Protein AF-0000000065997973 (afdb_homodimer)

Radius of gyration: 25.59 Å; Cα contacts (8 Å, |Δi|>4): 1464; chains: 2; bounding box: 55×73×60 Å

Organism: Alcanivorax borkumensis (strain ATCC 700651 / DSM 11573 / NCIMB 13689 / SK2) (NCBI:txid393595)

InterPro domains:
  IPR001236 Lactate/malate dehydrogenase, N-terminal [PF00056] (7-152)
  IPR001252 Malate dehydrogenase, active site [PS00068] (157-169)
  IPR001557 L-lactate/malate dehydrogenase [PIRSF000102] (4-319)
  IPR010945 Malate dehydrogenase, type 2 [MF_01517] (3-327)
  IPR010945 Malate dehydrogenase, type 2 [PTHR23382] (6-322)
  IPR010945 Malate dehydrogenase, type 2 [TIGR01759] (5-323)
  IPR015955 Lactate dehydrogenase/glycoside hydrolase, family 4, C-terminal [G3DSA:3.90.110.10] (157-327)
  IPR015955 Lactate dehydrogenase/glycoside hydrolase, family 4, C-terminal [SSF56327] (158-327)
  IPR022383 Lactate/malate dehydrogenase, C-terminal [PF02866] (158-323)
  IPR036291 NAD(P)-binding domain superfamily [SSF51735] (5-157)

Foldseek 3Di:
DDADDAAEEFEEPCLDLLNLLFVLCVLQQLQAHNRHAYAYQYEYAPVCQVSNVVSVVVSVVVVRPRYPYYDYDNDLLRRAAQHQEYEYADADDQDPPRDPLNRLVRLLVVLLVNLQSNLVGYDLNHAYEYLYPQFQLSQLSSLLSNVSHDQQRTWYFPLLLQVLLLCVLCVVQVHHSVQKFAWFWKFGLALLIFTDQQCIGGNRHRSCVVDDPCCRPPPSSNCSRCVQVVCCVVVVDGPSNSSSVSVSVVSNCLQPWDDPPGWGWIQGADPCAPNQDGSGRIIATWTHDNNGIDGDHDDDDDPVNVVSNVVNSVVSVVSCVSCVVSRD/DQADDAAEEFEEPCLDLLNLLFVLCVLQQLQAHNRHAYAYQYEYAPVCQVSNVVSVVVSVVVVRPRYPYYDYDNDLLRRAAQHQEYEYADADDQDPPDDPLNRLVRLLVVLLVNLQSNLVGYDLNHAYEYEYPQFQLSQLSSLLSNVSHDLQRTWYFPLLLQVLLLCVLCVVQVHDSVQKFAWFWKFGLALLIFTDQQCIGGNRHRSCVVDDPCCRPPPSSNCSRCVQVVCCVVVVDGPSNSSSVSVSVVSNCLQPWDDPPGWGWIQGADPCAPNQDGSGRIIATWTHDNNGIDGDHDDDDDPVNVVSNVVNSVVSVVSCVSCVVSGD

pLDDT: mean 97.22, std 4.7, range [45.28, 99.0]

Sequence (656 aa):
MFMKAPVRVAVTGAAGQISYSLLFRIASGDMLGKDQPVILQLLEITPALEALNGVIMELEDCAFPLVAGITGTDDANVAFKDADYALLVGARPRGPGMERKDLLEANAAIFSAQGKAINDNASKGIKVLVVGNPANTNALIAQRNAPDIDPRQFTAMTRLDHNRAMAQLANKLGKTVNDVKKMLIWGNHSSTQYPDLHHCEVDGKVAIDQVEQDWYENDYIPTVQQRGAAIIKARGASSAASAANAAVDHMRSWALGTDEGDWVSMGIYSDGSYGIQEGLIYSFPCTCKNGDWTIVQGLEVNDFSRGKMQATEQELAEERDAVSHLLPMFMKAPVRVAVTGAAGQISYSLLFRIASGDMLGKDQPVILQLLEITPALEALNGVIMELEDCAFPLVAGITGTDDANVAFKDADYALLVGARPRGPGMERKDLLEANAAIFSAQGKAINDNASKGIKVLVVGNPANTNALIAQRNAPDIDPRQFTAMTRLDHNRAMAQLANKLGKTVNDVKKMLIWGNHSSTQYPDLHHCEVDGKVAIDQVEQDWYENDYIPTVQQRGAAIIKARGASSAASAANAAVDHMRSWALGTDEGDWVSMGIYSDGSYGIQEGLIYSFPCTCKNGDWTIVQGLEVNDFSRGKMQATEQELAEERDAVSHLLP

Solvent-accessible surface area (backbone atoms only — not comparable to full-atom values): 32252 Å² total; per-residue (Å²): 127,87,65,48,76,65,43,31,38,20,31,30,33,40,60,38,65,36,32,62,48,27,53,61,40,48,42,66,14,72,28,78,34,84,53,45,23,31,28,41,20,28,24,33,57,71,93,43,43,52,32,30,49,20,52,49,51,32,54,44,28,44,44,46,78,32,52,77,43,77,45,79,42,64,46,59,53,67,25,23,49,55,14,42,31,34,41,39,45,51,52,66,73,86,51,91,90,58,50,70,68,56,49,53,52,56,37,43,56,54,26,32,52,47,14,37,24,36,45,74,32,27,38,71,80,27,42,33,38,19,59,19,62,60,14,30,59,40,23,42,42,17,38,57,37,12,79,80,33,61,59,85,31,33,24,16,59,31,28,40,54,36,25,30,43,41,30,55,52,17,57,75,70,75,54,49,48,79,41,50,41,37,53,32,29,37,27,38,68,49,76,50,34,37,72,46,40,79,72,9,23,46,77,86,35,56,36,52,81,73,51,53,68,64,49,47,66,71,42,50,43,52,47,51,43,44,40,60,59,53,29,24,70,35,45,72,43,72,62,28,56,25,46,22,45,22,53,34,51,49,50,22,26,36,59,72,24,47,59,86,97,40,42,41,30,40,16,28,59,31,83,34,67,98,74,38,64,62,66,41,39,34,20,35,43,25,38,24,50,92,56,36,75,43,75,68,75,87,74,86,75,54,72,68,55,46,52,45,46,47,53,14,45,49,52,52,51,52,53,46,58,75,44,45,89,75,51,122,128,87,64,50,76,65,43,30,37,19,31,31,33,40,60,37,66,36,33,61,48,27,53,61,40,48,41,66,14,72,29,77,34,86,53,45,24,31,28,40,20,28,24,31,57,72,92,44,44,52,32,31,50,20,51,50,51,33,54,44,28,45,43,45,77,32,52,77,44,76,44,79,41,64,45,58,54,68,26,22,50,56,14,43,31,34,40,38,45,50,51,67,74,87,51,92,90,59,48,69,68,56,50,52,53,57,38,44,56,56,26,32,52,47,13,37,24,37,46,74,31,27,38,73,79,26,44,34,39,19,59,20,63,60,15,30,59,41,24,42,40,17,38,57,37,11,80,80,33,62,60,85,31,34,24,14,59,33,28,42,55,38,24,30,43,41,30,54,51,17,57,75,68,75,54,48,49,78,41,50,41,35,52,32,30,36,26,38,68,49,77,51,34,35,70,46,41,79,73,10,23,45,76,87,36,55,35,51,81,74,51,55,67,63,47,46,65,71,42,50,42,51,46,50,43,44,40,60,59,54,29,27,70,35,45,72,43,72,62,26,56,24,46,21,44,21,52,34,50,51,51,21,26,36,59,73,25,44,60,87,96,39,41,41,29,42,16,28,59,30,85,35,66,97,74,39,63,63,66,42,38,34,21,36,42,25,37,25,50,92,55,38,76,43,74,67,74,88,72,87,74,53,70,70,57,46,53,45,46,48,55,14,46,50,52,52,52,52,54,48,58,74,44,45,90,75,53,120

Secondary structure (DSSP, 8-state):
--PPPPEEEEEESTTSHHHHHHHHHHHTTTTT-TT--EEEEEE--GGGHHHHHHHHHHHHHTT-TTEEEEEEES-HHHHHTT-SEEEE---PPPPTT--HHHHHHHHHHHHHHHHHHHHHHS-TT-EEEE-SSSHHHHHHHHHHT-TTS-GGGEEE--HHHHHHHHHHHHHHTT--GGGEES-EEEB-SSTT-EEE-SS-EETTEEGGGGS-HHHIIIIIHHHHHTHHHHHHHHHSS--HHHHHHHHHHHHHHHHH-PPTT--EEEEEE--SGGGPPTT-EEEEEEEEETTEEEE-------HHHHHHHHHHHHHHHHHHHHTGGG--/--PPPPEEEEEESTTSHHHHHHHHHHHTTTTT-TT--EEEEEE--GGGHHHHHHHHHHHHHTT-TTEEEEEEES-HHHHHTT-SEEEE---PPPPTT--HHHHHHHHHHHHHHHHHHHHHHS-TT-EEEE-SSSHHHHHHHHHHT-TTS-GGGEEE--HHHHHHHHHHHHHHTT--GGGEES-EEEB-SSTT-EEE-SS-EETTEEGGGGS-HHHIIIIIHHHHHTHHHHHHHHHSS--HHHHHHHHHHHHHHHHH-PPTT--EEEEEE--SGGGPPTT-EEEEEEEEETTEEEE-------HHHHHHHHHHHHHHHHHHHHTGGG--

Structure (mmCIF, N/CA/C/O backbone):
data_AF-0000000065997973-model_v1
#
loop_
_entity.id
_entity.type
_entity.pdbx_description
1 polymer 'Malate dehydrogenase'
#
loop_
_atom_site.group_PDB
_atom_site.id
_atom_site.type_symbol
_atom_site.label_atom_id
_atom_site.label_alt_id
_atom_site.label_comp_id
_atom_site.label_asym_id
_atom_site.label_entity_id
_atom_site.label_seq_id
_atom_site.pdbx_PDB_ins_code
_atom_site.Cartn_x
_atom_site.Cartn_y
_atom_site.Cartn_z
_atom_site.occupancy
_atom_site.B_iso_or_equiv
_atom_site.auth_seq_id
_atom_site.auth_comp_id
_atom_site.auth_asym_id
_atom_site.auth_atom_id
_atom_site.pdbx_PDB_model_num
ATOM 1 N N . MET A 1 1 ? 12.266 -2.662 21.391 1 45.28 1 MET A N 1
ATOM 2 C CA . MET A 1 1 ? 12.398 -3.975 20.766 1 45.28 1 MET A CA 1
ATOM 3 C C . MET A 1 1 ? 13.57 -3.996 19.781 1 45.28 1 MET A C 1
ATOM 5 O O . MET A 1 1 ? 13.711 -3.088 18.969 1 45.28 1 MET A O 1
ATOM 9 N N . PHE A 1 2 ? 14.531 -4.758 20.047 1 55.25 2 PHE A N 1
ATOM 10 C CA . PHE A 1 2 ? 15.773 -4.762 19.281 1 55.25 2 PHE A CA 1
ATOM 11 C C . PHE A 1 2 ? 15.492 -5.051 17.812 1 55.25 2 PHE A C 1
ATOM 13 O O . PHE A 1 2 ? 14.805 -6.012 17.469 1 55.25 2 PHE A O 1
ATOM 20 N N . MET A 1 3 ? 15.523 -4.016 16.953 1 76.62 3 MET A N 1
ATOM 21 C CA . MET A 1 3 ? 15.375 -4.195 15.508 1 76.62 3 MET A CA 1
ATOM 22 C C . MET A 1 3 ? 16.469 -5.098 14.953 1 76.62 3 MET A C 1
ATOM 24 O O . MET A 1 3 ? 17.625 -4.996 15.359 1 76.62 3 MET A O 1
ATOM 28 N N . LYS A 1 4 ? 16.047 -6.184 14.258 1 93.19 4 LYS A N 1
ATOM 29 C CA . LYS A 1 4 ? 16.922 -7.074 13.508 1 93.19 4 LYS A CA 1
ATOM 30 C C . LYS A 1 4 ? 17.859 -6.281 12.602 1 93.19 4 LYS A C 1
ATOM 32 O O . LYS A 1 4 ? 17.672 -5.078 12.406 1 93.19 4 LYS A O 1
ATOM 37 N N . ALA A 1 5 ? 19 -6.902 12.273 1 97.44 5 ALA A N 1
ATOM 38 C CA . ALA A 1 5 ? 19.828 -6.293 11.242 1 97.44 5 ALA A CA 1
ATOM 39 C C . ALA A 1 5 ? 19.047 -6.102 9.953 1 97.44 5 ALA A C 1
ATOM 41 O O . ALA A 1 5 ? 18.234 -6.949 9.578 1 97.44 5 ALA A O 1
ATOM 42 N N . PRO A 1 6 ? 19.266 -5.027 9.344 1 98.25 6 PRO A N 1
ATOM 43 C CA . PRO A 1 6 ? 18.547 -4.812 8.078 1 98.25 6 PRO A CA 1
ATOM 44 C C . PRO A 1 6 ? 18.859 -5.875 7.031 1 98.25 6 PRO A C 1
ATOM 46 O O . PRO A 1 6 ? 20 -6.344 6.953 1 98.25 6 PRO A O 1
ATOM 49 N N . VAL A 1 7 ? 17.906 -6.289 6.297 1 98.81 7 VAL A N 1
ATOM 50 C CA . VAL A 1 7 ? 18.094 -7.133 5.121 1 98.81 7 VAL A CA 1
ATOM 51 C C . VAL A 1 7 ? 17.938 -6.297 3.854 1 98.81 7 VAL A C 1
ATOM 53 O O . VAL A 1 7 ? 17.266 -5.262 3.865 1 98.81 7 VAL A O 1
ATOM 56 N N . ARG A 1 8 ? 18.594 -6.699 2.797 1 98.94 8 ARG A N 1
ATOM 57 C CA . ARG A 1 8 ? 18.562 -5.977 1.529 1 98.94 8 ARG A CA 1
ATOM 58 C C . ARG A 1 8 ? 17.531 -6.566 0.585 1 98.94 8 ARG A C 1
ATOM 60 O O . ARG A 1 8 ? 17.516 -7.777 0.35 1 98.94 8 ARG A O 1
ATOM 67 N N . VAL A 1 9 ? 16.641 -5.746 0.079 1 99 9 VAL A N 1
ATOM 68 C CA . VAL A 1 9 ? 15.562 -6.133 -0.823 1 99 9 VAL A CA 1
ATOM 69 C C . VAL A 1 9 ? 15.711 -5.402 -2.154 1 99 9 VAL A C 1
ATOM 71 O O . VAL A 1 9 ? 15.562 -4.18 -2.217 1 99 9 VAL A O 1
ATOM 74 N N . ALA A 1 10 ? 15.992 -6.129 -3.191 1 99 10 ALA A N 1
ATOM 75 C CA . ALA A 1 10 ? 16.062 -5.57 -4.539 1 99 10 ALA A CA 1
ATOM 76 C C . ALA A 1 10 ? 14.711 -5.652 -5.242 1 99 10 ALA A C 1
ATOM 78 O O . ALA A 1 10 ? 14.023 -6.672 -5.156 1 99 10 ALA A O 1
ATOM 79 N N . VAL A 1 11 ? 14.289 -4.582 -5.891 1 99 11 VAL A N 1
ATOM 80 C CA . VAL A 1 11 ? 13.062 -4.562 -6.684 1 99 11 VAL A CA 1
ATOM 81 C C . VAL A 1 11 ? 13.352 -3.982 -8.062 1 99 11 VAL A C 1
ATOM 83 O O . VAL A 1 11 ? 13.898 -2.883 -8.18 1 99 11 VAL A O 1
ATOM 86 N N . THR A 1 12 ? 13.047 -4.707 -9.117 1 98.94 12 THR A N 1
ATOM 87 C CA . THR A 1 12 ? 13.227 -4.219 -10.484 1 98.94 12 THR A CA 1
ATOM 88 C C . THR A 1 12 ? 11.93 -3.615 -11.016 1 98.94 12 THR A C 1
ATOM 90 O O . THR A 1 12 ? 10.844 -3.949 -10.539 1 98.94 12 THR A O 1
ATOM 93 N N . GLY A 1 13 ? 12.109 -2.754 -12.094 1 98.69 13 GLY A N 1
ATOM 94 C CA . GLY A 1 13 ? 10.922 -2.018 -12.492 1 98.69 13 GLY A CA 1
ATOM 95 C C . GLY A 1 13 ? 10.32 -1.189 -11.375 1 98.69 13 GLY A C 1
ATOM 96 O O . GLY A 1 13 ? 9.102 -1.162 -11.203 1 98.69 13 GLY A O 1
ATOM 97 N N . ALA A 1 14 ? 11.164 -0.54 -10.617 1 98.75 14 ALA A N 1
ATOM 98 C CA . ALA A 1 14 ? 10.805 -0.008 -9.305 1 98.75 14 ALA A CA 1
ATOM 99 C C . ALA A 1 14 ? 9.922 1.231 -9.438 1 98.75 14 ALA A C 1
ATOM 101 O O . ALA A 1 14 ? 9.266 1.638 -8.477 1 98.75 14 ALA A O 1
ATOM 102 N N . ALA A 1 15 ? 9.883 1.853 -10.57 1 98.31 15 ALA A N 1
ATOM 103 C CA . ALA A 1 15 ? 9.039 3.029 -10.773 1 98.31 15 ALA A CA 1
ATOM 104 C C . ALA A 1 15 ? 7.688 2.643 -11.359 1 98.31 15 ALA A C 1
ATOM 106 O O . ALA A 1 15 ? 6.801 3.49 -11.5 1 98.31 15 ALA A O 1
ATOM 107 N N . GLY A 1 16 ? 7.512 1.343 -11.727 1 97.5 16 GLY A N 1
ATOM 108 C CA . GLY A 1 16 ? 6.273 0.893 -12.344 1 97.5 16 GLY A CA 1
ATOM 109 C C . GLY A 1 16 ? 5.113 0.816 -11.375 1 97.5 16 GLY A C 1
ATOM 110 O O . GLY A 1 16 ? 5.301 0.963 -10.164 1 97.5 16 GLY A O 1
ATOM 111 N N . 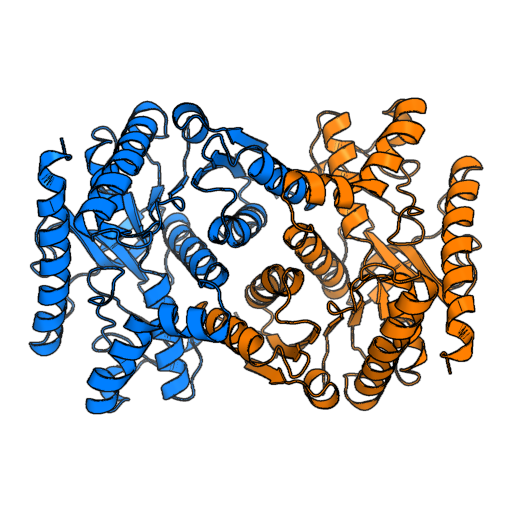GLN A 1 17 ? 3.982 0.5 -11.875 1 96.94 17 GLN A N 1
ATOM 112 C CA . GLN A 1 17 ? 2.744 0.578 -11.102 1 96.94 17 GLN A CA 1
ATOM 113 C C . GLN A 1 17 ? 2.686 -0.519 -10.047 1 96.94 17 GLN A C 1
ATOM 115 O O . GLN A 1 17 ? 2.225 -0.285 -8.93 1 96.94 17 GLN A O 1
ATOM 120 N N . ILE A 1 18 ? 3.068 -1.736 -10.367 1 98.5 18 ILE A N 1
ATOM 121 C CA . ILE A 1 18 ? 3.062 -2.793 -9.367 1 98.5 18 ILE A CA 1
ATOM 122 C C . ILE A 1 18 ? 4 -2.422 -8.219 1 98.5 18 ILE A C 1
ATOM 124 O O . ILE A 1 18 ? 3.637 -2.539 -7.047 1 98.5 18 ILE A O 1
ATOM 128 N N . SER A 1 19 ? 5.195 -1.94 -8.586 1 98.75 19 SER A N 1
ATOM 129 C CA . SER A 1 19 ? 6.176 -1.574 -7.57 1 98.75 19 SER A CA 1
ATOM 130 C C . SER A 1 19 ? 5.688 -0.403 -6.727 1 98.75 19 SER A C 1
ATOM 132 O O . SER A 1 19 ? 5.98 -0.326 -5.531 1 98.75 19 SER A O 1
ATOM 134 N N . TYR A 1 20 ? 4.949 0.498 -7.344 1 98.44 20 TYR A N 1
ATOM 135 C CA . TYR A 1 20 ? 4.391 1.633 -6.621 1 98.44 20 TYR A CA 1
ATOM 136 C C . TYR A 1 20 ? 3.398 1.168 -5.559 1 98.44 20 TYR A C 1
ATOM 138 O O . TYR A 1 20 ? 3.229 1.825 -4.527 1 98.44 20 TYR A O 1
ATOM 146 N N . SER A 1 21 ? 2.746 0.045 -5.766 1 98.44 21 SER A N 1
ATOM 147 C CA . SER A 1 21 ? 1.853 -0.546 -4.773 1 98.44 21 SER A CA 1
ATOM 148 C C . SER A 1 21 ? 2.611 -1.467 -3.824 1 98.44 21 SER A C 1
ATOM 150 O O . SER A 1 21 ? 2.127 -1.783 -2.736 1 98.44 21 SER A O 1
ATOM 152 N N . LEU A 1 22 ? 3.781 -1.855 -4.172 1 98.88 22 LEU A N 1
ATOM 153 C CA . LEU A 1 22 ? 4.539 -2.896 -3.488 1 98.88 22 LEU A CA 1
ATOM 154 C C . LEU A 1 22 ? 5.527 -2.289 -2.5 1 98.88 22 LEU A C 1
ATOM 156 O O . LEU A 1 22 ? 5.609 -2.721 -1.348 1 98.88 22 LEU A O 1
ATOM 160 N N . LEU A 1 23 ? 6.277 -1.282 -2.91 1 98.94 23 LEU A N 1
ATOM 161 C CA . LEU A 1 23 ? 7.434 -0.774 -2.18 1 98.94 23 LEU A CA 1
ATOM 162 C C . LEU A 1 23 ? 7.023 -0.257 -0.805 1 98.94 23 LEU A C 1
ATOM 164 O O . LEU A 1 23 ? 7.715 -0.496 0.186 1 98.94 23 LEU A O 1
ATOM 168 N N . PHE A 1 24 ? 5.922 0.388 -0.725 1 98.81 24 PHE A N 1
ATOM 169 C CA . PHE A 1 24 ? 5.48 0.999 0.524 1 98.81 24 PHE A CA 1
ATOM 170 C C . PHE A 1 24 ? 4.984 -0.061 1.5 1 98.81 24 PHE A C 1
ATOM 172 O O . PHE A 1 24 ? 5.109 0.101 2.717 1 98.81 24 PHE A O 1
ATOM 179 N N . ARG A 1 25 ? 4.461 -1.185 0.953 1 98.69 25 ARG A N 1
ATOM 180 C CA . ARG A 1 25 ? 4.078 -2.324 1.78 1 98.69 25 ARG A CA 1
ATOM 181 C C . ARG A 1 25 ? 5.309 -3.031 2.34 1 98.69 25 ARG A C 1
ATOM 183 O O . ARG A 1 25 ? 5.305 -3.477 3.49 1 98.69 25 ARG A O 1
ATOM 190 N N . ILE A 1 26 ? 6.363 -3.123 1.492 1 98.88 26 ILE A N 1
ATOM 191 C CA . ILE A 1 26 ? 7.617 -3.689 1.968 1 98.88 26 ILE A CA 1
ATOM 192 C C . ILE A 1 26 ? 8.195 -2.807 3.072 1 98.88 26 ILE A C 1
ATOM 194 O O . ILE A 1 26 ? 8.547 -3.297 4.148 1 98.88 26 ILE A O 1
ATOM 198 N N . ALA A 1 27 ? 8.227 -1.522 2.85 1 98.75 27 ALA A N 1
ATOM 199 C CA . ALA A 1 27 ? 8.828 -0.546 3.756 1 98.75 27 ALA A CA 1
ATOM 200 C C . ALA A 1 27 ? 8.078 -0.5 5.086 1 98.75 27 ALA A C 1
ATOM 202 O O . ALA A 1 27 ? 8.672 -0.233 6.133 1 98.75 27 ALA A O 1
ATOM 203 N N . SER A 1 28 ? 6.777 -0.765 5.047 1 98.12 28 SER A N 1
ATOM 204 C CA . SER A 1 28 ? 5.953 -0.686 6.25 1 98.12 28 SER A CA 1
ATOM 205 C C . SER A 1 28 ? 6.043 -1.97 7.066 1 98.12 28 SER A C 1
ATOM 207 O O . SER A 1 28 ? 5.488 -2.053 8.164 1 98.12 28 SER A O 1
ATOM 209 N N . GLY A 1 29 ? 6.699 -3.062 6.508 1 98 29 GLY A N 1
ATOM 210 C CA . GLY A 1 29 ? 6.898 -4.305 7.234 1 98 29 GLY A CA 1
ATOM 211 C C . GLY A 1 29 ? 5.863 -5.363 6.902 1 98 29 GLY A C 1
ATOM 212 O O . GLY A 1 29 ? 5.824 -6.422 7.531 1 98 29 GLY A O 1
ATOM 213 N N . ASP A 1 30 ? 5.004 -5.082 5.945 1 97.69 30 ASP A N 1
ATOM 214 C CA . ASP A 1 30 ? 3.951 -6.027 5.59 1 97.69 30 ASP A CA 1
ATOM 215 C C . ASP A 1 30 ? 4.539 -7.34 5.07 1 97.69 30 ASP A C 1
ATOM 217 O O . ASP A 1 30 ? 3.959 -8.406 5.27 1 97.69 30 ASP A O 1
ATOM 221 N N . MET A 1 31 ? 5.668 -7.293 4.438 1 98.56 31 MET A N 1
ATOM 222 C CA . MET A 1 31 ? 6.234 -8.445 3.748 1 98.56 31 MET A CA 1
ATOM 223 C C . MET A 1 31 ? 7.055 -9.305 4.703 1 98.56 31 MET A C 1
ATOM 225 O O . MET A 1 31 ? 6.879 -10.523 4.758 1 98.56 31 MET A O 1
ATOM 229 N N . LEU A 1 32 ? 7.926 -8.648 5.574 1 98.62 32 LEU A N 1
ATOM 230 C CA . LEU A 1 32 ? 8.906 -9.422 6.328 1 98.62 32 LEU A CA 1
ATOM 231 C C . LEU A 1 32 ? 8.672 -9.281 7.828 1 98.62 32 LEU A C 1
ATOM 233 O O . LEU A 1 32 ? 9.422 -9.844 8.633 1 98.62 32 LEU A O 1
ATOM 237 N N . GLY A 1 33 ? 7.625 -8.523 8.188 1 96.75 33 GLY A N 1
ATOM 238 C CA . GLY A 1 33 ? 7.32 -8.336 9.602 1 96.75 33 GLY A CA 1
ATOM 239 C C . GLY A 1 33 ? 7.656 -6.941 10.102 1 96.75 33 GLY A C 1
ATOM 240 O O . GLY A 1 33 ? 8.469 -6.242 9.5 1 96.75 33 GLY A O 1
ATOM 241 N N . LYS A 1 34 ? 7.141 -6.527 11.227 1 95.31 34 LYS A N 1
ATOM 242 C CA . LYS A 1 34 ? 7.23 -5.176 11.766 1 95.31 34 LYS A CA 1
ATOM 243 C C . LYS A 1 34 ? 8.531 -4.98 12.547 1 95.31 34 LYS A C 1
ATOM 245 O O . LYS A 1 34 ? 8.836 -3.869 12.992 1 95.31 34 LYS A O 1
ATOM 250 N N . ASP A 1 35 ? 9.305 -5.957 12.617 1 96.94 35 ASP A N 1
ATOM 251 C CA . ASP A 1 35 ? 10.562 -5.855 13.352 1 96.94 35 ASP A CA 1
ATOM 252 C C . ASP A 1 35 ? 11.758 -6.055 12.422 1 96.94 35 ASP A C 1
ATOM 254 O O . ASP A 1 35 ? 12.891 -6.199 12.883 1 96.94 35 ASP A O 1
ATOM 258 N N . GLN A 1 36 ? 11.555 -6.141 11.117 1 98.44 36 GLN A N 1
ATOM 259 C CA . GLN A 1 36 ? 12.633 -6.387 10.172 1 98.44 36 GLN A CA 1
ATOM 260 C C . GLN A 1 36 ? 12.953 -5.129 9.367 1 98.44 36 GLN A C 1
ATOM 262 O O . GLN A 1 36 ? 12.242 -4.797 8.414 1 98.44 36 GLN A O 1
ATOM 267 N N . PRO A 1 37 ? 14.055 -4.43 9.695 1 98.56 37 PRO A N 1
ATOM 268 C CA . PRO A 1 37 ? 14.469 -3.307 8.852 1 98.56 37 PRO A CA 1
ATOM 269 C C . PRO A 1 37 ? 14.914 -3.746 7.461 1 98.56 37 PRO A C 1
ATOM 271 O O . PRO A 1 37 ? 15.438 -4.852 7.297 1 98.56 37 PRO A O 1
ATOM 274 N N . VAL A 1 38 ? 14.734 -2.898 6.5 1 98.81 38 VAL A N 1
ATOM 275 C CA . VAL A 1 38 ? 15.078 -3.238 5.125 1 98.81 38 VAL A CA 1
ATOM 276 C C . VAL A 1 38 ? 15.93 -2.125 4.512 1 98.81 38 VAL A C 1
ATOM 278 O O . VAL A 1 38 ? 15.812 -0.961 4.902 1 98.81 38 VAL A O 1
ATOM 281 N N . ILE A 1 39 ? 16.828 -2.465 3.68 1 98.88 39 ILE A N 1
ATOM 282 C CA . ILE A 1 39 ? 17.5 -1.595 2.715 1 98.88 39 ILE A CA 1
ATOM 283 C C . ILE A 1 39 ? 16.953 -1.865 1.314 1 98.88 39 ILE A C 1
ATOM 285 O O . ILE A 1 39 ? 17.062 -2.98 0.802 1 98.88 39 ILE A O 1
ATOM 289 N N . LEU A 1 40 ? 16.312 -0.875 0.728 1 98.94 40 LEU A N 1
ATOM 290 C CA . LEU A 1 40 ? 15.695 -1.021 -0.584 1 98.94 40 LEU A CA 1
ATOM 291 C C . LEU A 1 40 ? 16.688 -0.7 -1.694 1 98.94 40 LEU A C 1
ATOM 293 O O . LEU A 1 40 ? 17.328 0.36 -1.683 1 98.94 40 LEU A O 1
ATOM 297 N N . GLN A 1 41 ? 16.875 -1.607 -2.57 1 98.94 41 GLN A N 1
ATOM 298 C CA . GLN A 1 41 ? 17.734 -1.455 -3.74 1 98.94 41 GLN A CA 1
ATOM 299 C C . GLN A 1 41 ? 16.922 -1.532 -5.031 1 98.94 41 GLN A C 1
ATOM 301 O O . GLN A 1 41 ? 16.578 -2.623 -5.492 1 98.94 41 GLN A O 1
ATOM 306 N N . LEU A 1 42 ? 16.75 -0.376 -5.645 1 98.94 42 LEU A N 1
ATOM 307 C CA . LEU A 1 42 ? 15.711 -0.214 -6.66 1 98.94 42 LEU A CA 1
ATOM 308 C C . LEU A 1 42 ? 16.328 -0.059 -8.047 1 98.94 42 LEU A C 1
ATOM 310 O O . LEU A 1 42 ? 17.141 0.838 -8.273 1 98.94 42 LEU A O 1
ATOM 314 N N . LEU A 1 43 ? 15.914 -0.937 -8.938 1 98.94 43 LEU A N 1
ATOM 315 C CA . LEU A 1 43 ? 16.469 -0.974 -10.289 1 98.94 43 LEU A CA 1
ATOM 316 C C . LEU A 1 43 ? 15.461 -0.439 -11.305 1 98.94 43 LEU A C 1
ATOM 318 O O . LEU A 1 43 ? 14.281 -0.796 -11.266 1 98.94 43 LEU A O 1
ATOM 322 N N . GLU A 1 44 ? 15.914 0.448 -12.133 1 98.5 44 GLU A N 1
ATOM 323 C CA . GLU A 1 44 ? 15.125 0.937 -13.266 1 98.5 44 GLU A CA 1
ATOM 324 C C . GLU A 1 44 ? 16 1.121 -14.5 1 98.5 44 GLU A C 1
ATOM 326 O O . GLU A 1 44 ? 17.234 1.123 -14.406 1 98.5 44 GLU A O 1
ATOM 331 N N . ILE A 1 45 ? 15.328 1.176 -15.641 1 97.88 45 ILE A N 1
ATOM 332 C CA . ILE A 1 45 ? 16.031 1.561 -16.859 1 97.88 45 ILE A CA 1
ATOM 333 C C . ILE A 1 45 ? 16.359 3.051 -16.812 1 97.88 45 ILE A C 1
ATOM 335 O O . ILE A 1 45 ? 15.688 3.822 -16.125 1 97.88 45 ILE A O 1
ATOM 339 N N . THR A 1 46 ? 17.312 3.457 -17.562 1 98.25 46 THR A N 1
ATOM 340 C CA . THR A 1 46 ? 17.859 4.809 -17.516 1 98.25 46 THR A CA 1
ATOM 341 C C . THR A 1 46 ? 16.766 5.844 -17.75 1 98.25 46 THR A C 1
ATOM 343 O O . THR A 1 46 ? 16.656 6.824 -17.016 1 98.25 46 THR A O 1
ATOM 346 N N . PRO A 1 47 ? 15.867 5.648 -18.734 1 97.44 47 PRO A N 1
ATOM 347 C CA . PRO A 1 47 ? 14.867 6.676 -19.031 1 97.44 47 PRO A CA 1
ATOM 348 C C . PRO A 1 47 ? 13.875 6.867 -17.875 1 97.44 47 PRO A C 1
ATOM 350 O O . PRO A 1 47 ? 13.172 7.883 -17.828 1 97.44 47 PRO A O 1
ATOM 353 N N . ALA A 1 48 ? 13.82 5.914 -16.953 1 97.81 48 ALA A N 1
ATOM 354 C CA . ALA A 1 48 ? 12.812 5.965 -15.898 1 97.81 48 ALA A CA 1
ATOM 355 C C . ALA A 1 48 ? 13.43 6.363 -14.562 1 97.81 48 ALA A C 1
ATOM 357 O O . ALA A 1 48 ? 12.766 6.301 -13.523 1 97.81 48 ALA A O 1
ATOM 358 N N . LEU A 1 49 ? 14.703 6.781 -14.57 1 98.56 49 LEU A N 1
ATOM 359 C CA . LEU A 1 49 ? 15.406 7.086 -13.336 1 98.56 49 LEU A CA 1
ATOM 360 C C . LEU A 1 49 ? 14.789 8.297 -12.641 1 98.56 49 LEU A C 1
ATOM 362 O O . LEU A 1 49 ? 14.742 8.352 -11.406 1 98.56 49 LEU A O 1
ATOM 366 N N . GLU A 1 50 ? 14.375 9.266 -13.406 1 98.31 50 GLU A N 1
ATOM 367 C CA . GLU A 1 50 ? 13.766 10.438 -12.781 1 98.31 50 GLU A CA 1
ATOM 368 C C . GLU A 1 50 ? 12.461 10.07 -12.078 1 98.31 50 GLU A C 1
ATOM 370 O O . GLU A 1 50 ? 12.211 10.516 -10.961 1 98.31 50 GLU A O 1
ATOM 375 N N . ALA A 1 51 ? 11.633 9.289 -12.758 1 98.38 51 ALA A N 1
ATOM 376 C CA . ALA A 1 51 ? 10.406 8.805 -12.125 1 98.38 51 ALA A CA 1
ATOM 377 C C . ALA A 1 51 ? 10.719 7.992 -10.875 1 98.38 51 ALA A C 1
ATOM 379 O O . ALA A 1 51 ? 10.016 8.102 -9.867 1 98.38 51 ALA A O 1
ATOM 380 N N . LEU A 1 52 ? 11.766 7.148 -10.93 1 98.75 52 LEU A N 1
ATOM 381 C CA . LEU A 1 52 ? 12.188 6.383 -9.766 1 98.75 52 LEU A CA 1
ATOM 382 C C . LEU A 1 52 ? 12.57 7.309 -8.609 1 98.75 52 LEU A C 1
ATOM 384 O O . LEU A 1 52 ? 12.258 7.027 -7.453 1 98.75 52 LEU A O 1
ATOM 388 N N . ASN A 1 53 ? 13.25 8.359 -8.938 1 98.69 53 ASN A N 1
ATOM 389 C CA . ASN A 1 53 ? 13.594 9.336 -7.902 1 98.69 53 ASN A CA 1
ATOM 390 C C . ASN A 1 53 ? 12.352 9.883 -7.211 1 98.69 53 ASN A C 1
ATOM 392 O O . ASN A 1 53 ? 12.352 10.109 -6 1 98.69 53 ASN A O 1
ATOM 396 N N . GLY A 1 54 ? 11.297 10.164 -7.984 1 98.69 54 GLY A N 1
ATOM 397 C CA . GLY A 1 54 ? 10.031 10.578 -7.395 1 98.69 54 GLY A CA 1
ATOM 398 C C . GLY A 1 54 ? 9.477 9.562 -6.422 1 98.69 54 GLY A C 1
ATOM 399 O O . GLY A 1 54 ? 8.984 9.922 -5.348 1 98.69 54 GLY A O 1
ATOM 400 N N . VAL A 1 55 ? 9.539 8.289 -6.809 1 98.88 55 VAL A N 1
ATOM 401 C CA . VAL A 1 55 ? 9.078 7.219 -5.93 1 98.88 55 VAL A CA 1
ATOM 402 C C . VAL A 1 55 ? 9.914 7.199 -4.656 1 98.88 55 VAL A C 1
ATOM 404 O O . VAL A 1 55 ? 9.375 7.047 -3.555 1 98.88 55 VAL A O 1
ATOM 407 N N . ILE A 1 56 ? 11.219 7.375 -4.773 1 98.88 56 ILE A N 1
ATOM 408 C CA . ILE A 1 56 ? 12.133 7.387 -3.637 1 98.88 56 ILE A CA 1
ATOM 409 C C . ILE A 1 56 ? 11.805 8.555 -2.717 1 98.88 56 ILE A C 1
ATOM 411 O O . ILE A 1 56 ? 11.797 8.414 -1.492 1 98.88 56 ILE A O 1
ATOM 415 N N . MET A 1 57 ? 11.516 9.727 -3.314 1 98.75 57 MET A N 1
ATOM 416 C CA . MET A 1 57 ? 11.086 10.867 -2.516 1 98.75 57 MET A CA 1
ATOM 417 C C . MET A 1 57 ? 9.875 10.508 -1.662 1 98.75 57 MET A 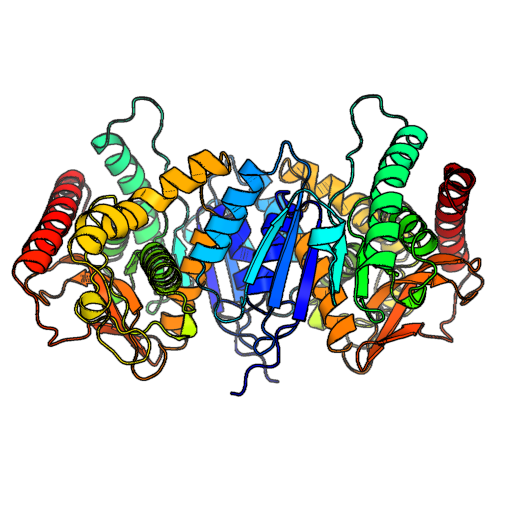C 1
ATOM 419 O O . MET A 1 57 ? 9.828 10.844 -0.477 1 98.75 57 MET A O 1
ATOM 423 N N . GLU A 1 58 ? 8.953 9.82 -2.244 1 98.88 58 GLU A N 1
ATOM 424 C CA . GLU A 1 58 ? 7.754 9.445 -1.491 1 98.88 58 GLU A CA 1
ATOM 425 C C . GLU A 1 58 ? 8.086 8.43 -0.4 1 98.88 58 GLU A C 1
ATOM 427 O O . GLU A 1 58 ? 7.516 8.484 0.693 1 98.88 58 GLU A O 1
ATOM 432 N N . LEU A 1 59 ? 8.938 7.5 -0.731 1 98.88 59 LEU A N 1
ATOM 433 C CA . LEU A 1 59 ? 9.359 6.559 0.299 1 98.88 59 LEU A CA 1
ATOM 434 C C . LEU A 1 59 ? 9.961 7.289 1.491 1 98.88 59 LEU A C 1
ATOM 436 O O . LEU A 1 59 ? 9.664 6.969 2.643 1 98.88 59 LEU A O 1
ATOM 440 N N . GLU A 1 60 ? 10.797 8.234 1.2 1 98.44 60 GLU A N 1
ATOM 441 C CA . GLU A 1 60 ? 11.375 9.055 2.26 1 98.44 60 GLU A CA 1
ATOM 442 C C . GLU A 1 60 ? 10.297 9.805 3.031 1 98.44 60 GLU A C 1
ATOM 444 O O . GLU A 1 60 ? 10.32 9.844 4.262 1 98.44 60 GLU A O 1
ATOM 449 N N . ASP A 1 61 ? 9.352 10.328 2.293 1 98.62 61 ASP A N 1
ATOM 450 C CA . ASP A 1 61 ? 8.305 11.164 2.861 1 98.62 61 ASP A CA 1
ATOM 451 C C . ASP A 1 61 ? 7.355 10.352 3.736 1 98.62 61 ASP A C 1
ATOM 453 O O . ASP A 1 61 ? 6.555 10.914 4.488 1 98.62 61 ASP A O 1
ATOM 457 N N . CYS A 1 62 ? 7.418 9.062 3.646 1 98.75 62 CYS A N 1
ATOM 458 C CA . CYS A 1 62 ? 6.582 8.211 4.48 1 98.75 62 CYS A CA 1
ATOM 459 C C . CYS A 1 62 ? 7.199 8.023 5.863 1 98.75 62 CYS A C 1
ATOM 461 O O . CYS A 1 62 ? 6.527 7.574 6.793 1 98.75 62 CYS A O 1
ATOM 463 N N . ALA A 1 63 ? 8.523 8.344 6.016 1 98.38 63 ALA A N 1
ATOM 464 C CA . ALA A 1 63 ? 9.227 8.258 7.293 1 98.38 63 ALA A CA 1
ATOM 465 C C . ALA A 1 63 ? 9.008 6.895 7.949 1 98.38 63 ALA A C 1
ATOM 467 O O . ALA A 1 63 ? 8.688 6.812 9.133 1 98.38 63 ALA A O 1
ATOM 468 N N . PHE A 1 64 ? 9.109 5.84 7.184 1 98.38 64 PHE A N 1
ATOM 469 C CA . PHE A 1 64 ? 8.977 4.492 7.73 1 98.38 64 PHE A CA 1
ATOM 470 C C . PHE A 1 64 ? 10.117 4.188 8.695 1 98.38 64 PHE A C 1
ATOM 472 O O . PHE A 1 64 ? 11.289 4.301 8.336 1 98.38 64 PHE A O 1
ATOM 479 N N . PRO A 1 65 ? 9.859 3.705 9.867 1 97.5 65 PRO A N 1
ATOM 480 C CA . PRO A 1 65 ? 10.922 3.391 10.828 1 97.5 65 PRO A CA 1
ATOM 481 C C . PRO A 1 65 ? 11.797 2.225 10.383 1 97.5 65 PRO A C 1
ATOM 483 O O . PRO A 1 65 ? 12.953 2.123 10.789 1 97.5 65 PRO A O 1
ATOM 486 N N . LEU A 1 66 ? 11.312 1.395 9.484 1 98.19 66 LEU A N 1
ATOM 487 C CA . LEU A 1 66 ? 12 0.155 9.148 1 98.19 66 LEU A CA 1
ATOM 488 C C . LEU A 1 66 ? 12.938 0.36 7.957 1 98.19 66 LEU A C 1
ATOM 490 O O . LEU A 1 66 ? 13.719 -0.531 7.613 1 98.19 66 LEU A O 1
ATOM 494 N N . VAL A 1 67 ? 12.867 1.507 7.309 1 98.56 67 VAL A N 1
ATOM 495 C CA . VAL A 1 67 ? 13.711 1.731 6.137 1 98.56 67 VAL A CA 1
ATOM 496 C C . VAL A 1 67 ? 15.086 2.227 6.578 1 98.56 67 VAL A C 1
ATOM 498 O O . VAL A 1 67 ? 15.219 3.348 7.074 1 98.56 67 VAL A O 1
ATOM 501 N N . ALA A 1 68 ? 16.062 1.413 6.348 1 97.88 68 ALA A N 1
ATOM 502 C CA . ALA A 1 68 ? 17.422 1.71 6.793 1 97.88 68 ALA A CA 1
ATOM 503 C C . ALA A 1 68 ? 18.234 2.334 5.668 1 97.88 68 ALA A C 1
ATOM 505 O O . ALA A 1 68 ? 19.312 2.898 5.91 1 97.88 68 ALA A O 1
ATOM 506 N N . GLY A 1 69 ? 17.703 2.236 4.434 1 98 69 GLY A N 1
ATOM 507 C CA . GLY A 1 69 ? 18.375 2.805 3.277 1 98 69 GLY A CA 1
ATOM 508 C C . GLY A 1 69 ? 17.625 2.572 1.979 1 98 69 GLY A C 1
ATOM 509 O O . GLY A 1 69 ? 16.844 1.628 1.869 1 98 69 GLY A O 1
ATOM 510 N N . ILE A 1 70 ? 17.844 3.439 1.014 1 98.69 70 ILE A N 1
ATOM 511 C CA . ILE A 1 70 ? 17.266 3.328 -0.321 1 98.69 70 ILE A CA 1
ATOM 512 C C . ILE A 1 70 ? 18.312 3.699 -1.369 1 98.69 70 ILE A C 1
ATOM 514 O O . ILE A 1 70 ? 18.984 4.734 -1.255 1 98.69 70 ILE A O 1
ATOM 518 N N . THR A 1 71 ? 18.453 2.855 -2.311 1 98.56 71 THR A N 1
ATOM 519 C CA . THR A 1 71 ? 19.297 3.15 -3.459 1 98.56 71 THR A CA 1
ATOM 520 C C . THR A 1 71 ? 18.531 2.951 -4.766 1 98.56 71 THR A C 1
ATOM 522 O O . THR A 1 71 ? 17.875 1.92 -4.957 1 98.56 71 THR A O 1
ATOM 525 N N . GLY A 1 72 ? 18.547 3.969 -5.609 1 98.81 72 GLY A N 1
ATOM 526 C CA . GLY A 1 72 ? 18.062 3.857 -6.973 1 98.81 72 GLY A CA 1
ATOM 527 C C . GLY A 1 72 ? 19.172 3.805 -8.008 1 98.81 72 GLY A C 1
ATOM 528 O O . GLY A 1 72 ? 20.156 4.52 -7.895 1 98.81 72 GLY A O 1
ATOM 529 N N . THR A 1 73 ? 19.031 2.949 -8.969 1 98.88 73 THR A N 1
ATOM 530 C CA . THR A 1 73 ? 20.109 2.789 -9.945 1 98.88 73 THR A CA 1
ATOM 531 C C . THR A 1 73 ? 19.578 2.15 -11.227 1 98.88 73 THR A C 1
ATOM 533 O O . THR A 1 73 ? 18.5 1.557 -11.234 1 98.88 73 THR A O 1
ATOM 536 N N . ASP A 1 74 ? 20.266 2.373 -12.336 1 98.81 74 ASP A N 1
ATOM 537 C CA . ASP A 1 74 ? 20 1.643 -13.57 1 98.81 74 ASP A CA 1
ATOM 538 C C . ASP A 1 74 ? 21.031 0.543 -13.797 1 98.81 74 ASP A C 1
ATOM 540 O O . ASP A 1 74 ? 21.062 -0.079 -14.859 1 98.81 74 ASP A O 1
ATOM 544 N N . ASP A 1 75 ? 21.875 0.25 -12.805 1 98.81 75 ASP A N 1
ATOM 545 C CA . ASP A 1 75 ? 22.906 -0.791 -12.852 1 98.81 75 ASP A CA 1
ATOM 546 C C . ASP A 1 75 ? 22.5 -2.002 -12.016 1 98.81 75 ASP A C 1
ATOM 548 O O . ASP A 1 75 ? 22.516 -1.946 -10.781 1 98.81 75 ASP A O 1
ATOM 552 N N . ALA A 1 76 ? 22.266 -3.115 -12.672 1 98.81 76 ALA A N 1
ATOM 553 C CA . ALA A 1 76 ? 21.797 -4.332 -12.008 1 98.81 76 ALA A CA 1
ATOM 554 C C . ALA A 1 76 ? 22.828 -4.816 -10.984 1 98.81 76 ALA A C 1
ATOM 556 O O . ALA A 1 76 ? 22.453 -5.363 -9.945 1 98.81 76 ALA A O 1
ATOM 557 N N . ASN A 1 77 ? 24.094 -4.652 -11.258 1 98.88 77 ASN A N 1
ATOM 558 C CA . ASN A 1 77 ? 25.109 -5.094 -10.312 1 98.88 77 ASN A CA 1
ATOM 559 C C . ASN A 1 77 ? 25.016 -4.336 -8.992 1 98.88 77 ASN A C 1
ATOM 561 O O . ASN A 1 77 ? 25.25 -4.91 -7.922 1 98.88 77 ASN A O 1
ATOM 565 N N . VAL A 1 78 ? 24.688 -3.094 -9.07 1 98.88 78 VAL A N 1
ATOM 566 C CA . VAL A 1 78 ? 24.5 -2.27 -7.883 1 98.88 78 VAL A CA 1
ATOM 567 C C . VAL A 1 78 ? 23.219 -2.672 -7.168 1 98.88 78 VAL A C 1
ATOM 569 O O . VAL A 1 78 ? 23.203 -2.846 -5.949 1 98.88 78 VAL A O 1
ATOM 572 N N . ALA A 1 79 ? 22.156 -2.875 -7.891 1 98.94 79 ALA A N 1
ATOM 573 C CA . ALA A 1 79 ? 20.844 -3.168 -7.324 1 98.94 79 ALA A CA 1
ATOM 574 C C . ALA A 1 79 ? 20.859 -4.512 -6.602 1 98.94 79 ALA A C 1
ATOM 576 O O . ALA A 1 79 ? 20.156 -4.688 -5.598 1 98.94 79 ALA A O 1
ATOM 577 N N . PHE A 1 80 ? 21.641 -5.484 -7.07 1 98.94 80 PHE A N 1
ATOM 578 C CA . PHE A 1 80 ? 21.562 -6.836 -6.523 1 98.94 80 PHE A CA 1
ATOM 579 C C . PHE A 1 80 ? 22.688 -7.098 -5.547 1 98.94 80 PHE A C 1
ATOM 581 O O . PHE A 1 80 ? 22.75 -8.164 -4.93 1 98.94 80 PHE A O 1
ATOM 588 N N . LYS A 1 81 ? 23.609 -6.125 -5.367 1 98.94 81 LYS A N 1
ATOM 589 C CA . LYS A 1 81 ? 24.734 -6.324 -4.469 1 98.94 81 LYS A CA 1
ATOM 590 C C . LYS A 1 81 ? 24.266 -6.699 -3.066 1 98.94 81 LYS A C 1
ATOM 592 O O . LYS A 1 81 ? 23.547 -5.934 -2.422 1 98.94 81 LYS A O 1
ATOM 597 N N . ASP A 1 82 ? 24.609 -7.926 -2.633 1 98.88 82 ASP A N 1
ATOM 598 C CA . ASP A 1 82 ? 24.375 -8.461 -1.295 1 98.88 82 ASP A CA 1
ATOM 599 C C . ASP A 1 82 ? 22.891 -8.594 -1.007 1 98.88 82 ASP A C 1
ATOM 601 O O . ASP A 1 82 ? 22.469 -8.625 0.154 1 98.88 82 ASP A O 1
ATOM 605 N N . ALA A 1 83 ? 22.078 -8.625 -2.043 1 98.94 83 ALA A N 1
ATOM 606 C CA . ALA A 1 83 ? 20.625 -8.727 -1.861 1 98.94 83 ALA A CA 1
ATOM 607 C C . ALA A 1 83 ? 20.25 -10.055 -1.227 1 98.94 83 ALA A C 1
ATOM 609 O O . ALA A 1 83 ? 20.766 -11.109 -1.621 1 98.94 83 ALA A O 1
ATOM 610 N N . ASP A 1 84 ? 19.375 -9.969 -0.234 1 98.94 84 ASP A N 1
ATOM 611 C CA . ASP A 1 84 ? 18.828 -11.148 0.427 1 98.94 84 ASP A CA 1
ATOM 612 C C . ASP A 1 84 ? 17.5 -11.562 -0.203 1 98.94 84 ASP A C 1
ATOM 614 O O . ASP A 1 84 ? 17.125 -12.734 -0.171 1 98.94 84 ASP A O 1
ATOM 618 N N . TYR A 1 85 ? 16.75 -10.656 -0.654 1 98.94 85 TYR A N 1
ATOM 619 C CA . TYR A 1 85 ? 15.492 -10.828 -1.368 1 98.94 85 TYR A CA 1
ATOM 620 C C . TYR A 1 85 ? 15.5 -10.055 -2.684 1 98.94 85 TYR A C 1
ATOM 622 O O . TYR A 1 85 ? 16.094 -8.984 -2.775 1 98.94 85 TYR A O 1
ATOM 630 N N . ALA A 1 86 ? 14.875 -10.578 -3.664 1 98.94 86 ALA A N 1
ATOM 631 C CA . ALA A 1 86 ? 14.719 -9.883 -4.938 1 98.94 86 ALA A CA 1
ATOM 632 C C . ALA A 1 86 ? 13.328 -10.117 -5.523 1 98.94 86 ALA A C 1
ATOM 634 O O . ALA A 1 86 ? 12.875 -11.258 -5.629 1 98.94 86 ALA A O 1
ATOM 635 N N . LEU A 1 87 ? 12.656 -9.094 -5.777 1 99 87 LEU A N 1
ATOM 636 C CA . LEU A 1 87 ? 11.398 -9.141 -6.516 1 99 87 LEU A CA 1
ATOM 637 C C . LEU A 1 87 ? 11.578 -8.57 -7.922 1 99 87 LEU A C 1
ATOM 639 O O . LEU A 1 87 ? 11.773 -7.363 -8.086 1 99 87 LEU A O 1
ATOM 643 N N . LEU A 1 88 ? 11.578 -9.414 -8.906 1 98.94 88 LEU A N 1
ATOM 644 C CA . LEU A 1 88 ? 11.773 -9.031 -10.297 1 98.94 88 LEU A CA 1
ATOM 645 C C . LEU A 1 88 ? 10.438 -8.727 -10.961 1 98.94 88 LEU A C 1
ATOM 647 O O . LEU A 1 88 ? 9.836 -9.602 -11.586 1 98.94 88 LEU A O 1
ATOM 651 N N . VAL A 1 89 ? 10.062 -7.461 -10.836 1 98.75 89 VAL A N 1
ATOM 652 C CA . VAL A 1 89 ? 8.742 -7.012 -11.258 1 98.75 89 VAL A CA 1
ATOM 653 C C . VAL A 1 89 ? 8.805 -6.512 -12.703 1 98.75 89 VAL A C 1
ATOM 655 O O . VAL A 1 89 ? 7.867 -6.723 -13.477 1 98.75 89 VAL A O 1
ATOM 658 N N . GLY A 1 90 ? 9.906 -5.883 -13.07 1 96.75 90 GLY A N 1
ATOM 659 C CA . GLY A 1 90 ? 10.031 -5.254 -14.383 1 96.75 90 GLY A CA 1
ATOM 660 C C . GLY A 1 90 ? 10.188 -6.254 -15.508 1 96.75 90 GLY A C 1
ATOM 661 O O . GLY A 1 90 ? 11.109 -7.066 -15.5 1 96.75 90 GLY A O 1
ATOM 662 N N . ALA A 1 91 ? 9.289 -6.207 -16.438 1 96.5 91 ALA A N 1
ATOM 663 C CA . ALA A 1 91 ? 9.352 -6.969 -17.672 1 96.5 91 ALA A CA 1
ATOM 664 C C . ALA A 1 91 ? 8.852 -6.137 -18.859 1 96.5 91 ALA A C 1
ATOM 666 O O . ALA A 1 91 ? 8.203 -5.102 -18.656 1 96.5 91 ALA A O 1
ATOM 667 N N . ARG A 1 92 ? 9.227 -6.531 -20 1 93.31 92 ARG A N 1
ATOM 668 C CA . ARG A 1 92 ? 8.711 -5.871 -21.188 1 93.31 92 ARG A CA 1
ATOM 669 C C . ARG A 1 92 ? 7.258 -6.258 -21.438 1 93.31 92 ARG A C 1
ATOM 671 O O . ARG A 1 92 ? 6.934 -7.445 -21.547 1 93.31 92 ARG A O 1
ATOM 678 N N . PRO A 1 93 ? 6.453 -5.23 -21.516 1 88.56 93 PRO A N 1
ATOM 679 C CA . PRO A 1 93 ? 5.07 -5.559 -21.875 1 88.56 93 PRO A CA 1
ATOM 680 C C . PRO A 1 93 ? 4.91 -5.914 -23.344 1 88.56 93 PRO A C 1
ATOM 682 O O . PRO A 1 93 ? 5.777 -5.59 -24.156 1 88.56 93 PRO A O 1
ATOM 685 N N . ARG A 1 94 ? 3.807 -6.676 -23.562 1 83.25 94 ARG A N 1
ATOM 686 C CA . ARG A 1 94 ? 3.527 -6.98 -24.969 1 83.25 94 ARG A CA 1
ATOM 687 C C . ARG A 1 94 ? 3.117 -5.723 -25.734 1 83.25 94 ARG A C 1
ATOM 689 O O . ARG A 1 94 ? 2.154 -5.051 -25.359 1 83.25 94 ARG A O 1
ATOM 696 N N . GLY A 1 95 ? 3.82 -5.34 -26.719 1 82.56 95 GLY A N 1
ATOM 697 C CA . GLY A 1 95 ? 3.506 -4.176 -27.531 1 82.56 95 GLY A CA 1
ATOM 698 C C . GLY A 1 95 ? 2.627 -4.504 -28.734 1 82.56 95 GLY A C 1
ATOM 699 O O . GLY A 1 95 ? 2.4 -5.676 -29.031 1 82.56 95 GLY A O 1
ATOM 700 N N . PRO A 1 96 ? 2.053 -3.432 -29.312 1 86.44 96 PRO A N 1
ATOM 701 C CA . PRO A 1 96 ? 1.256 -3.65 -30.531 1 86.44 96 PRO A CA 1
ATOM 702 C C . PRO A 1 96 ? 2.01 -4.438 -31.594 1 86.44 96 PRO A C 1
ATOM 704 O O . PRO A 1 96 ? 3.16 -4.113 -31.906 1 86.44 96 PRO A O 1
ATOM 707 N N . GLY A 1 97 ? 1.387 -5.492 -32.125 1 87.25 97 GLY A N 1
ATOM 708 C CA . GLY A 1 97 ? 1.956 -6.25 -33.25 1 87.25 97 GLY A CA 1
ATOM 709 C C . GLY A 1 97 ? 3.035 -7.223 -32.812 1 87.25 97 GLY A C 1
ATOM 710 O O . GLY A 1 97 ? 3.578 -7.965 -33.625 1 87.25 97 GLY A O 1
ATOM 711 N N . MET A 1 98 ? 3.357 -7.219 -31.531 1 87.62 98 MET A N 1
ATOM 712 C CA . MET A 1 98 ? 4.441 -8.062 -31.047 1 87.62 98 MET A CA 1
ATOM 713 C C . MET A 1 98 ? 4.004 -9.523 -30.969 1 87.62 98 MET A C 1
ATOM 715 O O . MET A 1 98 ? 3.004 -9.844 -30.328 1 87.62 98 MET A O 1
ATOM 719 N N . GLU A 1 99 ? 4.758 -10.375 -31.688 1 89.06 99 GLU A N 1
ATOM 720 C CA . GLU A 1 99 ? 4.504 -11.812 -31.609 1 89.06 99 GLU A CA 1
ATOM 721 C C . GLU A 1 99 ? 4.98 -12.375 -30.266 1 89.06 99 GLU A C 1
ATOM 723 O O . GLU A 1 99 ? 5.855 -11.797 -29.625 1 89.06 99 GLU A O 1
ATOM 728 N N . ARG A 1 100 ? 4.371 -13.438 -29.859 1 85.5 100 ARG A N 1
ATOM 729 C CA . ARG A 1 100 ? 4.711 -14.062 -28.594 1 85.5 100 ARG A CA 1
ATOM 730 C C . ARG A 1 100 ? 6.203 -14.383 -28.516 1 85.5 100 ARG A C 1
ATOM 732 O O . ARG A 1 100 ? 6.844 -14.156 -27.5 1 85.5 100 ARG A O 1
ATOM 739 N N . LYS A 1 101 ? 6.645 -14.898 -29.562 1 87.62 101 LYS A N 1
ATOM 740 C CA . LYS A 1 101 ? 8.055 -15.273 -29.609 1 87.62 101 LYS A CA 1
ATOM 741 C C . LYS A 1 101 ? 8.953 -14.062 -29.406 1 87.62 101 LYS A C 1
ATOM 743 O O . LYS A 1 101 ? 9.992 -14.156 -28.734 1 87.62 101 LYS A O 1
ATOM 748 N N . ASP A 1 102 ? 8.648 -12.938 -29.953 1 90.81 102 ASP A N 1
ATOM 749 C CA . ASP A 1 102 ? 9.422 -11.711 -29.781 1 90.81 102 ASP A CA 1
ATOM 750 C C . ASP A 1 102 ? 9.406 -11.25 -28.328 1 90.81 102 ASP A C 1
ATOM 752 O O . ASP A 1 102 ? 10.438 -10.812 -27.797 1 90.81 102 ASP A O 1
ATOM 756 N N . LEU A 1 103 ? 8.297 -11.359 -27.734 1 92.81 103 LEU A N 1
ATOM 757 C CA . LEU A 1 103 ? 8.164 -11.008 -26.328 1 92.81 103 LEU A CA 1
ATOM 758 C C . LEU A 1 103 ? 9.055 -11.883 -25.453 1 92.81 103 LEU A C 1
ATOM 760 O O . LEU A 1 103 ? 9.758 -11.383 -24.578 1 92.81 103 LEU A O 1
ATOM 764 N N . LEU A 1 104 ? 9.031 -13.141 -25.766 1 93.75 104 LEU A N 1
ATOM 765 C CA . LEU A 1 104 ? 9.844 -14.086 -25 1 93.75 104 LEU A CA 1
ATOM 766 C C . LEU A 1 104 ? 11.328 -13.781 -25.141 1 93.75 104 LEU A C 1
ATOM 768 O O . LEU A 1 104 ? 12.07 -13.812 -24.172 1 93.75 104 LEU A O 1
ATOM 772 N N . GLU A 1 105 ? 11.727 -13.422 -26.312 1 91.69 105 GLU A N 1
ATOM 773 C CA . GLU A 1 105 ? 13.125 -13.109 -26.578 1 91.69 105 GLU A CA 1
ATOM 774 C C . GLU A 1 105 ? 13.547 -11.82 -25.859 1 91.69 105 GLU A C 1
ATOM 776 O O . GLU A 1 105 ? 14.641 -11.75 -25.312 1 91.69 105 GLU A O 1
ATOM 781 N N . ALA A 1 106 ? 12.734 -10.867 -25.969 1 92.69 106 ALA A N 1
ATOM 782 C CA . ALA A 1 106 ? 13.031 -9.594 -25.328 1 92.69 106 ALA A CA 1
ATOM 783 C C . ALA A 1 106 ? 13.18 -9.766 -23.812 1 92.69 106 ALA A C 1
ATOM 785 O O . ALA A 1 106 ? 14.102 -9.219 -23.203 1 92.69 106 ALA A O 1
ATOM 786 N N . ASN A 1 107 ? 12.305 -10.516 -23.234 1 95.69 107 ASN A N 1
ATOM 787 C CA . ASN A 1 107 ? 12.367 -10.727 -21.781 1 95.69 107 ASN A CA 1
ATOM 788 C C . ASN A 1 107 ? 13.508 -11.664 -21.406 1 95.69 107 ASN A C 1
ATOM 790 O O . ASN A 1 107 ? 14.094 -11.531 -20.328 1 95.69 107 ASN A O 1
ATOM 794 N N . ALA A 1 108 ? 13.82 -12.547 -22.328 1 95.5 108 ALA A N 1
ATOM 795 C CA . ALA A 1 108 ? 14.961 -13.422 -22.078 1 95.5 108 ALA A CA 1
ATOM 796 C C . ALA A 1 108 ? 16.234 -12.617 -21.859 1 95.5 108 ALA A C 1
ATOM 798 O O . ALA A 1 108 ? 17.047 -12.945 -20.984 1 95.5 108 ALA A O 1
ATOM 799 N N . ALA A 1 109 ? 16.422 -11.57 -22.625 1 94.88 109 ALA A N 1
ATOM 800 C CA . ALA A 1 109 ? 17.609 -10.719 -22.469 1 94.88 109 ALA A CA 1
ATOM 801 C C . ALA A 1 109 ? 17.609 -10.031 -21.109 1 94.88 109 ALA A C 1
ATOM 803 O O . ALA A 1 109 ? 18.641 -9.977 -20.438 1 94.88 109 ALA A O 1
ATOM 804 N N . ILE A 1 110 ? 16.5 -9.539 -20.719 1 97.12 110 ILE A N 1
ATOM 805 C CA . ILE A 1 110 ? 16.375 -8.82 -19.453 1 97.12 110 ILE A CA 1
ATOM 806 C C . ILE A 1 110 ? 16.672 -9.758 -18.281 1 97.12 110 ILE A C 1
ATOM 808 O O . ILE A 1 110 ? 17.5 -9.453 -17.438 1 97.12 110 ILE A O 1
ATOM 812 N N . PHE A 1 111 ? 16.094 -10.898 -18.266 1 98.44 111 PHE A N 1
ATOM 813 C CA . PHE A 1 111 ? 16.172 -11.789 -17.109 1 98.44 111 PHE A CA 1
ATOM 814 C C . PHE A 1 111 ? 17.469 -12.586 -17.125 1 98.44 111 PHE A C 1
ATOM 816 O O . PHE A 1 111 ? 17.922 -13.055 -16.078 1 98.44 111 PHE A O 1
ATOM 823 N N . SER A 1 112 ? 18.062 -12.773 -18.312 1 97.81 112 SER A N 1
ATOM 824 C CA . SER A 1 112 ? 19.422 -13.312 -18.359 1 97.81 112 SER A CA 1
ATOM 825 C C . SER A 1 112 ? 20.406 -12.383 -17.656 1 97.81 112 SER A C 1
ATOM 827 O O . SER A 1 112 ? 21.219 -12.82 -16.844 1 97.81 112 SER A O 1
ATOM 829 N N . ALA A 1 113 ? 20.312 -11.109 -18.016 1 97.69 113 ALA A N 1
ATOM 830 C CA . ALA A 1 113 ? 21.203 -10.117 -17.422 1 97.69 113 ALA A CA 1
ATOM 831 C C . ALA A 1 113 ? 20.984 -10.023 -15.914 1 97.69 113 ALA A C 1
ATOM 833 O O . ALA A 1 113 ? 21.938 -9.898 -15.148 1 97.69 113 ALA A O 1
ATOM 834 N N . GLN A 1 114 ? 19.781 -10.062 -15.484 1 98.69 114 GLN A N 1
ATOM 835 C CA . GLN A 1 114 ? 19.469 -9.992 -14.062 1 98.69 114 GLN A CA 1
ATOM 836 C C . GLN A 1 114 ? 19.953 -11.25 -13.336 1 98.69 114 GLN A C 1
ATOM 838 O O . GLN A 1 114 ? 20.484 -11.172 -12.234 1 98.69 114 GLN A O 1
ATOM 843 N N . GLY A 1 115 ? 19.703 -12.43 -13.938 1 98.69 115 GLY A N 1
ATOM 844 C CA . GLY A 1 115 ? 20.234 -13.656 -13.375 1 98.69 115 GLY A CA 1
ATOM 845 C C . GLY A 1 115 ? 21.734 -13.609 -13.156 1 98.69 115 GLY A C 1
ATOM 846 O O . GLY A 1 115 ? 22.234 -13.961 -12.078 1 98.69 115 GLY A O 1
ATOM 847 N N . LYS A 1 116 ? 22.453 -13.125 -14.164 1 98.62 116 LYS A N 1
ATOM 848 C CA . LYS A 1 116 ? 23.906 -13.016 -14.062 1 98.62 116 LYS A CA 1
ATOM 849 C C . LYS A 1 116 ? 24.312 -12.047 -12.953 1 98.62 116 LYS A C 1
ATOM 851 O O . LYS A 1 116 ? 25.25 -12.328 -12.195 1 98.62 116 LYS A O 1
ATOM 856 N N . ALA A 1 117 ? 23.656 -10.914 -12.914 1 98.88 117 ALA A N 1
ATOM 857 C CA . ALA A 1 117 ? 23.953 -9.938 -11.867 1 98.88 117 ALA A CA 1
ATOM 858 C C . ALA A 1 117 ? 23.703 -10.516 -10.484 1 98.88 117 ALA A C 1
ATOM 860 O O . ALA A 1 117 ? 24.469 -10.273 -9.547 1 98.88 117 ALA A O 1
ATOM 861 N N . ILE A 1 118 ? 22.609 -11.25 -10.32 1 98.94 118 ILE A N 1
ATOM 862 C CA . ILE A 1 118 ? 22.297 -11.922 -9.062 1 98.94 118 ILE A CA 1
ATOM 863 C C . ILE A 1 118 ? 23.406 -12.922 -8.727 1 98.94 118 ILE A C 1
ATOM 865 O O . ILE A 1 118 ? 23.922 -12.945 -7.609 1 98.94 118 ILE A O 1
ATOM 869 N N . ASN A 1 119 ? 23.734 -13.688 -9.703 1 98.81 119 ASN A N 1
ATOM 870 C CA . ASN A 1 119 ? 24.781 -14.688 -9.523 1 98.81 119 ASN A CA 1
ATOM 871 C C . ASN A 1 119 ? 26.062 -14.062 -8.992 1 98.81 119 ASN A C 1
ATOM 873 O O . ASN A 1 119 ? 26.688 -14.594 -8.078 1 98.81 119 ASN A O 1
ATOM 877 N N . ASP A 1 120 ? 26.391 -12.922 -9.539 1 98.75 120 ASP A N 1
ATOM 878 C CA . ASP A 1 120 ? 27.703 -12.312 -9.312 1 98.75 120 ASP A CA 1
ATOM 879 C C . ASP A 1 120 ? 27.719 -11.508 -8.023 1 98.75 120 ASP A C 1
ATOM 881 O O . ASP A 1 120 ? 28.766 -11.305 -7.418 1 98.75 120 ASP A O 1
ATOM 885 N N . ASN A 1 121 ? 26.516 -11.07 -7.562 1 98.88 121 ASN A N 1
ATOM 886 C CA . ASN A 1 121 ? 26.594 -10.008 -6.566 1 98.88 121 ASN A CA 1
ATOM 887 C C . ASN A 1 121 ? 25.734 -10.32 -5.344 1 98.88 121 ASN A C 1
ATOM 889 O O . ASN A 1 121 ? 25.984 -9.781 -4.258 1 98.88 121 ASN A O 1
ATOM 893 N N . ALA A 1 122 ? 24.703 -11.141 -5.465 1 98.88 122 ALA A N 1
ATOM 894 C CA . ALA A 1 122 ? 23.719 -11.289 -4.406 1 98.88 122 ALA A CA 1
ATOM 895 C C . ALA A 1 122 ? 24.203 -12.266 -3.336 1 98.88 122 ALA A C 1
ATOM 897 O O . ALA A 1 122 ? 25.203 -12.961 -3.523 1 98.88 122 ALA A O 1
ATOM 898 N N . SER A 1 123 ? 23.531 -12.242 -2.18 1 98.5 123 SER A N 1
ATOM 899 C CA . SER A 1 123 ? 23.719 -13.297 -1.187 1 98.5 123 SER A CA 1
ATOM 900 C C . SER A 1 123 ? 23.438 -14.672 -1.78 1 98.5 123 SER A C 1
ATOM 902 O O . SER A 1 123 ? 22.531 -14.828 -2.598 1 98.5 123 SER A O 1
ATOM 904 N N . LYS A 1 124 ? 24.125 -15.641 -1.325 1 97.69 124 LYS A N 1
ATOM 905 C CA . LYS A 1 124 ? 23.938 -16.984 -1.856 1 97.69 124 LYS A CA 1
ATOM 906 C C . LYS A 1 124 ? 22.594 -17.562 -1.449 1 97.69 124 LYS A C 1
ATOM 908 O O . LYS A 1 124 ? 22.047 -18.438 -2.129 1 97.69 124 LYS A O 1
ATOM 913 N N . GLY A 1 125 ? 22.031 -17.094 -0.32 1 98.12 125 GLY A N 1
ATOM 914 C CA . GLY A 1 125 ? 20.734 -17.531 0.149 1 98.12 125 GLY A CA 1
ATOM 915 C C . GLY A 1 125 ? 19.594 -16.641 -0.321 1 98.12 125 GLY A C 1
ATOM 916 O O . GLY A 1 125 ? 18.516 -16.656 0.254 1 98.12 125 GLY A O 1
ATOM 917 N N . ILE A 1 126 ? 19.844 -15.883 -1.384 1 98.88 126 ILE A N 1
ATOM 918 C CA . ILE A 1 126 ? 18.859 -14.93 -1.864 1 98.88 126 ILE A CA 1
ATOM 919 C C . ILE A 1 126 ? 17.547 -15.656 -2.17 1 98.88 126 ILE A C 1
ATOM 921 O O . ILE A 1 126 ? 17.562 -16.797 -2.646 1 98.88 126 ILE A O 1
ATOM 925 N N . LYS A 1 127 ? 16.406 -15.039 -1.909 1 98.94 127 LYS A N 1
ATOM 926 C CA . LYS A 1 127 ? 15.078 -15.492 -2.332 1 98.94 127 LYS A CA 1
ATOM 927 C C . LYS A 1 127 ? 14.539 -14.625 -3.467 1 98.94 127 LYS A C 1
ATOM 929 O O . LYS A 1 127 ? 14.281 -13.438 -3.277 1 98.94 127 LYS A O 1
ATOM 934 N N . VAL A 1 128 ? 14.336 -15.227 -4.598 1 99 128 VAL A N 1
ATOM 935 C CA . 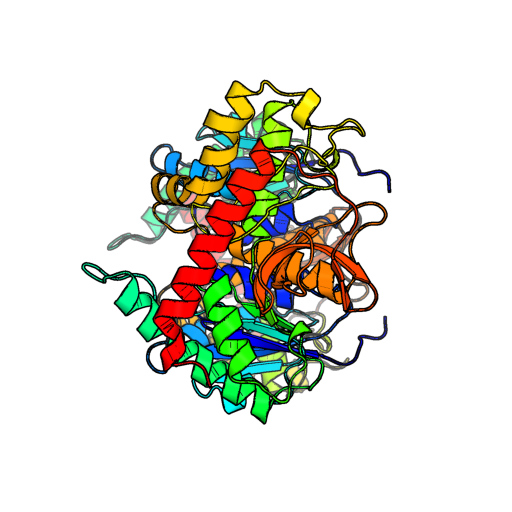VAL A 1 128 ? 13.977 -14.469 -5.789 1 99 128 VAL A CA 1
ATOM 936 C C . VAL A 1 128 ? 12.539 -14.789 -6.195 1 99 128 VAL A C 1
ATOM 938 O O . VAL A 1 128 ? 12.18 -15.961 -6.367 1 99 128 VAL A O 1
ATOM 941 N N . LEU A 1 129 ? 11.734 -13.781 -6.324 1 99 129 LEU A N 1
ATOM 942 C CA . LEU A 1 129 ? 10.398 -13.898 -6.883 1 99 129 LEU A CA 1
ATOM 943 C C . LEU A 1 129 ? 10.289 -13.133 -8.195 1 99 129 LEU A C 1
ATOM 945 O O . LEU A 1 129 ? 10.508 -11.914 -8.234 1 99 129 LEU A O 1
ATOM 949 N N . VAL A 1 130 ? 9.984 -13.836 -9.234 1 98.94 130 VAL A N 1
ATOM 950 C CA . VAL A 1 130 ? 9.734 -13.203 -10.523 1 98.94 130 VAL A CA 1
ATOM 951 C C . VAL A 1 130 ? 8.242 -12.914 -10.68 1 98.94 130 VAL A C 1
ATOM 953 O O . VAL A 1 130 ? 7.41 -13.812 -10.562 1 98.94 130 VAL A O 1
ATOM 956 N N . VAL A 1 131 ? 7.902 -11.664 -10.93 1 98.75 131 VAL A N 1
ATOM 957 C CA . VAL A 1 131 ? 6.531 -11.18 -11.078 1 98.75 131 VAL A CA 1
ATOM 958 C C . VAL A 1 131 ? 6.266 -10.836 -12.539 1 98.75 131 VAL A C 1
ATOM 960 O O . VAL A 1 131 ? 5.16 -11.055 -13.047 1 98.75 131 VAL A O 1
ATOM 963 N N . GLY A 1 132 ? 7.258 -10.352 -13.25 1 97.69 132 GLY A N 1
ATOM 964 C CA . GLY A 1 132 ? 7.109 -9.898 -14.625 1 97.69 132 GLY A CA 1
ATOM 965 C C . GLY A 1 132 ? 6.727 -11.008 -15.578 1 97.69 132 GLY A C 1
ATOM 966 O O . GLY A 1 132 ? 7.348 -12.07 -15.594 1 97.69 132 GLY A O 1
ATOM 967 N N . ASN A 1 133 ? 5.805 -10.828 -16.438 1 94.81 133 ASN A N 1
ATOM 968 C CA . ASN A 1 133 ? 5.324 -11.828 -17.375 1 94.81 133 ASN A CA 1
ATOM 969 C C . ASN A 1 133 ? 6.258 -11.961 -18.578 1 94.81 133 ASN A C 1
ATOM 971 O O . ASN A 1 133 ? 6.852 -10.977 -19.016 1 94.81 133 ASN A O 1
ATOM 975 N N . PRO A 1 134 ? 6.277 -13.203 -19.094 1 96.75 134 PRO A N 1
ATOM 976 C CA . PRO A 1 134 ? 5.742 -14.461 -18.578 1 96.75 134 PRO A CA 1
ATOM 977 C C . PRO A 1 134 ? 6.527 -14.992 -17.391 1 96.75 134 PRO A C 1
ATOM 979 O O . PRO A 1 134 ? 7.656 -15.453 -17.547 1 96.75 134 PRO A O 1
ATOM 982 N N . ALA A 1 135 ? 5.969 -14.984 -16.219 1 98.19 135 ALA A N 1
ATOM 983 C CA . ALA A 1 135 ? 6.652 -15.086 -14.938 1 98.19 135 ALA A CA 1
ATOM 984 C C . ALA A 1 135 ? 7.426 -16.406 -14.828 1 98.19 135 ALA A C 1
ATOM 986 O O . ALA A 1 135 ? 8.609 -16.406 -14.484 1 98.19 135 ALA A O 1
ATOM 987 N N . ASN A 1 136 ? 6.777 -17.547 -15.156 1 98.38 136 ASN A N 1
ATOM 988 C CA . ASN A 1 136 ? 7.418 -18.844 -15.016 1 98.38 136 ASN A CA 1
ATOM 989 C C . ASN A 1 136 ? 8.648 -18.969 -15.906 1 98.38 136 ASN A C 1
ATOM 991 O O . ASN A 1 136 ? 9.719 -19.375 -15.445 1 98.38 136 ASN A O 1
ATOM 995 N N . THR A 1 137 ? 8.492 -18.578 -17.125 1 97.5 137 THR A N 1
ATOM 996 C CA . THR A 1 137 ? 9.594 -18.688 -18.078 1 97.5 137 THR A CA 1
ATOM 997 C C . THR A 1 137 ? 10.711 -17.703 -17.734 1 97.5 137 THR A C 1
ATOM 999 O O . THR A 1 137 ? 11.891 -18.031 -17.812 1 97.5 137 THR A O 1
ATOM 1002 N N . ASN A 1 138 ? 10.352 -16.484 -17.359 1 98.38 138 ASN A N 1
ATOM 1003 C CA . ASN A 1 138 ? 11.352 -15.508 -16.922 1 98.38 138 ASN A CA 1
ATOM 1004 C C . ASN A 1 138 ? 12.141 -16.016 -15.719 1 98.38 138 ASN A C 1
ATOM 1006 O O . ASN A 1 138 ? 13.344 -15.773 -15.617 1 98.38 138 ASN A O 1
ATOM 1010 N N . ALA A 1 139 ? 11.438 -16.656 -14.805 1 98.75 139 ALA A N 1
ATOM 1011 C CA . ALA A 1 139 ? 12.117 -17.219 -13.641 1 98.75 139 ALA A CA 1
ATOM 1012 C C . ALA A 1 139 ? 13.117 -18.297 -14.055 1 98.75 139 ALA A C 1
ATOM 1014 O O . ALA A 1 139 ? 14.219 -18.359 -13.516 1 98.75 139 ALA A O 1
ATOM 1015 N N . LEU A 1 140 ? 12.703 -19.125 -14.969 1 98.19 140 LEU A N 1
ATOM 1016 C CA . LEU A 1 140 ? 13.594 -20.156 -15.484 1 98.19 140 LEU A CA 1
ATOM 1017 C C . LEU A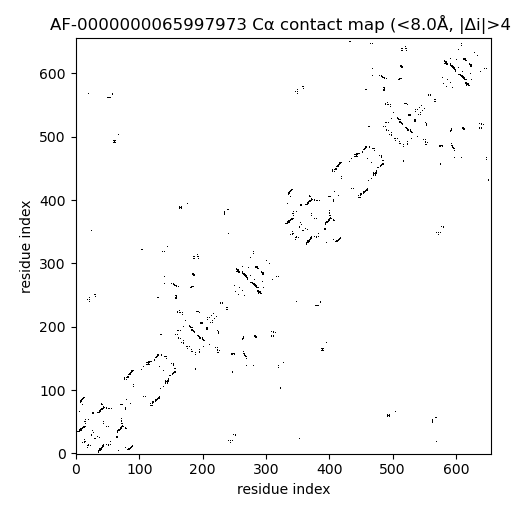 1 140 ? 14.844 -19.547 -16.094 1 98.19 140 LEU A C 1
ATOM 1019 O O . LEU A 1 140 ? 15.961 -20 -15.844 1 98.19 140 LEU A O 1
ATOM 1023 N N . ILE A 1 141 ? 14.656 -18.516 -16.906 1 98.06 141 ILE A N 1
ATOM 1024 C CA . ILE A 1 141 ? 15.766 -17.844 -17.578 1 98.06 141 ILE A CA 1
ATOM 1025 C C . ILE A 1 141 ? 16.719 -17.266 -16.547 1 98.06 141 ILE A C 1
ATOM 1027 O O . ILE A 1 141 ? 17.938 -17.469 -16.625 1 98.06 141 ILE A O 1
ATOM 1031 N N . ALA A 1 142 ? 16.188 -16.531 -15.562 1 98.69 142 ALA A N 1
ATOM 1032 C CA . ALA A 1 142 ? 17.016 -15.953 -14.508 1 98.69 142 ALA A CA 1
ATOM 1033 C C . ALA A 1 142 ? 17.781 -17.047 -13.75 1 98.69 142 ALA A C 1
ATOM 1035 O O . ALA A 1 142 ? 18.984 -16.922 -13.508 1 98.69 142 ALA A O 1
ATOM 1036 N N . GLN A 1 143 ? 17.078 -18.094 -13.367 1 98.5 143 GLN A N 1
ATOM 1037 C CA . GLN A 1 143 ? 17.641 -19.219 -12.625 1 98.5 143 GLN A CA 1
ATOM 1038 C C . GLN A 1 143 ? 18.828 -19.844 -13.383 1 98.5 143 GLN A C 1
ATOM 1040 O O . GLN A 1 143 ? 19.891 -20.062 -12.797 1 98.5 143 GLN A O 1
ATOM 1045 N N . ARG A 1 144 ? 18.656 -20.062 -14.648 1 97.75 144 ARG A N 1
ATOM 1046 C CA . ARG A 1 144 ? 19.656 -20.734 -15.461 1 97.75 144 ARG A CA 1
ATOM 1047 C C . ARG A 1 144 ? 20.875 -19.828 -15.688 1 97.75 144 ARG A C 1
ATOM 1049 O O . ARG A 1 144 ? 21.953 -20.312 -16.031 1 97.75 144 ARG A O 1
ATOM 1056 N N . ASN A 1 145 ? 20.719 -18.578 -15.516 1 98.06 145 ASN A N 1
ATOM 1057 C CA . ASN A 1 145 ? 21.828 -17.625 -15.68 1 98.06 145 ASN A CA 1
ATOM 1058 C C . ASN A 1 145 ? 22.469 -17.281 -14.344 1 98.06 145 ASN A C 1
ATOM 1060 O O . ASN A 1 145 ? 23.297 -16.375 -14.266 1 98.06 145 ASN A O 1
ATOM 1064 N N . ALA A 1 146 ? 22.094 -17.938 -13.312 1 98.31 146 ALA A N 1
ATOM 1065 C CA . ALA A 1 146 ? 22.688 -17.812 -11.992 1 98.31 146 ALA A CA 1
ATOM 1066 C C . ALA A 1 146 ? 23.156 -19.172 -11.469 1 98.31 146 ALA A C 1
ATOM 1068 O O . ALA A 1 146 ? 22.688 -19.641 -10.438 1 98.31 146 ALA A O 1
ATOM 1069 N N . PRO A 1 147 ? 24.125 -19.766 -12.109 1 97.69 147 PRO A N 1
ATOM 1070 C CA . PRO A 1 147 ? 24.5 -21.156 -11.812 1 97.69 147 PRO A CA 1
ATOM 1071 C C . PRO A 1 147 ? 25.094 -21.312 -10.414 1 97.69 147 PRO A C 1
ATOM 1073 O O . PRO A 1 147 ? 25.156 -22.438 -9.898 1 97.69 147 PRO A O 1
ATOM 1076 N N . ASP A 1 148 ? 25.547 -20.25 -9.758 1 98.25 148 ASP A N 1
ATOM 1077 C CA . ASP A 1 148 ? 26.172 -20.359 -8.445 1 98.25 148 ASP A CA 1
ATOM 1078 C C . ASP A 1 148 ? 25.141 -20.219 -7.332 1 98.25 148 ASP A C 1
ATOM 1080 O O . ASP A 1 148 ? 25.484 -20.297 -6.148 1 98.25 148 ASP A O 1
ATOM 1084 N N . ILE A 1 149 ? 23.938 -19.984 -7.691 1 98.56 149 ILE A N 1
ATOM 1085 C CA . ILE A 1 149 ? 22.828 -19.891 -6.734 1 98.56 149 ILE A CA 1
ATOM 1086 C C . ILE A 1 149 ? 21.969 -21.141 -6.805 1 98.56 149 ILE A C 1
ATOM 1088 O O . ILE A 1 149 ? 21.656 -21.625 -7.895 1 98.56 149 ILE A O 1
ATOM 1092 N N . ASP A 1 150 ? 21.641 -21.688 -5.625 1 98.31 150 ASP A N 1
ATOM 1093 C CA . ASP A 1 150 ? 20.734 -22.828 -5.586 1 98.31 150 ASP A CA 1
ATOM 1094 C C . ASP A 1 150 ? 19.484 -22.562 -6.418 1 98.31 150 ASP A C 1
ATOM 1096 O O . ASP A 1 150 ? 18.812 -21.547 -6.234 1 98.31 150 ASP A O 1
ATOM 1100 N N . PRO A 1 151 ? 19.188 -23.422 -7.391 1 97.5 151 PRO A N 1
ATOM 1101 C CA . PRO A 1 151 ? 18 -23.203 -8.234 1 97.5 151 PRO A CA 1
ATOM 1102 C C . PRO A 1 151 ? 16.719 -23.062 -7.426 1 97.5 151 PRO A C 1
ATOM 1104 O O . PRO A 1 151 ? 15.758 -22.438 -7.887 1 97.5 151 PRO A O 1
ATOM 1107 N N . ARG A 1 152 ? 16.672 -23.562 -6.188 1 97.75 152 ARG A N 1
ATOM 1108 C CA . ARG A 1 152 ? 15.5 -23.484 -5.324 1 97.75 152 ARG A CA 1
ATOM 1109 C C . ARG A 1 152 ? 15.203 -22.047 -4.93 1 97.75 152 ARG A C 1
ATOM 1111 O O . ARG A 1 152 ? 14.109 -21.734 -4.465 1 97.75 152 ARG A O 1
ATOM 1118 N N . GLN A 1 153 ? 16.172 -21.172 -5.191 1 98.75 153 GLN A N 1
ATOM 1119 C CA . GLN A 1 153 ? 16.047 -19.797 -4.727 1 98.75 153 GLN A CA 1
ATOM 1120 C C . GLN A 1 153 ? 15.281 -18.938 -5.73 1 98.75 153 GLN A C 1
ATOM 1122 O O . GLN A 1 153 ? 14.992 -17.781 -5.469 1 98.75 153 GLN A O 1
ATOM 1127 N N . PHE A 1 154 ? 14.906 -19.516 -6.891 1 98.88 154 PHE A N 1
ATOM 1128 C CA . PHE A 1 154 ? 14.164 -18.781 -7.91 1 98.88 154 PHE A CA 1
ATOM 1129 C C . PHE A 1 154 ? 12.727 -19.281 -7.996 1 98.88 154 PHE A C 1
ATOM 1131 O O . PHE A 1 154 ? 12.484 -20.469 -8.195 1 98.88 154 PHE A O 1
ATOM 1138 N N . THR A 1 155 ? 11.781 -18.359 -7.844 1 98.94 155 THR A N 1
ATOM 1139 C CA . THR A 1 155 ? 10.359 -18.688 -7.895 1 98.94 155 THR A CA 1
ATOM 1140 C C . THR A 1 155 ? 9.609 -17.734 -8.805 1 98.94 155 THR A C 1
ATOM 1142 O O . THR A 1 155 ? 10.102 -16.641 -9.109 1 98.94 155 THR A O 1
ATOM 1145 N N . ALA A 1 156 ? 8.484 -18.172 -9.305 1 98.94 156 ALA A N 1
ATOM 1146 C CA . ALA A 1 156 ? 7.559 -17.344 -10.078 1 98.94 156 ALA A CA 1
ATOM 1147 C C . ALA A 1 156 ? 6.238 -17.156 -9.336 1 98.94 156 ALA A C 1
ATOM 1149 O O . ALA A 1 156 ? 5.812 -18.031 -8.578 1 98.94 156 ALA A O 1
ATOM 1150 N N . MET A 1 157 ? 5.574 -16.094 -9.609 1 98.81 157 MET A N 1
ATOM 1151 C CA . MET A 1 157 ? 4.398 -15.742 -8.812 1 98.81 157 MET A CA 1
ATOM 1152 C C . MET A 1 157 ? 3.143 -16.375 -9.391 1 98.81 157 MET A C 1
ATOM 1154 O O . MET A 1 157 ? 2.705 -16.016 -10.484 1 98.81 157 MET A O 1
ATOM 1158 N N . THR A 1 158 ? 2.559 -17.234 -8.695 1 98.88 158 THR A N 1
ATOM 1159 C CA . THR A 1 158 ? 1.225 -17.75 -8.977 1 98.88 158 THR A CA 1
ATOM 1160 C C . THR A 1 158 ? 0.279 -17.484 -7.809 1 98.88 158 THR A C 1
ATOM 1162 O O . THR A 1 158 ? -0.885 -17.891 -7.84 1 98.88 158 THR A O 1
ATOM 1165 N N . ARG A 1 159 ? 0.799 -16.797 -6.793 1 98.88 159 ARG A N 1
ATOM 1166 C CA . ARG A 1 159 ? 0.027 -16.453 -5.605 1 98.88 159 ARG A CA 1
ATOM 1167 C C . ARG A 1 159 ? -1.144 -15.539 -5.961 1 98.88 159 ARG A C 1
ATOM 1169 O O . ARG A 1 159 ? -2.189 -15.586 -5.309 1 98.88 159 ARG A O 1
ATOM 1176 N N . LEU A 1 160 ? -1.012 -14.688 -7.012 1 98.81 160 LEU A N 1
ATOM 1177 C CA . LEU A 1 160 ? -2.119 -13.852 -7.461 1 98.81 160 LEU A CA 1
ATOM 1178 C C . LEU A 1 160 ? -3.318 -14.711 -7.863 1 98.81 160 LEU A C 1
ATOM 1180 O O . LEU A 1 160 ? -4.445 -14.438 -7.438 1 98.81 160 LEU A O 1
ATOM 1184 N N . ASP A 1 161 ? -3.092 -15.742 -8.625 1 98.88 161 ASP A N 1
ATOM 1185 C CA . ASP A 1 161 ? -4.137 -16.672 -9.031 1 98.88 161 ASP A CA 1
ATOM 1186 C C . ASP A 1 161 ? -4.715 -17.406 -7.824 1 98.88 161 ASP A C 1
ATOM 1188 O O . ASP A 1 161 ? -5.926 -17.641 -7.75 1 98.88 161 ASP A O 1
ATOM 1192 N N . HIS A 1 162 ? -3.787 -17.797 -6.957 1 98.88 162 HIS A N 1
ATOM 1193 C CA . HIS A 1 162 ? -4.168 -18.453 -5.711 1 98.88 162 HIS A CA 1
ATOM 1194 C C . HIS A 1 162 ? -5.164 -17.609 -4.926 1 98.88 162 HIS A C 1
ATOM 1196 O O . HIS A 1 162 ? -6.215 -18.109 -4.512 1 98.88 162 HIS A O 1
ATOM 1202 N N . ASN A 1 163 ? -4.859 -16.328 -4.727 1 98.88 163 ASN A N 1
ATOM 1203 C CA . ASN A 1 163 ? -5.727 -15.422 -3.984 1 98.88 163 ASN A CA 1
ATOM 1204 C C . ASN A 1 163 ? -7.047 -15.188 -4.715 1 98.88 163 ASN A C 1
ATOM 1206 O O . ASN A 1 163 ? -8.109 -15.188 -4.094 1 98.88 163 ASN A O 1
ATOM 1210 N N . ARG A 1 164 ? -6.984 -14.984 -6.039 1 98.88 164 ARG A N 1
ATOM 1211 C CA . ARG A 1 164 ? -8.188 -14.844 -6.852 1 98.88 164 ARG A CA 1
ATOM 1212 C C . ARG A 1 164 ? -9.102 -16.047 -6.688 1 98.88 164 ARG A C 1
ATOM 1214 O O . ARG A 1 164 ? -10.32 -15.898 -6.531 1 98.88 164 ARG A O 1
ATOM 1221 N N . ALA A 1 165 ? -8.508 -17.234 -6.738 1 98.94 165 ALA A N 1
ATOM 1222 C CA . ALA A 1 165 ? -9.258 -18.484 -6.629 1 98.94 165 ALA A CA 1
ATOM 1223 C C . ALA A 1 165 ? -9.953 -18.578 -5.277 1 98.94 165 ALA A C 1
ATOM 1225 O O . ALA A 1 165 ? -11.133 -18.969 -5.207 1 98.94 165 ALA A O 1
ATOM 1226 N N . MET A 1 166 ? -9.25 -18.25 -4.238 1 98.81 166 MET A N 1
ATOM 1227 C CA . MET A 1 166 ? -9.836 -18.266 -2.902 1 98.81 166 MET A CA 1
ATOM 1228 C C . MET A 1 166 ? -11.055 -17.359 -2.828 1 98.81 166 MET A C 1
ATOM 1230 O O . MET A 1 166 ? -12.102 -17.75 -2.322 1 98.81 166 MET A O 1
ATOM 1234 N N . ALA A 1 167 ? -10.883 -16.188 -3.328 1 98.5 167 ALA A N 1
ATOM 1235 C CA . ALA A 1 167 ? -11.945 -15.188 -3.244 1 98.5 167 ALA A CA 1
ATOM 1236 C C . ALA A 1 167 ? -13.18 -15.633 -4.023 1 98.5 167 ALA A C 1
ATOM 1238 O O . ALA A 1 167 ? -14.305 -15.539 -3.529 1 98.5 167 ALA A O 1
ATOM 1239 N N . GLN A 1 168 ? -13.008 -16.094 -5.266 1 98.62 168 GLN A N 1
ATOM 1240 C CA . GLN A 1 168 ? -14.117 -16.531 -6.105 1 98.62 168 GLN A CA 1
ATOM 1241 C C . GLN A 1 168 ? -14.883 -17.672 -5.449 1 98.62 168 GLN A C 1
ATOM 1243 O O . GLN A 1 168 ? -16.109 -17.688 -5.48 1 98.62 168 GLN A O 1
ATOM 1248 N N . LEU A 1 169 ? -14.117 -18.625 -4.879 1 98.88 169 LEU A N 1
ATOM 1249 C CA . LEU A 1 169 ? -14.742 -19.766 -4.227 1 98.88 169 LEU A CA 1
ATOM 1250 C C . LEU A 1 169 ? -15.531 -19.328 -2.996 1 98.88 169 LEU A C 1
ATOM 1252 O O . LEU A 1 169 ? -16.672 -19.75 -2.805 1 98.88 169 LEU A O 1
ATOM 1256 N N . ALA A 1 170 ? -14.922 -18.5 -2.131 1 98.5 170 ALA A N 1
ATOM 1257 C CA . ALA A 1 170 ? -15.594 -18 -0.934 1 98.5 170 ALA A CA 1
ATOM 1258 C C . ALA A 1 170 ? -16.891 -17.297 -1.293 1 98.5 170 ALA A C 1
ATOM 1260 O O . ALA A 1 170 ? -17.938 -17.547 -0.679 1 98.5 170 ALA A O 1
ATOM 1261 N N . ASN A 1 171 ? -16.844 -16.453 -2.309 1 97.81 171 ASN A N 1
ATOM 1262 C CA . ASN A 1 171 ? -18.031 -15.734 -2.752 1 97.81 171 ASN A CA 1
ATOM 1263 C C . ASN A 1 171 ? -19.141 -16.688 -3.217 1 97.81 171 ASN A C 1
ATOM 1265 O O . ASN A 1 171 ? -20.297 -16.516 -2.865 1 97.81 171 ASN A O 1
ATOM 1269 N N . LYS A 1 172 ? -18.797 -17.688 -4.031 1 98.5 172 LYS A N 1
ATOM 1270 C CA . LYS A 1 172 ? -19.75 -18.656 -4.559 1 98.5 172 LYS A CA 1
ATOM 1271 C C . LYS A 1 172 ? -20.5 -19.375 -3.432 1 98.5 172 LYS A C 1
ATOM 1273 O O . LYS A 1 172 ? -21.688 -19.641 -3.551 1 98.5 172 LYS A O 1
ATOM 1278 N N . LEU A 1 173 ? -19.812 -19.594 -2.352 1 98.5 173 LEU A N 1
ATOM 1279 C CA . LEU A 1 173 ? -20.359 -20.422 -1.285 1 98.5 173 LEU A CA 1
ATOM 1280 C C . LEU A 1 173 ? -20.922 -19.547 -0.159 1 98.5 173 LEU A C 1
ATOM 1282 O O . LEU A 1 173 ? -21.344 -20.062 0.877 1 98.5 173 LEU A O 1
ATOM 1286 N N . GLY A 1 174 ? -20.906 -18.203 -0.297 1 97.31 174 GLY A N 1
ATOM 1287 C CA . GLY A 1 174 ? -21.375 -17.312 0.739 1 97.31 174 GLY A CA 1
ATOM 1288 C C . GLY A 1 174 ? -20.547 -17.359 2.008 1 97.31 174 GLY A C 1
ATOM 1289 O O . GLY A 1 174 ? -21.094 -17.281 3.113 1 97.31 174 GLY A O 1
ATOM 1290 N N . LYS A 1 175 ? -19.266 -17.672 1.895 1 97.38 175 LYS A N 1
ATOM 1291 C CA . LYS A 1 175 ? -18.281 -17.75 2.982 1 97.38 175 LYS A CA 1
ATOM 1292 C C . LYS A 1 175 ? -17.234 -16.641 2.865 1 97.38 175 LYS A C 1
ATOM 1294 O O . LYS A 1 175 ? -17.406 -15.703 2.088 1 97.38 175 LYS A O 1
ATOM 1299 N N . THR A 1 176 ? -16.266 -16.641 3.732 1 96.44 176 THR A N 1
ATOM 1300 C CA . THR A 1 176 ? -15.148 -15.711 3.654 1 96.44 176 THR A CA 1
ATOM 1301 C C . THR A 1 176 ? -13.859 -16.453 3.293 1 96.44 176 THR A C 1
ATOM 1303 O O . THR A 1 176 ? -13.812 -17.688 3.334 1 96.44 176 THR A O 1
ATOM 1306 N N . VAL A 1 177 ? -12.844 -15.75 2.932 1 97.88 177 VAL A N 1
ATOM 1307 C CA . VAL A 1 177 ? -11.57 -16.344 2.549 1 97.88 177 VAL A CA 1
ATOM 1308 C C . VAL A 1 177 ? -10.969 -17.094 3.74 1 97.88 177 VAL A C 1
ATOM 1310 O O . VAL A 1 177 ? -10.172 -18.016 3.566 1 97.88 177 VAL A O 1
ATOM 1313 N N . ASN A 1 178 ? -11.367 -16.734 4.977 1 96.81 178 ASN A N 1
ATOM 1314 C CA . ASN A 1 178 ? -10.867 -17.375 6.184 1 96.81 178 ASN A CA 1
ATOM 1315 C C . ASN A 1 178 ? -11.359 -18.812 6.293 1 96.81 178 ASN A C 1
ATOM 1317 O O . ASN A 1 178 ? -10.797 -19.609 7.047 1 96.81 178 ASN A O 1
ATOM 1321 N N . ASP A 1 179 ? -12.391 -19.109 5.566 1 97.81 179 ASP A N 1
ATOM 1322 C CA . ASP A 1 179 ? -12.977 -20.453 5.59 1 97.81 179 ASP A CA 1
ATOM 1323 C C . ASP A 1 179 ? -12.312 -21.359 4.547 1 97.81 179 ASP A C 1
ATOM 1325 O O . ASP A 1 179 ? -12.547 -22.562 4.527 1 97.81 179 ASP A O 1
ATOM 1329 N N . VAL A 1 180 ? -11.484 -20.797 3.66 1 98.56 180 VAL A N 1
ATOM 1330 C CA . VAL A 1 180 ? -10.883 -21.531 2.547 1 98.56 180 VAL A CA 1
ATOM 1331 C C . VAL A 1 180 ? -9.469 -21.969 2.918 1 98.56 180 VAL A C 1
ATOM 1333 O O . VAL A 1 180 ? -8.648 -21.141 3.33 1 98.56 180 VAL A O 1
ATOM 1336 N N . LYS A 1 181 ? -9.156 -23.203 2.814 1 98.5 181 LYS A N 1
ATOM 1337 C CA . LYS A 1 181 ? -7.828 -23.766 3.045 1 98.5 181 LYS A CA 1
ATOM 1338 C C . LYS A 1 181 ? -7.402 -24.656 1.889 1 98.5 181 LYS A C 1
ATOM 1340 O O . LYS A 1 181 ? -8.25 -25.156 1.144 1 98.5 181 LYS A O 1
ATOM 1345 N N . LYS A 1 182 ? -6.086 -24.781 1.728 1 98.75 182 LYS A N 1
ATOM 1346 C CA . LYS A 1 182 ? -5.484 -25.75 0.807 1 98.75 182 LYS A CA 1
ATOM 1347 C C . LYS A 1 182 ? -5.871 -25.438 -0.637 1 98.75 182 LYS A C 1
ATOM 1349 O O . LYS A 1 182 ? -6.207 -26.344 -1.402 1 98.75 182 LYS A O 1
ATOM 1354 N N . MET A 1 183 ? -5.957 -24.141 -0.935 1 98.88 183 MET A N 1
ATOM 1355 C CA . MET A 1 183 ? -6.113 -23.719 -2.326 1 98.88 183 MET A CA 1
ATOM 1356 C C . MET A 1 183 ? -4.871 -24.062 -3.139 1 98.88 183 MET A C 1
ATOM 1358 O O . MET A 1 183 ? -3.748 -23.969 -2.639 1 98.88 183 MET A O 1
ATOM 1362 N N . LEU A 1 184 ? -5.117 -24.438 -4.438 1 98.38 184 LEU A N 1
ATOM 1363 C CA . LEU A 1 184 ? -3.992 -24.906 -5.242 1 98.38 184 LEU A CA 1
ATOM 1364 C C . LEU A 1 184 ? -4.125 -24.438 -6.688 1 98.38 184 LEU A C 1
ATOM 1366 O O . LEU A 1 184 ? -5.164 -24.656 -7.32 1 98.38 184 LEU A O 1
ATOM 1370 N N . ILE A 1 185 ? -3.135 -23.797 -7.121 1 98.94 185 ILE A N 1
ATOM 1371 C CA . ILE A 1 185 ? -2.971 -23.5 -8.539 1 98.94 185 ILE A CA 1
ATOM 1372 C C . ILE A 1 185 ? -1.863 -24.359 -9.133 1 98.94 185 ILE A C 1
ATOM 1374 O O . ILE A 1 185 ? -0.719 -24.328 -8.672 1 98.94 185 ILE A O 1
ATOM 1378 N N . TRP A 1 186 ? -2.135 -25.156 -10.133 1 98.88 186 TRP A N 1
ATOM 1379 C CA . TRP A 1 186 ? -1.119 -25.922 -10.859 1 98.88 186 TRP A CA 1
ATOM 1380 C C . TRP A 1 186 ? -0.638 -25.141 -12.086 1 98.88 186 TRP A C 1
ATOM 1382 O O . TRP A 1 186 ? -1.439 -24.531 -12.789 1 98.88 186 TRP A O 1
ATOM 1392 N N . GLY A 1 187 ? 0.628 -25.172 -12.336 1 98.62 187 GLY A N 1
ATOM 1393 C CA . GLY A 1 187 ? 1.133 -24.875 -13.672 1 98.62 187 GLY A CA 1
ATOM 1394 C C . GLY A 1 187 ? 1.623 -23.453 -13.828 1 98.62 187 GLY A C 1
ATOM 1395 O O . GLY A 1 187 ? 2.418 -22.969 -13.023 1 98.62 187 GLY A O 1
ATOM 1396 N N . ASN A 1 188 ? 1.209 -22.797 -14.867 1 98.06 188 ASN A N 1
ATOM 1397 C CA . ASN A 1 188 ? 1.721 -21.516 -15.359 1 98.06 188 ASN A CA 1
ATOM 1398 C C . ASN A 1 188 ? 0.884 -20.344 -14.852 1 98.06 188 ASN A C 1
ATOM 1400 O O . ASN A 1 188 ? -0.313 -20.5 -14.602 1 98.06 188 ASN A O 1
ATOM 1404 N N . HIS A 1 189 ? 1.515 -19.188 -14.562 1 97.94 189 HIS A N 1
ATOM 1405 C CA . HIS A 1 189 ? 0.754 -17.953 -14.5 1 97.94 189 HIS A CA 1
ATOM 1406 C C . HIS A 1 189 ? 0.366 -17.469 -15.891 1 97.94 189 HIS A C 1
ATOM 1408 O O . HIS A 1 189 ? 1.013 -16.578 -16.453 1 97.94 189 HIS A O 1
ATOM 1414 N N . SER A 1 190 ? -0.63 -17.953 -16.453 1 95.69 190 SER A N 1
ATOM 1415 C CA . SER A 1 190 ? -1.155 -17.688 -17.797 1 95.69 190 SER A CA 1
ATOM 1416 C C . SER A 1 190 ? -2.613 -18.125 -17.906 1 95.69 190 SER A C 1
ATOM 1418 O O . SER A 1 190 ? -3.277 -18.375 -16.906 1 95.69 190 SER A O 1
ATOM 1420 N N . SER A 1 191 ? -3.096 -18.172 -19.094 1 94.31 191 SER A N 1
ATOM 1421 C CA . SER A 1 191 ? -4.48 -18.578 -19.328 1 94.31 191 SER A CA 1
ATOM 1422 C C . SER A 1 191 ? -4.652 -20.078 -19.172 1 94.31 191 SER A C 1
ATOM 1424 O O . SER A 1 191 ? -5.777 -20.578 -19.094 1 94.31 191 SER A O 1
ATOM 1426 N N . THR A 1 192 ? -3.541 -20.828 -18.984 1 97.12 192 THR A N 1
ATOM 1427 C CA . THR A 1 192 ? -3.666 -22.281 -18.859 1 97.12 192 THR A CA 1
ATOM 1428 C C . THR A 1 192 ? -3.578 -22.688 -17.391 1 97.12 192 THR A C 1
ATOM 1430 O O . THR A 1 192 ? -3.643 -23.891 -17.062 1 97.12 192 THR A O 1
ATOM 1433 N N . GLN A 1 193 ? -3.35 -21.672 -16.484 1 98.38 193 GLN A N 1
ATOM 1434 C CA . GLN A 1 193 ? -3.291 -22 -15.07 1 98.38 193 GLN A CA 1
ATOM 1435 C C . GLN A 1 193 ? -4.496 -22.828 -14.648 1 98.38 193 GLN A C 1
ATOM 1437 O O . GLN A 1 193 ? -5.574 -22.719 -15.234 1 98.38 193 GLN A O 1
ATOM 1442 N N . TYR A 1 194 ? -4.309 -23.688 -13.609 1 98.81 194 TYR A N 1
ATOM 1443 C CA . TYR A 1 194 ? -5.383 -24.594 -13.227 1 98.81 194 TYR A CA 1
ATOM 1444 C C . TYR A 1 194 ? -5.68 -24.484 -11.734 1 98.81 194 TYR A C 1
ATOM 1446 O O . TYR A 1 194 ? -4.973 -25.062 -10.906 1 98.81 194 TYR A O 1
ATOM 1454 N N . PRO A 1 195 ? -6.723 -23.672 -11.305 1 98.88 195 PRO A N 1
ATOM 1455 C CA . PRO A 1 195 ? -7.203 -23.703 -9.922 1 98.88 195 PRO A CA 1
ATOM 1456 C C . PRO A 1 195 ? -7.941 -25 -9.586 1 98.88 195 PRO A C 1
ATOM 1458 O O . PRO A 1 195 ? -9.047 -25.234 -10.086 1 98.88 195 PRO A O 1
ATOM 1461 N N . ASP A 1 196 ? -7.367 -25.812 -8.789 1 98.88 196 ASP A N 1
ATOM 1462 C CA . ASP A 1 196 ? -7.855 -27.156 -8.477 1 98.88 196 ASP A CA 1
ATOM 1463 C C . ASP A 1 196 ? -8.586 -27.172 -7.137 1 98.88 196 ASP A C 1
ATOM 1465 O O . ASP A 1 196 ? -8 -26.844 -6.102 1 98.88 196 ASP A O 1
ATOM 1469 N N . LEU A 1 197 ? -9.828 -27.625 -7.105 1 98.81 197 LEU A N 1
ATOM 1470 C CA . LEU A 1 197 ? -10.648 -27.562 -5.902 1 98.81 197 LEU A CA 1
ATOM 1471 C C . LEU A 1 197 ? -10.742 -28.938 -5.246 1 98.81 197 LEU A C 1
ATOM 1473 O O . LEU A 1 197 ? -11.414 -29.094 -4.223 1 98.81 197 LEU A O 1
ATOM 1477 N N . HIS A 1 198 ? -10.039 -29.969 -5.801 1 98.75 198 HIS A N 1
ATOM 1478 C CA . HIS A 1 198 ? -10.25 -31.344 -5.375 1 98.75 198 HIS A CA 1
ATOM 1479 C C . HIS A 1 198 ? -9.617 -31.609 -4.012 1 98.75 198 HIS A C 1
ATOM 1481 O O . HIS A 1 198 ? -9.961 -32.594 -3.344 1 98.75 198 HIS A O 1
ATOM 1487 N N . HIS A 1 199 ? -8.672 -30.812 -3.592 1 98.62 199 HIS A N 1
ATOM 1488 C CA . HIS A 1 199 ? -8.078 -30.938 -2.264 1 98.62 199 HIS A CA 1
ATOM 1489 C C . HIS A 1 199 ? -8.305 -29.688 -1.427 1 98.62 199 HIS A C 1
ATOM 1491 O O . HIS A 1 199 ? -7.941 -29.656 -0.249 1 98.62 199 HIS A O 1
ATOM 1497 N N . CYS A 1 200 ? -8.797 -28.625 -2.061 1 98.75 200 CYS A N 1
ATOM 1498 C CA . CYS A 1 200 ? -9.172 -27.406 -1.35 1 98.75 200 CYS A CA 1
ATOM 1499 C C . CYS A 1 200 ? -10.32 -27.672 -0.386 1 98.75 200 CYS A C 1
ATOM 1501 O O . CYS A 1 200 ? -11.172 -28.531 -0.646 1 98.75 200 CYS A O 1
ATOM 1503 N N . GLU A 1 201 ? -10.32 -26.938 0.708 1 98.81 201 GLU A N 1
ATOM 1504 C CA . GLU A 1 201 ? -11.375 -27.109 1.699 1 98.81 201 GLU A CA 1
ATOM 1505 C C . GLU A 1 201 ? -12.062 -25.781 2 1 98.81 201 GLU A C 1
ATOM 1507 O O . GLU A 1 201 ? -11.414 -24.734 2.01 1 98.81 201 GLU A O 1
ATOM 1512 N N . VAL A 1 202 ? -13.32 -25.828 2.164 1 98.62 202 VAL A N 1
ATOM 1513 C CA . VAL A 1 202 ? -14.102 -24.734 2.73 1 98.62 202 VAL A CA 1
ATOM 1514 C C . VAL A 1 202 ? -14.867 -25.234 3.959 1 98.62 202 VAL A C 1
ATOM 1516 O O . VAL A 1 202 ? -15.656 -26.172 3.871 1 98.62 202 VAL A O 1
ATOM 1519 N N . ASP A 1 203 ? -14.625 -24.641 5.055 1 97.44 203 ASP A N 1
ATOM 1520 C CA . ASP A 1 203 ? -15.219 -25.047 6.32 1 97.44 203 ASP A CA 1
ATOM 1521 C C . ASP A 1 203 ? -14.875 -26.516 6.637 1 97.44 203 ASP A C 1
ATOM 1523 O O . ASP A 1 203 ? -15.742 -27.281 7.062 1 97.44 203 ASP A O 1
ATOM 1527 N N . GLY A 1 204 ? -13.68 -26.859 6.262 1 97.44 204 GLY A N 1
ATOM 1528 C CA . GLY A 1 204 ? -13.18 -28.188 6.605 1 97.44 204 GLY A CA 1
ATOM 1529 C C . GLY A 1 204 ? -13.703 -29.281 5.691 1 97.44 204 GLY A C 1
ATOM 1530 O O . GLY A 1 204 ? -13.422 -30.453 5.906 1 97.44 204 GLY A O 1
ATOM 1531 N N . LYS A 1 205 ? -14.422 -28.922 4.723 1 98.5 205 LYS A N 1
ATOM 1532 C CA . LYS A 1 205 ? -14.969 -29.891 3.766 1 98.5 205 LYS A CA 1
ATOM 1533 C C . LYS A 1 205 ? -14.391 -29.656 2.371 1 98.5 205 LYS A C 1
ATOM 1535 O O . LYS A 1 205 ? -14.156 -28.516 1.968 1 98.5 205 LYS A O 1
ATOM 1540 N N . VAL A 1 206 ? -14.289 -30.734 1.65 1 98.56 206 VAL A N 1
ATOM 1541 C CA . VAL A 1 206 ? -13.703 -30.672 0.316 1 98.56 206 VAL A CA 1
ATOM 1542 C C . VAL A 1 206 ? -14.539 -29.766 -0.575 1 98.56 206 VAL A C 1
ATOM 1544 O O . VAL A 1 206 ? -15.75 -29.938 -0.691 1 98.56 206 VAL A O 1
ATOM 1547 N N . ALA A 1 207 ? -13.898 -28.844 -1.237 1 98.81 207 ALA A N 1
ATOM 1548 C CA . ALA A 1 207 ? -14.57 -27.75 -1.936 1 98.81 207 ALA A CA 1
ATOM 1549 C C . ALA A 1 207 ? -15.305 -28.266 -3.172 1 98.81 207 ALA A C 1
ATOM 1551 O O . ALA A 1 207 ? -16.422 -27.828 -3.459 1 98.81 207 ALA A O 1
ATOM 1552 N N . ILE A 1 208 ? -14.664 -29.219 -3.949 1 98.69 208 ILE A N 1
ATOM 1553 C CA . ILE A 1 208 ? -15.227 -29.688 -5.211 1 98.69 208 ILE A CA 1
ATOM 1554 C C . ILE A 1 208 ? -16.578 -30.344 -4.961 1 98.69 208 ILE A C 1
ATOM 1556 O O . ILE A 1 208 ? -17.453 -30.312 -5.832 1 98.69 208 ILE A O 1
ATOM 1560 N N . ASP A 1 209 ? -16.812 -30.828 -3.736 1 98.5 209 ASP A N 1
ATOM 1561 C CA . ASP A 1 209 ? -18.062 -31.484 -3.381 1 98.5 209 ASP A CA 1
ATOM 1562 C C . ASP A 1 209 ? -19.125 -30.453 -3.01 1 98.5 209 ASP A C 1
ATOM 1564 O O . ASP A 1 209 ? -20.297 -30.812 -2.84 1 98.5 209 ASP A O 1
ATOM 1568 N N . GLN A 1 210 ? -18.766 -29.234 -2.895 1 98.69 210 GLN A N 1
ATOM 1569 C CA . GLN A 1 210 ? -19.672 -28.188 -2.426 1 98.69 210 GLN A CA 1
ATOM 1570 C C . GLN A 1 210 ? -20.141 -27.297 -3.58 1 98.69 210 GLN A C 1
ATOM 1572 O O . GLN A 1 210 ? -20.906 -26.359 -3.375 1 98.69 210 GLN A O 1
ATOM 1577 N N . VAL A 1 211 ? -19.688 -27.594 -4.789 1 98.75 211 VAL A N 1
ATOM 1578 C CA . VAL A 1 211 ? -20.062 -26.781 -5.945 1 98.75 211 VAL A CA 1
ATOM 1579 C C . VAL A 1 211 ? -20.5 -27.703 -7.09 1 98.75 211 VAL A C 1
ATOM 1581 O O . VAL A 1 211 ? -20.203 -28.891 -7.086 1 98.75 211 VAL A O 1
ATOM 1584 N N . GLU A 1 212 ? -21.156 -27.156 -8.094 1 98.44 212 GLU A N 1
ATOM 1585 C CA . GLU A 1 212 ? -21.531 -27.891 -9.297 1 98.44 212 GLU A CA 1
ATOM 1586 C C . GLU A 1 212 ? -20.328 -28.062 -10.227 1 98.44 212 GLU A C 1
ATOM 1588 O O . GLU A 1 212 ? -19.594 -27.094 -10.477 1 98.44 212 GLU A O 1
ATOM 1593 N N . GLN A 1 213 ? -20.234 -29.25 -10.773 1 97.75 213 GLN A N 1
ATOM 1594 C CA . GLN A 1 213 ? -19.156 -29.531 -11.703 1 97.75 213 GLN A CA 1
ATOM 1595 C C . GLN A 1 213 ? -19.156 -28.547 -12.875 1 97.75 213 GLN A C 1
ATOM 1597 O O . GLN A 1 213 ? -18.109 -28.125 -13.344 1 97.75 213 GLN A O 1
ATOM 1602 N N . ASP A 1 214 ? -20.328 -28.266 -13.312 1 98.44 214 ASP A N 1
ATOM 1603 C CA . ASP A 1 214 ? -20.469 -27.328 -14.43 1 98.44 214 ASP A CA 1
ATOM 1604 C C . ASP A 1 214 ? -19.938 -25.953 -14.062 1 98.44 214 ASP A C 1
ATOM 1606 O O . ASP A 1 214 ? -19.25 -25.312 -14.859 1 98.44 214 ASP A O 1
ATOM 1610 N N . TRP A 1 215 ? -20.266 -25.453 -12.867 1 98.81 215 TRP A N 1
ATOM 1611 C CA . TRP A 1 215 ? -19.766 -24.172 -12.398 1 98.81 215 TRP A CA 1
ATOM 1612 C C . TRP A 1 215 ? -18.25 -24.188 -12.289 1 98.81 215 TRP A C 1
ATOM 1614 O O . TRP A 1 215 ? -17.578 -23.234 -12.711 1 98.81 215 TRP A O 1
ATOM 1624 N N . TYR A 1 216 ? -17.75 -25.328 -11.75 1 98.75 216 TYR A N 1
ATOM 1625 C CA . TYR A 1 216 ? -16.312 -25.484 -11.57 1 98.75 216 TYR A CA 1
ATOM 1626 C C . TYR A 1 216 ? -15.586 -25.375 -12.906 1 98.75 216 TYR A C 1
ATOM 1628 O O . TYR A 1 216 ? -14.688 -24.547 -13.062 1 98.75 216 TYR A O 1
ATOM 1636 N N . GLU A 1 217 ? -16.016 -26.062 -13.898 1 98.31 217 GLU A N 1
ATOM 1637 C CA . GLU A 1 217 ? -15.297 -26.219 -15.164 1 98.31 217 GLU A CA 1
ATOM 1638 C C . GLU A 1 217 ? -15.539 -25.016 -16.078 1 98.31 217 GLU A C 1
ATOM 1640 O O . GLU A 1 217 ? -14.625 -24.578 -16.781 1 98.31 217 GLU A O 1
ATOM 1645 N N . ASN A 1 218 ? -16.703 -24.469 -16.047 1 98.44 218 ASN A N 1
ATOM 1646 C CA . ASN A 1 218 ? -17.078 -23.547 -17.109 1 98.44 218 ASN A CA 1
ATOM 1647 C C . ASN A 1 218 ? -17.25 -22.125 -16.578 1 98.44 218 ASN A C 1
ATOM 1649 O O . ASN A 1 218 ? -17.344 -21.188 -17.359 1 98.44 218 ASN A O 1
ATOM 1653 N N . ASP A 1 219 ? -17.188 -21.938 -15.289 1 98.69 219 ASP A N 1
ATOM 1654 C CA . ASP A 1 219 ? -17.297 -20.594 -14.711 1 98.69 219 ASP A CA 1
ATOM 1655 C C . ASP A 1 219 ? -16.062 -20.281 -13.852 1 98.69 219 ASP A C 1
ATOM 1657 O O . ASP A 1 219 ? -15.367 -19.297 -14.086 1 98.69 219 ASP A O 1
ATOM 1661 N N . TYR A 1 220 ? -15.852 -21.172 -12.852 1 98.81 220 TYR A N 1
ATOM 1662 C CA . TYR A 1 220 ? -14.82 -20.922 -11.852 1 98.81 220 TYR A CA 1
ATOM 1663 C C . TYR A 1 220 ? -13.445 -20.844 -12.484 1 98.81 220 TYR A C 1
ATOM 1665 O O . TYR A 1 220 ? -12.742 -19.844 -12.344 1 98.81 220 TYR A O 1
ATOM 1673 N N . ILE A 1 221 ? -12.984 -21.891 -13.234 1 98.81 221 ILE A N 1
ATOM 1674 C CA . ILE A 1 221 ? -11.648 -21.969 -13.812 1 98.81 221 ILE A CA 1
ATOM 1675 C C . ILE A 1 221 ? -11.438 -20.812 -14.789 1 98.81 221 ILE A C 1
ATOM 1677 O O . ILE A 1 221 ? -10.508 -20.031 -14.641 1 98.81 221 ILE A O 1
ATOM 1681 N N . PRO A 1 222 ? -12.414 -20.547 -15.727 1 98.62 222 PRO A N 1
ATOM 1682 C CA . PRO A 1 222 ? -12.211 -19.422 -16.656 1 98.62 222 PRO A CA 1
ATOM 1683 C C . PRO A 1 222 ? -12.203 -18.062 -15.961 1 98.62 222 PRO A C 1
ATOM 1685 O O . PRO A 1 222 ? -11.477 -17.156 -16.375 1 98.62 222 PRO A O 1
ATOM 1688 N N . THR A 1 223 ? -13.008 -17.891 -14.898 1 98.62 223 THR A N 1
ATOM 1689 C CA . THR A 1 223 ? -13.062 -16.609 -14.18 1 98.62 223 THR A CA 1
ATOM 1690 C C . THR A 1 223 ? -11.711 -16.297 -13.555 1 98.62 223 THR A C 1
ATOM 1692 O O . THR A 1 223 ? -11.211 -15.172 -13.688 1 98.62 223 THR A O 1
ATOM 1695 N N . VAL A 1 224 ? -11.094 -17.266 -12.93 1 98.75 224 VAL A N 1
ATOM 1696 C CA . VAL A 1 224 ? -9.789 -17.062 -12.32 1 98.75 224 VAL A CA 1
ATOM 1697 C C . VAL A 1 224 ? -8.75 -16.781 -13.406 1 98.75 224 VAL A C 1
ATOM 1699 O O . VAL A 1 224 ? -7.949 -15.852 -13.289 1 98.75 224 VAL A O 1
ATOM 1702 N N . GLN A 1 225 ? -8.828 -17.547 -14.523 1 98.31 225 GLN A N 1
ATOM 1703 C CA . GLN A 1 225 ? -7.879 -17.438 -15.617 1 98.31 225 GLN A CA 1
ATOM 1704 C C . GLN A 1 225 ? -7.957 -16.047 -16.266 1 98.31 225 GLN A C 1
ATOM 1706 O O . GLN A 1 225 ? -6.938 -15.5 -16.688 1 98.31 225 GLN A O 1
ATOM 1711 N N . GLN A 1 226 ? -9.148 -15.438 -16.328 1 97.62 226 GLN A N 1
ATOM 1712 C CA . GLN A 1 226 ? -9.375 -14.227 -17.109 1 97.62 226 GLN A CA 1
ATOM 1713 C C . GLN A 1 226 ? -9.562 -13.008 -16.203 1 97.62 226 GLN A C 1
ATOM 1715 O O . GLN A 1 226 ? -10 -11.953 -16.656 1 97.62 226 GLN A O 1
ATOM 1720 N N . ARG A 1 227 ? -9.266 -13.172 -14.969 1 98.19 227 ARG A N 1
ATOM 1721 C CA . ARG A 1 227 ? -9.578 -12.148 -13.977 1 98.19 227 ARG A CA 1
ATOM 1722 C C . ARG A 1 227 ? -8.852 -10.844 -14.297 1 98.19 227 ARG A C 1
ATOM 1724 O O . ARG A 1 227 ? -9.406 -9.758 -14.133 1 98.19 227 ARG A O 1
ATOM 1731 N N . GLY A 1 228 ? -7.555 -10.914 -14.742 1 96.88 228 GLY A N 1
ATOM 1732 C CA . GLY A 1 228 ? -6.816 -9.727 -15.141 1 96.88 228 GLY A CA 1
ATOM 1733 C C . GLY A 1 228 ? -7.512 -8.93 -16.219 1 96.88 228 GLY A C 1
ATOM 1734 O O . GLY A 1 228 ? -7.566 -7.695 -16.156 1 96.88 228 GLY A O 1
ATOM 1735 N N . ALA A 1 229 ? -8.023 -9.633 -17.203 1 96.44 229 ALA A N 1
ATOM 1736 C CA . ALA A 1 229 ? -8.734 -8.977 -18.297 1 96.44 229 ALA A CA 1
ATOM 1737 C C . ALA A 1 229 ? -9.992 -8.266 -17.781 1 96.44 229 ALA A C 1
ATOM 1739 O O . ALA A 1 229 ? -10.32 -7.176 -18.25 1 96.44 229 ALA A O 1
ATOM 1740 N N . ALA A 1 230 ? -10.68 -8.922 -16.828 1 97.69 230 ALA A N 1
ATOM 1741 C CA . ALA A 1 230 ? -11.875 -8.32 -16.25 1 97.69 230 ALA A CA 1
ATOM 1742 C C . ALA A 1 230 ? -11.539 -7.016 -15.531 1 97.69 230 ALA A C 1
ATOM 1744 O O . ALA A 1 230 ? -12.281 -6.035 -15.633 1 97.69 230 ALA A O 1
ATOM 1745 N N . ILE A 1 231 ? -10.477 -6.98 -14.875 1 98.06 231 ILE A N 1
ATOM 1746 C CA . ILE A 1 231 ? -10.055 -5.797 -14.125 1 98.06 231 ILE A CA 1
ATOM 1747 C C . ILE A 1 231 ? -9.633 -4.695 -15.102 1 98.06 231 ILE A C 1
ATOM 1749 O O . ILE A 1 231 ? -9.992 -3.531 -14.914 1 98.06 231 ILE A O 1
ATOM 1753 N N . ILE A 1 232 ? -8.844 -5.055 -16.078 1 96.94 232 ILE A N 1
ATOM 1754 C CA . ILE A 1 232 ? -8.43 -4.07 -17.062 1 96.94 232 ILE A CA 1
ATOM 1755 C C . ILE A 1 232 ? -9.664 -3.422 -17.688 1 96.94 232 ILE A C 1
ATOM 1757 O O . ILE A 1 232 ? -9.703 -2.203 -17.891 1 96.94 232 ILE A O 1
ATOM 1761 N N . LYS A 1 233 ? -10.641 -4.238 -18.031 1 97.75 233 LYS A N 1
ATOM 1762 C CA . LYS A 1 233 ? -11.875 -3.729 -18.625 1 97.75 233 LYS A CA 1
ATOM 1763 C C . LYS A 1 233 ? -12.578 -2.76 -17.688 1 97.75 233 LYS A C 1
ATOM 1765 O O . LYS A 1 233 ? -13.07 -1.714 -18.109 1 97.75 233 LYS A O 1
ATOM 1770 N N . ALA A 1 234 ? -12.625 -3.074 -16.406 1 97.75 234 ALA A N 1
ATOM 1771 C CA . ALA A 1 234 ? -13.359 -2.285 -15.422 1 97.75 234 ALA A CA 1
ATOM 1772 C C . ALA A 1 234 ? -12.586 -1.026 -15.039 1 97.75 234 ALA A C 1
ATOM 1774 O O . ALA A 1 234 ? -13.148 0.071 -15.016 1 97.75 234 ALA A O 1
ATOM 1775 N N . ARG A 1 235 ? -11.328 -1.138 -14.766 1 95.88 235 ARG A N 1
ATOM 1776 C CA . ARG A 1 235 ? -10.539 -0.064 -14.18 1 95.88 235 ARG A CA 1
ATOM 1777 C C . ARG A 1 235 ? -9.828 0.745 -15.258 1 95.88 235 ARG A C 1
ATOM 1779 O O . ARG A 1 235 ? -9.406 1.877 -15.008 1 95.88 235 ARG A O 1
ATOM 1786 N N . GLY A 1 236 ? -9.625 0.129 -16.469 1 95.31 236 GLY A N 1
ATOM 1787 C CA . GLY A 1 236 ? -8.82 0.756 -17.516 1 95.31 236 GLY A CA 1
ATOM 1788 C C . GLY A 1 236 ? -7.332 0.601 -17.297 1 95.31 236 GLY A C 1
ATOM 1789 O O . GLY A 1 236 ? -6.527 1.21 -18.016 1 95.31 236 GLY A O 1
ATOM 1790 N N . ALA A 1 237 ? -6.918 -0.159 -16.281 1 94.75 237 ALA A N 1
ATOM 1791 C CA . ALA A 1 237 ? -5.52 -0.417 -15.953 1 94.75 237 ALA A CA 1
ATOM 1792 C C . ALA A 1 237 ? -5.34 -1.819 -15.375 1 94.75 237 ALA A C 1
ATOM 1794 O O . ALA A 1 237 ? -6.293 -2.416 -14.867 1 94.75 237 ALA A O 1
ATOM 1795 N N . SER A 1 238 ? -4.113 -2.291 -15.43 1 94.62 238 SER A N 1
ATOM 1796 C CA . SER A 1 238 ? -3.809 -3.629 -14.938 1 94.62 238 SER A CA 1
ATOM 1797 C C . SER A 1 238 ? -3.932 -3.695 -13.414 1 94.62 238 SER A C 1
ATOM 1799 O O . SER A 1 238 ? -3.961 -2.662 -12.742 1 94.62 238 SER A O 1
ATOM 1801 N N . SER A 1 239 ? -3.949 -4.891 -12.859 1 96.75 239 SER A N 1
ATOM 1802 C CA . SER A 1 239 ? -4.188 -5.176 -11.453 1 96.75 239 SER A CA 1
ATOM 1803 C C . SER A 1 239 ? -2.906 -5.023 -10.633 1 96.75 239 SER A C 1
ATOM 1805 O O . SER A 1 239 ? -2.441 -5.98 -10.008 1 96.75 239 SER A O 1
ATOM 1807 N N . ALA A 1 240 ? -2.451 -3.834 -10.539 1 97.94 240 ALA A N 1
ATOM 1808 C CA . ALA A 1 240 ? -1.166 -3.568 -9.898 1 97.94 240 ALA A CA 1
ATOM 1809 C C . ALA A 1 240 ? -1.236 -3.834 -8.398 1 97.94 240 ALA A C 1
ATOM 1811 O O . ALA A 1 240 ? -0.349 -4.477 -7.832 1 97.94 240 ALA A O 1
ATOM 1812 N N . ALA A 1 241 ? -2.285 -3.434 -7.746 1 98.5 241 ALA A N 1
ATOM 1813 C CA . ALA A 1 241 ? -2.373 -3.531 -6.289 1 98.5 241 ALA A CA 1
ATOM 1814 C C . ALA A 1 241 ? -2.518 -4.984 -5.844 1 98.5 241 ALA A C 1
ATOM 1816 O O . ALA A 1 241 ? -1.886 -5.406 -4.875 1 98.5 241 ALA A O 1
ATOM 1817 N N . SER A 1 242 ? -3.385 -5.73 -6.539 1 98.75 242 SER A N 1
ATOM 1818 C CA . SER A 1 242 ? -3.549 -7.129 -6.152 1 98.75 242 SER A CA 1
ATOM 1819 C C . SER A 1 242 ? -2.314 -7.949 -6.504 1 98.75 242 SER A C 1
ATOM 1821 O O . SER A 1 242 ? -1.968 -8.898 -5.793 1 98.75 242 SER A O 1
ATOM 1823 N N . ALA A 1 243 ? -1.639 -7.609 -7.625 1 98.75 243 ALA A N 1
ATOM 1824 C CA . ALA A 1 243 ? -0.362 -8.25 -7.926 1 98.75 243 ALA A CA 1
ATOM 1825 C C . ALA A 1 243 ? 0.67 -7.953 -6.84 1 98.75 243 ALA A C 1
ATOM 1827 O O . ALA A 1 243 ? 1.396 -8.852 -6.402 1 98.75 243 ALA A O 1
ATOM 1828 N N . ALA A 1 244 ? 0.762 -6.719 -6.41 1 98.88 244 ALA A N 1
ATOM 1829 C CA . ALA A 1 244 ? 1.666 -6.344 -5.328 1 98.88 244 ALA A CA 1
ATOM 1830 C C . ALA A 1 244 ? 1.348 -7.117 -4.055 1 98.88 244 ALA A C 1
ATOM 1832 O O . ALA A 1 244 ? 2.252 -7.613 -3.377 1 98.88 244 ALA A O 1
ATOM 1833 N N . ASN A 1 245 ? 0.055 -7.223 -3.73 1 98.81 245 ASN A N 1
ATOM 1834 C CA . ASN A 1 245 ? -0.343 -7.988 -2.553 1 98.81 245 ASN A CA 1
ATOM 1835 C C . ASN A 1 245 ? 0.098 -9.445 -2.654 1 98.81 245 ASN A C 1
ATOM 1837 O O . ASN A 1 245 ? 0.567 -10.023 -1.674 1 98.81 245 ASN A O 1
ATOM 1841 N N . ALA A 1 246 ? -0.116 -10.016 -3.807 1 98.94 246 ALA A N 1
ATOM 1842 C CA . ALA A 1 246 ? 0.274 -11.406 -4.02 1 98.94 246 ALA A CA 1
ATOM 1843 C C . ALA A 1 246 ? 1.778 -11.586 -3.834 1 98.94 246 ALA A C 1
ATOM 1845 O O . ALA A 1 246 ? 2.223 -12.594 -3.279 1 98.94 246 ALA A O 1
ATOM 1846 N N . ALA A 1 247 ? 2.57 -10.633 -4.336 1 98.94 247 ALA A N 1
ATOM 1847 C CA . ALA A 1 247 ? 4.02 -10.688 -4.145 1 98.94 247 ALA A CA 1
ATOM 1848 C C . ALA A 1 247 ? 4.379 -10.633 -2.664 1 98.94 247 ALA A C 1
ATOM 1850 O O . ALA A 1 247 ? 5.215 -11.414 -2.197 1 98.94 247 ALA A O 1
ATOM 1851 N N . VAL A 1 248 ? 3.734 -9.742 -1.913 1 98.88 248 VAL A N 1
ATOM 1852 C CA . VAL A 1 248 ? 3.953 -9.633 -0.474 1 98.88 248 VAL A CA 1
ATOM 1853 C C . VAL A 1 248 ? 3.609 -10.953 0.204 1 98.88 248 VAL A C 1
ATOM 1855 O O . VAL A 1 248 ? 4.398 -11.477 0.994 1 98.88 248 VAL A O 1
ATOM 1858 N N . ASP A 1 249 ? 2.453 -11.531 -0.164 1 98.81 249 ASP A N 1
ATOM 1859 C CA . ASP A 1 249 ? 2 -12.781 0.443 1 98.81 249 ASP A CA 1
ATOM 1860 C C . ASP A 1 249 ? 2.984 -13.914 0.165 1 98.81 249 ASP A C 1
ATOM 1862 O O . ASP A 1 249 ? 3.305 -14.695 1.061 1 98.81 249 ASP A O 1
ATOM 1866 N N . HIS A 1 250 ? 3.4 -13.992 -1.104 1 98.94 250 HIS A N 1
ATOM 1867 C CA . HIS A 1 250 ? 4.348 -15.031 -1.499 1 98.94 250 HIS A CA 1
ATOM 1868 C C . HIS A 1 250 ? 5.629 -14.945 -0.676 1 98.94 250 HIS A C 1
ATOM 1870 O O . HIS A 1 250 ? 6.059 -15.938 -0.087 1 98.94 250 HIS A O 1
ATOM 1876 N N . MET A 1 251 ? 6.219 -13.789 -0.611 1 98.94 251 MET A N 1
ATOM 1877 C CA . MET A 1 251 ? 7.496 -13.594 0.074 1 98.94 251 MET A CA 1
ATOM 1878 C C . MET A 1 251 ? 7.336 -13.789 1.579 1 98.94 251 MET A C 1
ATOM 1880 O O . MET A 1 251 ? 8.234 -14.32 2.238 1 98.94 251 MET A O 1
ATOM 1884 N N . ARG A 1 252 ? 6.203 -13.336 2.127 1 98.75 252 ARG A N 1
ATOM 1885 C CA . ARG A 1 252 ? 5.953 -13.492 3.557 1 98.75 252 ARG A CA 1
ATOM 1886 C C . ARG A 1 252 ? 5.887 -14.969 3.943 1 98.75 252 ARG A C 1
ATOM 1888 O O . ARG A 1 252 ? 6.535 -15.391 4.902 1 98.75 252 ARG A O 1
ATOM 1895 N N . SER A 1 253 ? 5.055 -15.742 3.195 1 98.75 253 SER A N 1
ATOM 1896 C CA . SER A 1 253 ? 4.984 -17.172 3.473 1 98.75 253 SER A CA 1
ATOM 1897 C C . SER A 1 253 ? 6.359 -17.828 3.375 1 98.75 253 SER A C 1
ATOM 1899 O O . SER A 1 253 ? 6.715 -18.656 4.203 1 98.75 253 SER A O 1
ATOM 1901 N N . TRP A 1 254 ? 7.09 -17.422 2.326 1 98.88 254 TRP A N 1
ATOM 1902 C CA . TRP A 1 254 ? 8.414 -18 2.129 1 98.88 254 TRP A CA 1
ATOM 1903 C C . TRP A 1 254 ? 9.336 -17.641 3.291 1 98.88 254 TRP A C 1
ATOM 1905 O O . TRP A 1 254 ? 10.023 -18.516 3.832 1 98.88 254 TRP A O 1
ATOM 1915 N N . ALA A 1 255 ? 9.383 -16.406 3.711 1 98.69 255 ALA A N 1
ATOM 1916 C CA . ALA A 1 255 ? 10.312 -15.898 4.723 1 98.69 255 ALA A CA 1
ATOM 1917 C C . ALA A 1 255 ? 9.875 -16.328 6.125 1 98.69 255 ALA A C 1
ATOM 1919 O O . ALA A 1 255 ? 10.711 -16.641 6.973 1 98.69 255 ALA A O 1
ATOM 1920 N N . LEU A 1 256 ? 8.516 -16.328 6.355 1 98.31 256 LEU A N 1
ATOM 1921 C CA . LEU A 1 256 ? 8.062 -16.422 7.738 1 98.31 256 LEU A CA 1
ATOM 1922 C C . LEU A 1 256 ? 7.277 -17.703 7.973 1 98.31 256 LEU A C 1
ATOM 1924 O O . LEU A 1 256 ? 6.953 -18.031 9.117 1 98.31 256 LEU A O 1
ATOM 1928 N N . GLY A 1 257 ? 6.93 -18.391 6.879 1 98.62 257 GLY A N 1
ATOM 1929 C CA . GLY A 1 257 ? 6.258 -19.672 7.016 1 98.62 257 GLY A CA 1
ATOM 1930 C C . GLY A 1 257 ? 4.812 -19.641 6.562 1 98.62 257 GLY A C 1
ATOM 1931 O O . GLY A 1 257 ? 4.211 -18.562 6.461 1 98.62 257 GLY A O 1
ATOM 1932 N N . THR A 1 258 ? 4.281 -20.75 6.184 1 98.38 258 THR A N 1
ATOM 1933 C CA . THR A 1 258 ? 2.865 -20.922 5.891 1 98.38 258 THR A CA 1
ATOM 1934 C C . THR A 1 258 ? 2.092 -21.281 7.156 1 98.38 258 THR A C 1
ATOM 1936 O O . THR A 1 258 ? 2.674 -21.766 8.133 1 98.38 258 THR A O 1
ATOM 1939 N N . ASP A 1 259 ? 0.839 -21.016 7.156 1 96.56 259 ASP A N 1
ATOM 1940 C CA . ASP A 1 259 ? -0.011 -21.375 8.281 1 96.56 259 ASP A CA 1
ATOM 1941 C C . ASP A 1 259 ? -0.033 -22.891 8.484 1 96.56 259 ASP A C 1
ATOM 1943 O O . ASP A 1 259 ? -0.006 -23.656 7.516 1 96.56 259 ASP A O 1
ATOM 1947 N N . GLU A 1 260 ? -0.098 -23.297 9.734 1 95.56 260 GLU A N 1
ATOM 1948 C CA . GLU A 1 260 ? -0.164 -24.734 10.039 1 95.56 260 GLU A CA 1
ATOM 1949 C C . GLU A 1 260 ? -1.37 -25.375 9.367 1 95.56 260 GLU A C 1
ATOM 1951 O O . GLU A 1 260 ? -2.475 -24.828 9.398 1 95.56 260 GLU A O 1
ATOM 1956 N N . GLY A 1 261 ? -1.146 -26.484 8.773 1 95.69 261 GLY A N 1
ATOM 1957 C CA . GLY A 1 261 ? -2.219 -27.266 8.18 1 95.69 261 GLY A CA 1
ATOM 1958 C C . GLY A 1 261 ? -2.688 -26.719 6.844 1 95.69 261 GLY A C 1
ATOM 1959 O O . GLY A 1 261 ? -3.727 -27.125 6.328 1 95.69 261 GLY A O 1
ATOM 1960 N N . ASP A 1 262 ? -1.989 -25.812 6.355 1 98.25 262 ASP A N 1
ATOM 1961 C CA . ASP A 1 262 ? -2.324 -25.219 5.066 1 98.25 262 ASP A CA 1
ATOM 1962 C C . ASP A 1 262 ? -1.111 -25.203 4.137 1 98.25 262 ASP A C 1
ATOM 1964 O O . ASP A 1 262 ? -0.033 -25.672 4.508 1 98.25 262 ASP A O 1
ATOM 1968 N N . TRP A 1 263 ? -1.296 -24.953 2.855 1 98.88 263 TRP A N 1
ATOM 1969 C CA . TRP A 1 263 ? -0.218 -24.75 1.894 1 98.88 263 TRP A CA 1
ATOM 1970 C C . TRP A 1 263 ? -0.52 -23.578 0.97 1 98.88 263 TRP A C 1
ATOM 1972 O O . TRP A 1 263 ? -1.587 -22.969 1.062 1 98.88 263 TRP A O 1
ATOM 1982 N N . VAL A 1 264 ? 0.446 -23.094 0.226 1 98.88 264 VAL A N 1
ATOM 1983 C CA . VAL A 1 264 ? 0.309 -22.016 -0.734 1 98.88 264 VAL A CA 1
ATOM 1984 C C . VAL A 1 264 ? 0.807 -22.469 -2.105 1 98.88 264 VAL A C 1
ATOM 1986 O O . VAL A 1 264 ? 1.508 -23.469 -2.217 1 98.88 264 VAL A O 1
ATOM 1989 N N . SER A 1 265 ? 0.39 -21.781 -3.127 1 98.94 265 SER A N 1
ATOM 1990 C CA . SER A 1 265 ? 0.867 -22.062 -4.477 1 98.94 265 SER A CA 1
ATOM 1991 C C . SER A 1 265 ? 2.133 -21.266 -4.793 1 98.94 265 SER A C 1
ATOM 1993 O O . SER A 1 265 ? 2.176 -20.047 -4.602 1 98.94 265 SER A O 1
ATOM 1995 N N . MET A 1 266 ? 3.137 -21.906 -5.242 1 98.94 266 MET A N 1
ATOM 1996 C CA . MET A 1 266 ? 4.398 -21.297 -5.637 1 98.94 266 MET A CA 1
ATOM 1997 C C . MET A 1 266 ? 4.891 -21.859 -6.965 1 98.94 266 MET A C 1
ATOM 1999 O O . MET A 1 266 ? 4.891 -23.078 -7.164 1 98.94 266 MET A O 1
ATOM 2003 N N . GLY A 1 267 ? 5.23 -20.969 -7.922 1 98.88 267 GLY A N 1
ATOM 2004 C CA . GLY A 1 267 ? 5.969 -21.406 -9.094 1 98.88 267 GLY A CA 1
ATOM 2005 C C . GLY A 1 267 ? 7.422 -21.734 -8.797 1 98.88 267 GLY A C 1
ATOM 2006 O O . GLY A 1 267 ? 8.219 -20.828 -8.523 1 98.88 267 GLY A O 1
ATOM 2007 N N . ILE A 1 268 ? 7.816 -22.969 -8.844 1 98.81 268 ILE A N 1
ATOM 2008 C CA . ILE A 1 268 ? 9.164 -23.406 -8.469 1 98.81 268 ILE A CA 1
ATOM 2009 C C . ILE A 1 268 ? 9.672 -24.438 -9.469 1 98.81 268 ILE A C 1
ATOM 2011 O O . ILE A 1 268 ? 8.914 -24.938 -10.305 1 98.81 268 ILE A O 1
ATOM 2015 N N . TYR A 1 269 ? 10.992 -24.609 -9.477 1 96.81 269 TYR A N 1
ATOM 2016 C CA . TYR A 1 269 ? 11.539 -25.609 -10.391 1 96.81 269 TYR A CA 1
ATOM 2017 C C . TYR A 1 269 ? 10.984 -27 -10.062 1 96.81 269 TYR A C 1
ATOM 2019 O O . TYR A 1 269 ? 10.852 -27.359 -8.898 1 96.81 269 TYR A O 1
ATOM 2027 N N . SER A 1 270 ? 10.578 -27.734 -11 1 98.06 270 SER A N 1
ATOM 2028 C CA . SER A 1 270 ? 10.008 -29.078 -10.859 1 98.06 270 SER A CA 1
ATOM 2029 C C . SER A 1 270 ? 11.094 -30.109 -10.602 1 98.06 270 SER A C 1
ATOM 2031 O O . SER A 1 270 ? 12.086 -30.172 -11.328 1 98.06 270 SER A O 1
ATOM 2033 N N . ASP A 1 271 ? 10.898 -30.906 -9.594 1 98.12 271 ASP A N 1
ATOM 2034 C CA . ASP A 1 271 ? 11.797 -32.031 -9.305 1 98.12 271 ASP A CA 1
ATOM 2035 C C . ASP A 1 271 ? 11.227 -33.344 -9.82 1 98.12 271 ASP A C 1
ATOM 2037 O O . ASP A 1 271 ? 11.633 -34.406 -9.375 1 98.12 271 ASP A O 1
ATOM 2041 N N . GLY A 1 272 ? 10.25 -33.25 -10.672 1 98.44 272 GLY A N 1
ATOM 2042 C CA . GLY A 1 272 ? 9.586 -34.438 -11.188 1 98.44 272 GLY A CA 1
ATOM 2043 C C . GLY A 1 272 ? 8.32 -34.781 -10.43 1 98.44 272 GLY A C 1
ATOM 2044 O O . GLY A 1 272 ? 7.594 -35.688 -10.82 1 98.44 272 GLY A O 1
ATOM 2045 N N . SER A 1 273 ? 8.07 -34.094 -9.352 1 98.56 273 SER A N 1
ATOM 2046 C CA . SER A 1 273 ? 6.867 -34.312 -8.555 1 98.56 273 SER A CA 1
ATOM 2047 C C . SER A 1 273 ? 5.613 -34.281 -9.422 1 98.56 273 SER A C 1
ATOM 2049 O O . SER A 1 273 ? 5.504 -33.438 -10.32 1 98.56 273 SER A O 1
ATOM 2051 N N . TYR A 1 274 ? 4.688 -35.25 -9.18 1 98.5 274 TYR A N 1
ATOM 2052 C CA . TYR A 1 274 ? 3.387 -35.375 -9.828 1 98.5 274 TYR A CA 1
ATOM 2053 C C . TYR A 1 274 ? 3.539 -35.594 -11.32 1 98.5 274 TYR A C 1
ATOM 2055 O O . TYR A 1 274 ? 2.641 -35.281 -12.102 1 98.5 274 TYR A O 1
ATOM 2063 N N . GLY A 1 275 ? 4.758 -35.969 -11.773 1 98.31 275 GLY A N 1
ATOM 2064 C CA . GLY A 1 275 ? 5 -36.312 -13.164 1 98.31 275 GLY A CA 1
ATOM 2065 C C . GLY A 1 275 ? 5.316 -35.125 -14.039 1 98.31 275 GLY A C 1
ATOM 2066 O O . GLY A 1 275 ? 5.324 -35.219 -15.266 1 98.31 275 GLY A O 1
ATOM 2067 N N . ILE A 1 276 ? 5.492 -34 -13.438 1 98.75 276 ILE A N 1
ATOM 2068 C CA . ILE A 1 276 ? 5.809 -32.812 -14.188 1 98.75 276 ILE A CA 1
ATOM 2069 C C . ILE A 1 276 ? 7.281 -32.812 -14.586 1 98.75 276 ILE A C 1
ATOM 2071 O O . ILE A 1 276 ? 8.148 -33.125 -13.766 1 98.75 276 ILE A O 1
ATOM 2075 N N . GLN A 1 277 ? 7.555 -32.406 -15.781 1 98.06 277 GLN A N 1
ATOM 2076 C CA . GLN A 1 277 ? 8.914 -32.438 -16.312 1 98.06 277 GLN A CA 1
ATOM 2077 C C . GLN A 1 277 ? 9.891 -31.703 -15.391 1 98.06 277 GLN A C 1
ATOM 2079 O O . GLN A 1 277 ? 9.633 -30.578 -14.969 1 98.06 277 GLN A O 1
ATOM 2084 N N . GLU A 1 278 ? 10.992 -32.344 -15.109 1 97.75 278 GLU A N 1
ATOM 2085 C CA . GLU A 1 278 ? 12.023 -31.734 -14.273 1 97.75 278 GLU A CA 1
ATOM 2086 C C . GLU A 1 278 ? 12.594 -30.469 -14.922 1 97.75 278 GLU A C 1
ATOM 2088 O O . GLU A 1 278 ? 12.781 -30.422 -16.141 1 97.75 278 GLU A O 1
ATOM 2093 N N . GLY A 1 279 ? 12.789 -29.531 -14.102 1 95.38 279 GLY A N 1
ATOM 2094 C CA . GLY A 1 279 ? 13.484 -28.328 -14.555 1 95.38 279 GLY A CA 1
ATOM 2095 C C . GLY A 1 279 ? 12.547 -27.219 -14.953 1 95.38 279 GLY A C 1
ATOM 2096 O O . GLY A 1 279 ? 12.953 -26.047 -15.023 1 95.38 279 GLY A O 1
ATOM 2097 N N . LEU A 1 280 ? 11.312 -27.469 -15.281 1 97.88 280 LEU A N 1
ATOM 2098 C CA . LEU A 1 280 ? 10.328 -26.422 -15.531 1 97.88 280 LEU A CA 1
ATOM 2099 C C . LEU A 1 280 ? 10.039 -25.641 -14.258 1 97.88 280 LEU A C 1
ATOM 2101 O O . LEU A 1 280 ? 10.102 -26.188 -13.156 1 97.88 280 LEU A O 1
ATOM 2105 N N . ILE A 1 281 ? 9.859 -24.375 -14.367 1 98.75 281 ILE A N 1
ATOM 2106 C CA . ILE A 1 281 ? 9.266 -23.641 -13.266 1 98.75 281 ILE A CA 1
ATOM 2107 C C . ILE A 1 281 ? 7.746 -23.812 -13.289 1 98.75 281 ILE A C 1
ATOM 2109 O O . ILE A 1 281 ? 7.066 -23.234 -14.148 1 98.75 281 ILE A O 1
ATOM 2113 N N . TYR A 1 282 ? 7.215 -24.562 -12.469 1 98.88 282 TYR A N 1
ATOM 2114 C CA . TYR A 1 282 ? 5.828 -25.016 -12.414 1 98.88 282 TYR A CA 1
ATOM 2115 C C . TYR A 1 282 ? 5.227 -24.781 -11.039 1 98.88 282 TYR A C 1
ATOM 2117 O O . TYR A 1 282 ? 5.898 -24.953 -10.023 1 98.88 282 TYR A O 1
ATOM 2125 N N . SER A 1 283 ? 3.973 -24.297 -10.984 1 98.94 283 SER A N 1
ATOM 2126 C CA . SER A 1 283 ? 3.309 -24.016 -9.711 1 98.94 283 SER A CA 1
ATOM 2127 C C . SER A 1 283 ? 2.896 -25.312 -9.008 1 98.94 283 SER A C 1
ATOM 2129 O O . SER A 1 283 ? 2.297 -26.203 -9.625 1 98.94 283 SER A O 1
ATOM 2131 N N . PHE A 1 284 ? 3.225 -25.484 -7.793 1 98.94 284 PHE A N 1
ATOM 2132 C CA . PHE A 1 284 ? 2.895 -26.609 -6.918 1 98.94 284 PHE A CA 1
ATOM 2133 C C . PHE A 1 284 ? 2.322 -26.109 -5.598 1 98.94 284 PHE A C 1
ATOM 2135 O O . PHE A 1 284 ? 2.52 -24.953 -5.223 1 98.94 284 PHE A O 1
ATOM 2142 N N . PRO A 1 285 ? 1.514 -26.938 -4.91 1 98.88 285 PRO A N 1
ATOM 2143 C CA . PRO A 1 285 ? 1.287 -26.641 -3.494 1 98.88 285 PRO A CA 1
ATOM 2144 C C . PRO A 1 285 ? 2.551 -26.797 -2.65 1 98.88 285 PRO A C 1
ATOM 2146 O O . PRO A 1 285 ? 3.244 -27.812 -2.744 1 98.88 285 PRO A O 1
ATOM 2149 N N . CYS A 1 286 ? 2.885 -25.828 -1.896 1 98.94 286 CYS A N 1
ATOM 2150 C CA . CYS A 1 286 ? 4.098 -25.844 -1.087 1 98.94 286 CYS A CA 1
ATOM 2151 C C . CYS A 1 286 ? 3.801 -25.406 0.346 1 98.94 286 CYS A C 1
ATOM 2153 O O . CYS A 1 286 ? 2.873 -24.641 0.587 1 98.94 286 CYS A O 1
ATOM 2155 N N . THR A 1 287 ? 4.512 -25.953 1.277 1 98.88 287 THR A N 1
ATOM 2156 C CA . THR A 1 287 ? 4.605 -25.406 2.627 1 98.88 287 THR A CA 1
ATOM 2157 C C . THR A 1 287 ? 5.957 -24.734 2.842 1 98.88 287 THR A C 1
ATOM 2159 O O . THR A 1 287 ? 6.957 -25.125 2.236 1 98.88 287 THR A O 1
ATOM 2162 N N . CYS A 1 288 ? 5.973 -23.672 3.586 1 98.81 288 CYS A N 1
ATOM 2163 C CA . CYS A 1 288 ? 7.191 -22.922 3.885 1 98.81 288 CYS A CA 1
ATOM 2164 C C . CYS A 1 288 ? 7.492 -22.953 5.379 1 98.81 288 CYS A C 1
ATOM 2166 O O . CYS A 1 288 ? 6.582 -22.828 6.203 1 98.81 288 CYS A O 1
ATOM 2168 N N . LYS A 1 289 ? 8.688 -23.125 5.707 1 98.38 289 LYS A N 1
ATOM 2169 C CA . LYS A 1 289 ? 9.195 -23.109 7.078 1 98.38 289 LYS A CA 1
ATOM 2170 C C . LYS A 1 289 ? 10.672 -22.734 7.109 1 98.38 289 LYS A C 1
ATOM 2172 O O . LYS A 1 289 ? 11.453 -23.188 6.27 1 98.38 289 LYS A O 1
ATOM 2177 N N . ASN A 1 290 ? 11.062 -21.828 8.039 1 97.38 290 ASN A N 1
ATOM 2178 C CA . ASN A 1 290 ? 12.453 -21.438 8.273 1 97.38 290 ASN A CA 1
ATOM 2179 C C . ASN A 1 290 ? 13.109 -20.922 6.992 1 97.38 290 ASN A C 1
ATOM 2181 O O . ASN A 1 290 ? 14.266 -21.266 6.711 1 97.38 290 ASN A O 1
ATOM 2185 N N . GLY A 1 291 ? 12.359 -20.297 6.16 1 97.56 291 GLY A N 1
ATOM 2186 C CA . GLY A 1 291 ? 12.906 -19.672 4.965 1 97.56 291 GLY A CA 1
ATOM 2187 C C . GLY A 1 291 ? 13.109 -20.641 3.822 1 97.56 291 GLY A C 1
ATOM 2188 O O . GLY A 1 291 ? 13.883 -20.375 2.898 1 97.56 291 GLY A O 1
ATOM 2189 N N . ASP A 1 292 ? 12.453 -21.75 3.938 1 98.25 292 ASP A N 1
ATOM 2190 C CA . ASP A 1 292 ? 12.531 -22.766 2.891 1 98.25 292 ASP A CA 1
ATOM 2191 C C . ASP A 1 292 ? 11.141 -23.266 2.508 1 98.25 292 ASP A C 1
ATOM 2193 O O . ASP A 1 292 ? 10.156 -22.984 3.197 1 98.25 292 ASP A O 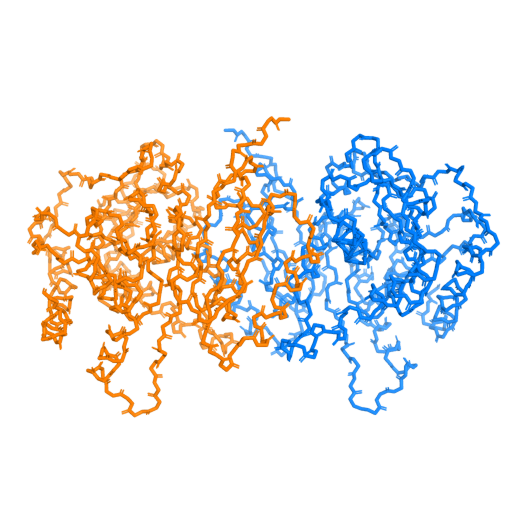1
ATOM 2197 N N . TRP A 1 293 ? 11.016 -23.922 1.302 1 98.62 293 TRP A N 1
ATOM 2198 C CA . TRP A 1 293 ? 9.734 -24.469 0.857 1 98.62 293 TRP A CA 1
ATOM 2199 C C . TRP A 1 293 ? 9.852 -25.953 0.549 1 98.62 293 TRP A C 1
ATOM 2201 O O . TRP A 1 293 ? 10.938 -26.453 0.243 1 98.62 293 TRP A O 1
ATOM 2211 N N . THR A 1 294 ? 8.773 -26.656 0.669 1 98.69 294 THR A N 1
ATOM 2212 C CA . THR A 1 294 ? 8.648 -28.062 0.328 1 98.69 294 THR A CA 1
ATOM 2213 C C . THR A 1 294 ? 7.363 -28.312 -0.457 1 98.69 294 THR A C 1
ATOM 2215 O O . THR A 1 294 ? 6.289 -27.844 -0.071 1 98.69 294 THR A O 1
ATOM 2218 N N . ILE A 1 295 ? 7.512 -29.062 -1.568 1 98.81 295 ILE A N 1
ATOM 2219 C CA . ILE A 1 295 ? 6.32 -29.453 -2.32 1 98.81 295 ILE A CA 1
ATOM 2220 C C . ILE A 1 295 ? 5.473 -30.406 -1.49 1 98.81 295 ILE A C 1
ATOM 2222 O O . ILE A 1 295 ? 5.992 -31.375 -0.925 1 98.81 295 ILE A O 1
ATOM 2226 N N . VAL A 1 296 ? 4.195 -30.109 -1.36 1 98.81 296 VAL A N 1
ATOM 2227 C CA . VAL A 1 296 ? 3.275 -31.047 -0.719 1 98.81 296 VAL A CA 1
ATOM 2228 C C . VAL A 1 296 ? 3.156 -32.312 -1.559 1 98.81 296 VAL A C 1
ATOM 2230 O O . VAL A 1 296 ? 2.875 -32.25 -2.758 1 98.81 296 VAL A O 1
ATOM 2233 N N . GLN A 1 297 ? 3.359 -33.469 -1.005 1 98.56 297 GLN A N 1
ATOM 2234 C CA . GLN A 1 297 ? 3.34 -34.75 -1.723 1 98.56 297 GLN A CA 1
ATOM 2235 C C . GLN A 1 297 ? 2.072 -35.531 -1.41 1 98.56 297 GLN A C 1
ATOM 2237 O O . GLN A 1 297 ? 1.387 -35.25 -0.426 1 98.56 297 GLN A O 1
ATOM 2242 N N . GLY A 1 298 ? 1.789 -36.406 -2.318 1 98.06 298 GLY A N 1
ATOM 2243 C CA . GLY A 1 298 ? 0.812 -37.438 -2.014 1 98.06 298 GLY A CA 1
ATOM 2244 C C . GLY A 1 298 ? -0.614 -37.031 -2.316 1 98.06 298 GLY A C 1
ATOM 2245 O O . GLY A 1 298 ? -1.564 -37.688 -1.888 1 98.06 298 GLY A O 1
ATOM 2246 N N . LEU A 1 299 ? -0.815 -35.969 -2.973 1 98.44 299 LEU A N 1
ATOM 2247 C CA . LEU A 1 299 ? -2.168 -35.594 -3.365 1 98.44 299 LEU A CA 1
ATOM 2248 C C . LEU A 1 299 ? -2.652 -36.438 -4.535 1 98.44 299 LEU A C 1
ATOM 2250 O O . LEU A 1 299 ? -1.935 -36.594 -5.527 1 98.44 299 LEU A O 1
ATOM 2254 N N . GLU A 1 300 ? -3.828 -36.969 -4.418 1 98.31 300 GLU A N 1
ATOM 2255 C CA . GLU A 1 300 ? -4.426 -37.688 -5.531 1 98.31 300 GLU A CA 1
ATOM 2256 C C . GLU A 1 300 ? -4.789 -36.75 -6.68 1 98.31 300 GLU A C 1
ATOM 2258 O O . GLU A 1 300 ? -5.285 -35.656 -6.453 1 98.31 300 GLU A O 1
ATOM 2263 N N . VAL A 1 301 ? -4.484 -37.188 -7.879 1 98.38 301 VAL A N 1
ATOM 2264 C CA . VAL A 1 301 ? -4.809 -36.438 -9.078 1 98.38 301 VAL A CA 1
ATOM 2265 C C . VAL A 1 301 ? -5.742 -37.25 -9.969 1 98.38 301 VAL A C 1
ATOM 2267 O O . VAL A 1 301 ? -5.363 -38.312 -10.484 1 98.38 301 VAL A O 1
ATOM 2270 N N . ASN A 1 302 ? -6.957 -36.781 -10.203 1 98 302 ASN A N 1
ATOM 2271 C CA . ASN A 1 302 ? -7.891 -37.469 -11.078 1 98 302 ASN A CA 1
ATOM 2272 C C . ASN A 1 302 ? -7.633 -37.156 -12.547 1 98 302 ASN A C 1
ATOM 2274 O O . ASN A 1 302 ? -6.75 -36.375 -12.867 1 98 302 ASN A O 1
ATOM 2278 N N . ASP A 1 303 ? -8.406 -37.781 -13.43 1 98.31 303 ASP A N 1
ATOM 2279 C CA . ASP A 1 303 ? -8.172 -37.656 -14.867 1 98.31 303 ASP A CA 1
ATOM 2280 C C . ASP A 1 303 ? -8.375 -36.25 -15.344 1 98.31 303 ASP A C 1
ATOM 2282 O O . ASP A 1 303 ? -7.617 -35.75 -16.188 1 98.31 303 ASP A O 1
ATOM 2286 N N . PHE A 1 304 ? -9.391 -35.625 -14.883 1 98 304 PHE A N 1
ATOM 2287 C CA . PHE A 1 304 ? -9.672 -34.25 -15.273 1 98 304 PHE A CA 1
ATOM 2288 C C . PHE A 1 304 ? -8.508 -33.312 -14.914 1 98 304 PHE A C 1
ATOM 2290 O O . PHE A 1 304 ? -8.008 -32.594 -15.766 1 98 304 PHE A O 1
ATOM 2297 N N . SER A 1 305 ? -8.094 -33.375 -13.648 1 98.5 305 SER A N 1
ATOM 2298 C CA . SER A 1 305 ? -6.984 -32.562 -13.172 1 98.5 305 SER A CA 1
ATOM 2299 C C . SER A 1 305 ? -5.699 -32.875 -13.938 1 98.5 305 SER A C 1
ATOM 2301 O O . SER A 1 305 ? -4.945 -31.953 -14.281 1 98.5 305 SER A O 1
ATOM 2303 N N . ARG A 1 306 ? -5.484 -34.156 -14.188 1 98.69 306 ARG A N 1
ATOM 2304 C CA . ARG A 1 306 ? -4.301 -34.562 -14.945 1 98.69 306 ARG A CA 1
ATOM 2305 C C . ARG A 1 306 ? -4.281 -33.875 -16.312 1 98.69 306 ARG A C 1
ATOM 2307 O O . ARG A 1 306 ? -3.24 -33.406 -16.766 1 98.69 306 ARG A O 1
ATOM 2314 N N . GLY A 1 307 ? -5.406 -33.938 -16.984 1 98.69 307 GLY A N 1
ATOM 2315 C CA . GLY A 1 307 ? -5.504 -33.281 -18.266 1 98.69 307 GLY A CA 1
ATOM 2316 C C . GLY A 1 307 ? -5.172 -31.812 -18.203 1 98.69 307 GLY A C 1
ATOM 2317 O O . GLY A 1 307 ? -4.438 -31.281 -19.047 1 98.69 307 GLY A O 1
ATOM 2318 N N . LYS A 1 308 ? -5.703 -31.078 -17.219 1 98.75 308 LYS A N 1
ATOM 2319 C CA . LYS A 1 308 ? -5.43 -29.656 -17.047 1 98.75 308 LYS A CA 1
ATOM 2320 C C . LYS A 1 308 ? -3.963 -29.422 -16.688 1 98.75 308 LYS A C 1
ATOM 2322 O O . LYS A 1 308 ? -3.34 -28.5 -17.219 1 98.75 308 LYS A O 1
ATOM 2327 N N . MET A 1 309 ? -3.447 -30.25 -15.797 1 98.81 309 MET A N 1
ATOM 2328 C CA . MET A 1 309 ? -2.047 -30.156 -15.391 1 98.81 309 MET A CA 1
ATOM 2329 C C . MET A 1 309 ? -1.121 -30.328 -16.594 1 98.81 309 MET A C 1
ATOM 2331 O O . MET A 1 309 ? -0.144 -29.594 -16.734 1 98.81 309 MET A O 1
ATOM 2335 N N . GLN A 1 310 ? -1.405 -31.234 -17.438 1 98.56 310 GLN A N 1
ATOM 2336 C CA . GLN A 1 310 ? -0.58 -31.516 -18.609 1 98.56 310 GLN A CA 1
ATOM 2337 C C . GLN A 1 310 ? -0.651 -30.375 -19.609 1 98.56 310 GLN A C 1
ATOM 2339 O O . GLN A 1 310 ? 0.345 -30.047 -20.266 1 98.56 310 GLN A O 1
ATOM 2344 N N . ALA A 1 311 ? -1.814 -29.812 -19.781 1 98.5 311 ALA A N 1
ATOM 2345 C CA . ALA A 1 311 ? -1.977 -28.703 -20.719 1 98.5 311 ALA A CA 1
ATOM 2346 C C . ALA A 1 311 ? -1.082 -27.516 -20.344 1 98.5 311 ALA A C 1
ATOM 2348 O O . ALA A 1 311 ? -0.43 -26.922 -21.203 1 98.5 311 ALA A O 1
ATOM 2349 N N . THR A 1 312 ? -1.079 -27.172 -19.078 1 98.56 312 THR A N 1
ATOM 2350 C CA . THR A 1 312 ? -0.264 -26.062 -18.641 1 98.56 312 THR A CA 1
ATOM 2351 C C . THR A 1 312 ? 1.215 -26.438 -18.625 1 98.56 312 THR A C 1
ATOM 2353 O O . THR A 1 312 ? 2.078 -25.594 -18.875 1 98.56 312 THR A O 1
ATOM 2356 N N . GLU A 1 313 ? 1.548 -27.688 -18.328 1 98.69 313 GLU A N 1
ATOM 2357 C CA . GLU A 1 313 ? 2.918 -28.188 -18.438 1 98.69 313 GLU A CA 1
ATOM 2358 C C . GLU A 1 313 ? 3.428 -28.047 -19.875 1 98.69 313 GLU A C 1
ATOM 2360 O O . GLU A 1 313 ? 4.559 -27.625 -20.094 1 98.69 313 GLU A O 1
ATOM 2365 N N . GLN A 1 314 ? 2.617 -28.453 -20.812 1 98.5 314 GLN A N 1
ATOM 2366 C CA . GLN A 1 314 ? 2.984 -28.375 -22.219 1 98.5 314 GLN A CA 1
ATOM 2367 C C . GLN A 1 314 ? 3.27 -26.938 -22.641 1 98.5 314 GLN A C 1
ATOM 2369 O O . GLN A 1 314 ? 4.223 -26.688 -23.375 1 98.5 314 GLN A O 1
ATOM 2374 N N . GLU A 1 315 ? 2.445 -26.016 -22.234 1 97.69 315 GLU A N 1
ATOM 2375 C CA . GLU A 1 315 ? 2.686 -24.594 -22.531 1 97.69 315 GLU A CA 1
ATOM 2376 C C . GLU A 1 315 ? 4.051 -24.156 -22.016 1 97.69 315 GLU A C 1
ATOM 2378 O O . GLU A 1 315 ? 4.805 -23.5 -22.734 1 97.69 315 GLU A O 1
ATOM 2383 N N . LEU A 1 316 ? 4.34 -24.516 -20.766 1 98 316 LEU A N 1
ATOM 2384 C CA . LEU A 1 316 ? 5.613 -24.125 -20.156 1 98 316 LEU A CA 1
ATOM 2385 C C . LEU A 1 316 ? 6.781 -24.781 -20.906 1 98 316 LEU A C 1
ATOM 2387 O O . LEU A 1 316 ? 7.824 -24.141 -21.094 1 98 316 LEU A O 1
ATOM 2391 N N . ALA A 1 317 ? 6.613 -26.031 -21.281 1 97.75 317 ALA A N 1
ATOM 2392 C CA . ALA A 1 317 ? 7.652 -26.719 -22.047 1 97.75 317 ALA A CA 1
ATOM 2393 C C . ALA A 1 317 ? 7.891 -26.031 -23.391 1 97.75 317 ALA A C 1
ATOM 2395 O O . ALA A 1 317 ? 9.039 -25.859 -23.812 1 97.75 317 ALA A O 1
ATOM 2396 N N . GLU A 1 318 ? 6.848 -25.656 -24.047 1 96.5 318 GLU A N 1
ATOM 2397 C CA . GLU A 1 318 ? 6.953 -24.953 -25.312 1 96.5 318 GLU A CA 1
ATOM 2398 C C . GLU A 1 318 ? 7.637 -23.594 -25.156 1 96.5 318 GLU A C 1
ATOM 2400 O O . GLU A 1 318 ? 8.445 -23.203 -26 1 96.5 318 GLU A O 1
ATOM 2405 N N . GLU A 1 319 ? 7.25 -22.875 -24.094 1 95.5 319 GLU A N 1
ATOM 2406 C CA . GLU A 1 319 ? 7.914 -21.594 -23.828 1 95.5 319 GLU A CA 1
ATOM 2407 C C . GLU A 1 319 ? 9.406 -21.797 -23.578 1 95.5 319 GLU A C 1
ATOM 2409 O O . GLU A 1 319 ? 10.227 -21.031 -24.094 1 95.5 319 GLU A O 1
ATOM 2414 N N . ARG A 1 320 ? 9.734 -22.781 -22.719 1 95.12 320 ARG A N 1
ATOM 2415 C CA . ARG A 1 320 ? 11.141 -23.094 -22.469 1 95.12 320 ARG A CA 1
ATOM 2416 C C . ARG A 1 320 ? 11.875 -23.391 -23.766 1 95.12 320 ARG A C 1
ATOM 2418 O O . ARG A 1 320 ? 12.969 -22.875 -24 1 95.12 320 ARG A O 1
ATOM 2425 N N . ASP A 1 321 ? 11.281 -24.172 -24.609 1 95.06 321 ASP A N 1
ATOM 2426 C CA . ASP A 1 321 ? 11.906 -24.562 -25.859 1 95.06 321 ASP A CA 1
ATOM 2427 C C . ASP A 1 321 ? 12.117 -23.359 -26.781 1 95.06 321 ASP A C 1
ATOM 2429 O O . ASP A 1 321 ? 13.117 -23.281 -27.5 1 95.06 321 ASP A O 1
ATOM 2433 N N . ALA A 1 322 ? 11.188 -22.484 -26.75 1 92.12 322 ALA A N 1
ATOM 2434 C CA . ALA A 1 322 ? 11.258 -21.281 -27.594 1 92.12 322 ALA A CA 1
ATOM 2435 C C . ALA A 1 322 ? 12.453 -20.422 -27.203 1 92.12 322 ALA A C 1
ATOM 2437 O O . ALA A 1 322 ? 12.969 -19.656 -28.031 1 92.12 322 ALA A O 1
ATOM 2438 N N . VAL A 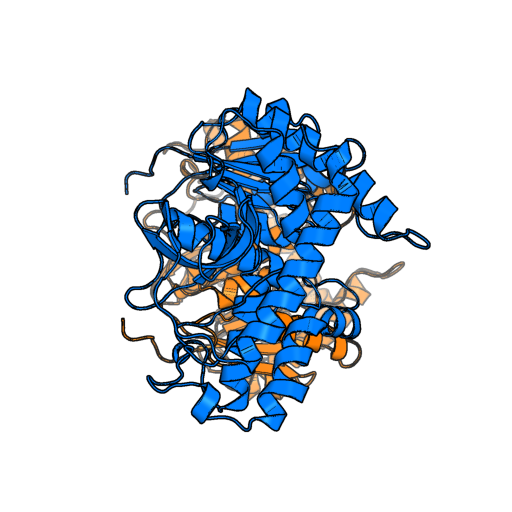1 323 ? 12.891 -20.562 -25.969 1 91.81 323 VAL A N 1
ATOM 2439 C CA . VAL A 1 323 ? 14 -19.719 -25.531 1 91.81 323 VAL A CA 1
ATOM 2440 C C . VAL A 1 323 ? 15.227 -20.578 -25.25 1 91.81 323 VAL A C 1
ATOM 2442 O O . VAL A 1 323 ? 16.203 -20.109 -24.656 1 91.81 323 VAL A O 1
ATOM 2445 N N . SER A 1 324 ? 15.211 -21.828 -25.578 1 91.81 324 SER A N 1
ATOM 2446 C CA . SER A 1 324 ? 16.266 -22.781 -25.25 1 91.81 324 SER A CA 1
ATOM 2447 C C . SER A 1 324 ? 17.625 -22.297 -25.781 1 91.81 324 SER A C 1
ATOM 2449 O O . SER A 1 324 ? 18.656 -22.531 -25.156 1 91.81 324 SER A O 1
ATOM 2451 N N . HIS A 1 325 ? 17.625 -21.656 -26.891 1 88.25 325 HIS A N 1
ATOM 2452 C CA . HIS A 1 325 ? 18.844 -21.188 -27.516 1 88.25 325 HIS A CA 1
ATOM 2453 C C . HIS A 1 325 ? 19.469 -20.031 -26.734 1 88.25 325 HIS A C 1
ATOM 2455 O O . HIS A 1 325 ? 20.625 -19.672 -26.969 1 88.25 325 HIS A O 1
ATOM 2461 N N . LEU A 1 326 ? 18.688 -19.469 -25.844 1 83.38 326 LEU A N 1
ATOM 2462 C CA . LEU A 1 326 ? 19.156 -18.359 -25.031 1 83.38 326 LEU A CA 1
ATOM 2463 C C . LEU A 1 326 ? 19.547 -18.828 -23.641 1 83.38 326 LEU A C 1
ATOM 2465 O O . LEU A 1 326 ? 20 -18.031 -22.812 1 83.38 326 LEU A O 1
ATOM 2469 N N . LEU A 1 327 ? 19.328 -20.031 -23.328 1 85.31 327 LEU A N 1
ATOM 2470 C CA . LEU A 1 327 ? 19.656 -20.609 -22.016 1 85.31 327 LEU A CA 1
ATOM 2471 C C . LEU A 1 327 ? 21.047 -21.219 -22.031 1 85.31 327 LEU A C 1
ATOM 2473 O O . LEU A 1 327 ? 21.453 -21.844 -23 1 85.31 327 LEU A O 1
ATOM 2477 N N . PRO A 1 328 ? 21.891 -20.938 -21.094 1 83.06 328 PRO A N 1
ATOM 2478 C CA . PRO A 1 328 ? 23.203 -21.578 -21.031 1 83.06 328 PRO A CA 1
ATOM 2479 C C . PRO A 1 328 ? 23.109 -23.078 -20.719 1 83.06 328 PRO A C 1
ATOM 2481 O O . PRO A 1 328 ? 22.094 -23.547 -20.188 1 83.06 328 PRO A O 1
ATOM 2484 N N . MET B 1 1 ? -6.793 -16.203 17.391 1 46.5 1 MET B N 1
ATOM 2485 C CA . MET B 1 1 ? -6.953 -14.914 18.062 1 46.5 1 MET B CA 1
ATOM 2486 C C . MET B 1 1 ? -8.305 -14.297 17.719 1 46.5 1 MET B C 1
ATOM 2488 O O . MET B 1 1 ? -8.711 -14.266 16.562 1 46.5 1 MET B O 1
ATOM 2492 N N . PHE B 1 2 ? -9.109 -14.125 18.688 1 56.97 2 PHE B N 1
ATOM 2493 C CA . PHE B 1 2 ? -10.484 -13.688 18.484 1 56.97 2 PHE B CA 1
ATOM 2494 C C . PHE B 1 2 ? -10.516 -12.352 17.734 1 56.97 2 PHE B C 1
ATOM 2496 O O . PHE B 1 2 ? -9.812 -11.414 18.109 1 56.97 2 PHE B O 1
ATOM 2503 N N . MET B 1 3 ? -10.914 -12.375 16.438 1 78.25 3 MET B N 1
ATOM 2504 C CA . MET B 1 3 ? -11.07 -11.148 15.672 1 78.25 3 MET B CA 1
ATOM 2505 C C . MET B 1 3 ? -12.172 -10.273 16.266 1 78.25 3 MET B C 1
ATOM 2507 O O . MET B 1 3 ? -13.211 -10.781 16.688 1 78.25 3 MET B O 1
ATOM 2511 N N . LYS B 1 4 ? -11.781 -9.008 16.594 1 92.75 4 LYS B N 1
ATOM 2512 C CA . LYS B 1 4 ? -12.734 -7.98 17.016 1 92.75 4 LYS B CA 1
ATOM 2513 C C . LYS B 1 4 ? -13.906 -7.891 16.047 1 92.75 4 LYS B C 1
ATOM 2515 O O . LYS B 1 4 ? -13.867 -8.461 14.953 1 92.75 4 LYS B O 1
ATOM 2520 N N . ALA B 1 5 ? -15.07 -7.305 16.594 1 97.25 5 ALA B N 1
ATOM 2521 C CA . ALA B 1 5 ? -16.172 -7 15.68 1 97.25 5 ALA B CA 1
ATOM 2522 C C . ALA B 1 5 ? -15.711 -6.051 14.578 1 97.25 5 ALA B C 1
ATOM 2524 O O . ALA B 1 5 ? -14.898 -5.152 14.82 1 97.25 5 ALA B O 1
ATOM 2525 N N . PRO B 1 6 ? -16.109 -6.344 13.391 1 98.31 6 PRO B N 1
ATOM 2526 C CA . PRO B 1 6 ? -15.719 -5.449 12.297 1 98.31 6 PRO B CA 1
ATOM 2527 C C . PRO B 1 6 ? -16.141 -4.004 12.539 1 98.31 6 PRO B C 1
ATOM 2529 O O . PRO B 1 6 ? -17.219 -3.752 13.094 1 98.31 6 PRO B O 1
ATOM 2532 N N . VAL B 1 7 ? -15.328 -3.094 12.195 1 98.81 7 VAL B N 1
ATOM 2533 C CA . VAL B 1 7 ? -15.68 -1.68 12.164 1 98.81 7 VAL B CA 1
ATOM 2534 C C . VAL B 1 7 ? -15.875 -1.229 10.719 1 98.81 7 VAL B C 1
ATOM 2536 O O . VAL B 1 7 ? -15.328 -1.829 9.797 1 98.81 7 VAL B O 1
ATOM 2539 N N . ARG B 1 8 ? -16.688 -0.232 10.508 1 98.94 8 ARG B N 1
ATOM 2540 C CA . ARG B 1 8 ? -17 0.276 9.18 1 98.94 8 ARG B CA 1
ATOM 2541 C C . ARG B 1 8 ? -16.125 1.48 8.836 1 98.94 8 ARG B C 1
ATOM 2543 O O . ARG B 1 8 ? -16.047 2.432 9.617 1 98.94 8 ARG B O 1
ATOM 2550 N N . VAL B 1 9 ? -15.461 1.434 7.715 1 99 9 VAL B N 1
ATOM 2551 C CA . VAL B 1 9 ? -14.562 2.48 7.234 1 99 9 VAL B CA 1
ATOM 2552 C C . VAL B 1 9 ? -15.062 3.016 5.895 1 99 9 VAL B C 1
ATOM 2554 O O . VAL B 1 9 ? -15.055 2.301 4.891 1 99 9 VAL B O 1
ATOM 2557 N N . ALA B 1 10 ? -15.477 4.242 5.875 1 99 10 ALA B N 1
ATOM 2558 C CA . ALA B 1 10 ? -15.891 4.91 4.641 1 99 10 ALA B CA 1
ATOM 2559 C C . ALA B 1 10 ? -14.719 5.633 3.988 1 99 10 ALA B C 1
ATOM 2561 O O . ALA B 1 10 ? -13.922 6.285 4.672 1 99 10 ALA B O 1
ATOM 2562 N N . VAL B 1 11 ? -14.547 5.488 2.686 1 99 11 VAL B N 1
ATOM 2563 C CA . VAL B 1 11 ? -13.523 6.203 1.927 1 99 11 VAL B CA 1
ATOM 2564 C C . VAL B 1 11 ? -14.156 6.859 0.702 1 99 11 VAL B C 1
ATOM 2566 O O . VAL B 1 11 ? -14.828 6.195 -0.093 1 99 11 VAL B O 1
ATOM 2569 N N . THR B 1 12 ? -14.023 8.156 0.551 1 98.94 12 THR B N 1
ATOM 2570 C CA . THR B 1 12 ? -14.531 8.867 -0.614 1 98.94 12 THR B CA 1
ATOM 2571 C C . THR B 1 12 ? -13.445 9.023 -1.674 1 98.94 12 THR B C 1
ATOM 2573 O O . THR B 1 12 ? -12.258 8.984 -1.358 1 98.94 12 THR B O 1
ATOM 2576 N N . GLY B 1 13 ? -13.93 9.273 -2.945 1 98.69 13 GLY B N 1
ATOM 2577 C CA . GLY B 1 13 ? -12.938 9.242 -4.008 1 98.69 13 GLY B CA 1
ATOM 2578 C C . GLY B 1 13 ? -12.195 7.918 -4.09 1 98.69 13 GLY B C 1
ATOM 2579 O O . GLY B 1 13 ? -10.977 7.891 -4.266 1 98.69 13 GLY B O 1
ATOM 2580 N N . ALA B 1 14 ? -12.922 6.84 -3.955 1 98.75 14 ALA B N 1
ATOM 2581 C CA . ALA B 1 14 ? -12.344 5.531 -3.637 1 98.75 14 ALA B CA 1
ATOM 2582 C C . ALA B 1 14 ? -11.641 4.934 -4.852 1 98.75 14 ALA B C 1
ATOM 2584 O O . ALA B 1 14 ? -10.836 4.008 -4.715 1 98.75 14 ALA B O 1
ATOM 2585 N N . ALA B 1 15 ? -11.914 5.41 -6.023 1 98.31 15 ALA B N 1
ATOM 2586 C CA . ALA B 1 15 ? -11.258 4.895 -7.223 1 98.31 15 ALA B CA 1
ATOM 2587 C C . ALA B 1 15 ? -10.023 5.727 -7.578 1 98.31 15 ALA B C 1
ATOM 2589 O O . ALA B 1 15 ? -9.281 5.387 -8.5 1 98.31 15 ALA B O 1
ATOM 2590 N N . GLY B 1 16 ? -9.789 6.852 -6.844 1 97.5 16 GLY B N 1
ATOM 2591 C CA . GLY B 1 16 ? -8.672 7.734 -7.141 1 97.5 16 GLY B CA 1
ATOM 2592 C C . GLY B 1 16 ? -7.332 7.152 -6.73 1 97.5 16 GLY B C 1
ATOM 2593 O O . GLY B 1 16 ? -7.277 6.117 -6.066 1 97.5 16 GLY B O 1
ATOM 2594 N N . GLN B 1 17 ? -6.305 7.848 -7.031 1 97 17 GLN B N 1
ATOM 2595 C CA . GLN B 1 17 ? -4.949 7.336 -6.879 1 97 17 GLN B CA 1
ATOM 2596 C C . GLN B 1 17 ? -4.559 7.234 -5.41 1 97 17 GLN B C 1
ATOM 2598 O O . GLN B 1 17 ? -3.896 6.277 -5 1 97 17 GLN B O 1
ATOM 2603 N N . ILE B 1 18 ? -4.879 8.227 -4.598 1 98.5 18 ILE B N 1
ATOM 2604 C CA . ILE B 1 18 ? -4.559 8.133 -3.176 1 98.5 18 ILE B CA 1
ATOM 2605 C C . ILE B 1 18 ? -5.266 6.93 -2.564 1 98.5 18 ILE B C 1
ATOM 2607 O O . ILE B 1 18 ? -4.656 6.145 -1.836 1 98.5 18 ILE B O 1
ATOM 2611 N N . SER B 1 19 ? -6.547 6.777 -2.906 1 98.75 19 SER B N 1
ATOM 2612 C CA . SER B 1 19 ? -7.328 5.672 -2.357 1 98.75 19 SER B CA 1
ATOM 2613 C C . SER B 1 19 ? -6.793 4.328 -2.84 1 98.75 19 SER B C 1
ATOM 2615 O O . SER B 1 19 ? -6.832 3.338 -2.105 1 98.75 19 SER B O 1
ATOM 2617 N N . TYR B 1 20 ? -6.297 4.301 -4.059 1 98.44 20 TYR B N 1
ATOM 2618 C CA . TYR B 1 20 ? -5.715 3.078 -4.602 1 98.44 20 TYR B CA 1
ATOM 2619 C C . TYR B 1 20 ? -4.48 2.662 -3.807 1 98.44 20 TYR B C 1
ATOM 2621 O O . TYR B 1 20 ? -4.172 1.473 -3.711 1 98.44 20 TYR B O 1
ATOM 2629 N N . SER B 1 21 ? -3.773 3.596 -3.215 1 98.44 21 SER B N 1
ATOM 2630 C CA . SER B 1 21 ? -2.639 3.303 -2.348 1 98.44 21 SER B CA 1
ATOM 2631 C C . SER B 1 21 ? -3.084 3.092 -0.905 1 98.44 21 SER B C 1
ATOM 2633 O O . SER B 1 21 ? -2.348 2.518 -0.1 1 98.44 21 SER B O 1
ATOM 2635 N N . LEU B 1 22 ? -4.254 3.488 -0.574 1 98.88 22 LEU B N 1
ATOM 2636 C CA . LEU B 1 22 ? -4.742 3.555 0.799 1 98.88 22 LEU B CA 1
ATOM 2637 C C . LEU B 1 22 ? -5.559 2.312 1.146 1 98.88 22 LEU B C 1
ATOM 2639 O O . LEU B 1 22 ? -5.348 1.7 2.195 1 98.88 22 LEU B O 1
ATOM 2643 N N . LEU B 1 23 ? -6.469 1.908 0.28 1 98.94 23 LEU B N 1
ATOM 2644 C CA . LEU B 1 23 ? -7.488 0.909 0.582 1 98.94 23 LEU B CA 1
ATOM 2645 C C . LEU B 1 23 ? -6.848 -0.429 0.938 1 98.94 23 LEU B C 1
ATOM 2647 O O . LEU B 1 23 ? -7.289 -1.103 1.873 1 98.94 23 LEU B O 1
ATOM 2651 N N . PHE B 1 24 ? -5.832 -0.791 0.261 1 98.81 24 PHE B N 1
ATOM 2652 C CA . PHE B 1 24 ? -5.203 -2.09 0.464 1 98.81 24 PHE B CA 1
ATOM 2653 C C . PHE B 1 24 ? -4.41 -2.109 1.765 1 98.81 24 PHE B C 1
ATOM 2655 O O . PHE B 1 24 ? -4.281 -3.156 2.406 1 98.81 24 PHE B O 1
ATOM 2662 N N . ARG B 1 25 ? -3.902 -0.923 2.184 1 98.69 25 ARG B N 1
ATOM 2663 C CA . ARG B 1 25 ? -3.244 -0.791 3.479 1 98.69 25 ARG B CA 1
ATOM 2664 C C . ARG B 1 25 ? -4.25 -0.893 4.617 1 98.69 25 ARG B C 1
ATOM 2666 O O . ARG B 1 25 ? -3.961 -1.488 5.66 1 98.69 25 ARG B O 1
ATOM 2673 N N . ILE B 1 26 ? -5.441 -0.287 4.395 1 98.88 26 ILE B N 1
ATOM 2674 C CA . ILE B 1 26 ? -6.508 -0.417 5.379 1 98.88 26 ILE B CA 1
ATOM 2675 C C . ILE B 1 26 ? -6.922 -1.882 5.5 1 98.88 26 ILE B C 1
ATOM 2677 O O . ILE B 1 26 ? -6.988 -2.426 6.605 1 98.88 26 ILE B O 1
ATOM 2681 N N . ALA B 1 27 ? -7.125 -2.533 4.395 1 98.75 27 ALA B N 1
ATOM 2682 C CA . ALA B 1 27 ? -7.613 -3.91 4.328 1 98.75 27 ALA B CA 1
ATOM 2683 C C . ALA B 1 27 ? -6.609 -4.879 4.945 1 98.75 27 ALA B C 1
ATOM 2685 O O . ALA B 1 27 ? -6.992 -5.906 5.504 1 98.75 27 ALA B O 1
ATOM 2686 N N . SER B 1 28 ? -5.328 -4.551 4.852 1 98.12 28 SER B N 1
ATOM 2687 C CA . SER B 1 28 ? -4.277 -5.438 5.348 1 98.12 28 SER B CA 1
ATOM 2688 C C . SER B 1 28 ? -4.066 -5.254 6.848 1 98.12 28 SER B C 1
ATOM 2690 O O . SER B 1 28 ? -3.287 -5.984 7.461 1 98.12 28 SER B O 1
ATOM 2692 N N . GLY B 1 29 ? -4.711 -4.191 7.484 1 98 29 GLY B N 1
ATOM 2693 C CA . GLY B 1 29 ? -4.625 -3.973 8.922 1 98 29 GLY B CA 1
ATOM 2694 C C . GLY B 1 29 ? -3.58 -2.941 9.305 1 98 29 GLY B C 1
ATOM 2695 O O . GLY B 1 29 ? -3.305 -2.738 10.484 1 98 29 GLY B O 1
ATOM 2696 N N . ASP B 1 30 ? -2.977 -2.307 8.312 1 97.75 30 ASP B N 1
ATOM 2697 C CA . ASP B 1 30 ? -1.932 -1.325 8.594 1 97.75 30 ASP B CA 1
ATOM 2698 C C . ASP B 1 30 ? -2.48 -0.152 9.398 1 97.75 30 ASP B C 1
ATOM 2700 O O . ASP B 1 30 ? -1.766 0.435 10.219 1 97.75 30 ASP B O 1
ATOM 2704 N N . MET B 1 31 ? -3.717 0.186 9.211 1 98.56 31 MET B N 1
ATOM 2705 C CA . MET B 1 31 ? -4.301 1.392 9.797 1 98.56 31 MET B CA 1
ATOM 2706 C C . MET B 1 31 ? -4.809 1.123 11.211 1 98.56 31 MET B C 1
ATOM 2708 O O . MET B 1 31 ? -4.5 1.873 12.141 1 98.56 31 MET B O 1
ATOM 2712 N N . LEU B 1 32 ? -5.535 -0.035 11.43 1 98.62 32 LEU B N 1
ATOM 2713 C CA . LEU B 1 32 ? -6.246 -0.218 12.688 1 98.62 32 LEU B CA 1
ATOM 2714 C C . LEU B 1 32 ? -5.715 -1.434 13.445 1 98.62 32 LEU B C 1
ATOM 2716 O O . LEU B 1 32 ? -6.215 -1.768 14.523 1 98.62 32 LEU B O 1
ATOM 2720 N N . GLY B 1 33 ? -4.707 -2.082 12.867 1 96.75 33 GLY B N 1
ATOM 2721 C CA . GLY B 1 33 ? -4.133 -3.248 13.516 1 96.75 33 GLY B CA 1
ATOM 2722 C C . GLY B 1 33 ? -4.496 -4.551 12.836 1 96.75 33 GLY B C 1
ATOM 2723 O O . GLY B 1 33 ? -5.488 -4.621 12.109 1 96.75 33 GLY B O 1
ATOM 2724 N N . LYS B 1 34 ? -3.799 -5.641 13.102 1 95.31 34 LYS B N 1
ATOM 2725 C CA . LYS B 1 34 ? -3.916 -6.926 12.422 1 95.31 34 LYS B CA 1
ATOM 2726 C C . LYS B 1 34 ? -5.031 -7.77 13.023 1 95.31 34 LYS B C 1
ATOM 2728 O O . LYS B 1 34 ? -5.344 -8.852 12.516 1 95.31 34 LYS B O 1
ATOM 2733 N N . ASP B 1 35 ? -5.664 -7.27 13.969 1 96.94 35 ASP B N 1
ATOM 2734 C CA . ASP B 1 35 ? -6.738 -8.023 14.609 1 96.94 35 ASP B CA 1
ATOM 2735 C C . ASP B 1 35 ? -8.078 -7.312 14.453 1 96.94 35 ASP B C 1
ATOM 2737 O O . ASP B 1 35 ? -9.07 -7.691 15.078 1 96.94 35 ASP B O 1
ATOM 2741 N N . GLN B 1 36 ? -8.148 -6.227 13.68 1 98.44 36 GLN B N 1
ATOM 2742 C CA . GLN B 1 36 ? -9.383 -5.457 13.516 1 98.44 36 GLN B CA 1
ATOM 2743 C C . GLN B 1 36 ? -9.984 -5.676 12.133 1 98.44 36 GLN B C 1
ATOM 2745 O O . GLN B 1 36 ? -9.539 -5.086 11.156 1 98.44 36 GLN B O 1
ATOM 2750 N N . PRO B 1 37 ? -11.047 -6.488 12.023 1 98.56 37 PRO B N 1
ATOM 2751 C CA . PRO B 1 37 ? -11.742 -6.602 10.742 1 98.56 37 PRO B CA 1
ATOM 2752 C C . PRO B 1 37 ? -12.422 -5.301 10.32 1 98.56 37 PRO B C 1
ATOM 2754 O O . PRO B 1 37 ? -12.852 -4.52 11.172 1 98.56 37 PRO B O 1
ATOM 2757 N N . VAL B 1 38 ? -12.547 -5.09 9.055 1 98.88 38 VAL B N 1
ATOM 2758 C CA . VAL B 1 38 ? -13.133 -3.857 8.547 1 98.88 38 VAL B CA 1
ATOM 2759 C C . VAL B 1 38 ? -14.195 -4.184 7.5 1 98.88 38 VAL B C 1
ATOM 2761 O O . VAL B 1 38 ? -14.117 -5.211 6.82 1 98.88 38 VAL B O 1
ATOM 2764 N N . ILE B 1 39 ? -15.227 -3.428 7.441 1 98.88 39 ILE B N 1
ATOM 2765 C CA . ILE B 1 39 ? -16.156 -3.312 6.328 1 98.88 39 ILE B CA 1
ATOM 2766 C C . ILE B 1 39 ? -15.898 -2.018 5.562 1 98.88 39 ILE B C 1
ATOM 2768 O O . ILE B 1 39 ? -16.016 -0.925 6.125 1 98.88 39 ILE B O 1
ATOM 2772 N N . LEU B 1 40 ? -15.508 -2.141 4.32 1 98.94 40 LEU B N 1
ATOM 2773 C CA . LEU B 1 40 ? -15.164 -0.983 3.5 1 98.94 40 LEU B CA 1
ATOM 2774 C C . LEU B 1 40 ? -16.406 -0.439 2.789 1 98.94 40 LEU B C 1
ATOM 2776 O O . LEU B 1 40 ? -17.125 -1.188 2.123 1 98.94 40 LEU B O 1
ATOM 2780 N N . GLN B 1 41 ? -16.672 0.797 2.992 1 98.94 41 GLN B N 1
ATOM 2781 C CA . GLN B 1 41 ? -17.766 1.51 2.344 1 98.94 41 GLN B CA 1
ATOM 2782 C C . GLN B 1 41 ? -17.25 2.625 1.444 1 98.94 41 GLN B C 1
ATOM 2784 O O . GLN B 1 41 ? -16.906 3.705 1.925 1 98.94 41 GLN B O 1
ATOM 2789 N N . LEU B 1 42 ? -17.312 2.375 0.144 1 98.94 42 LEU B N 1
ATOM 2790 C CA . LEU B 1 42 ? -16.531 3.15 -0.818 1 98.94 42 LEU B CA 1
ATOM 2791 C C . LEU B 1 42 ? -17.438 4.047 -1.651 1 98.94 42 LEU B C 1
ATOM 2793 O O . LEU B 1 42 ? -18.375 3.564 -2.303 1 98.94 42 LEU B O 1
ATOM 2797 N N . LEU B 1 43 ? -17.141 5.332 -1.608 1 98.94 43 LEU B N 1
ATOM 2798 C CA . LEU B 1 43 ? -17.969 6.328 -2.283 1 98.94 43 LEU B CA 1
ATOM 2799 C C . LEU B 1 43 ? -17.266 6.867 -3.521 1 98.94 43 LEU B C 1
ATOM 2801 O O . LEU B 1 43 ? -16.078 7.191 -3.471 1 98.94 43 LEU B O 1
ATOM 2805 N N . GLU B 1 44 ? -17.969 6.883 -4.617 1 98.5 44 GLU B N 1
ATOM 2806 C CA . GLU B 1 44 ? -17.484 7.516 -5.844 1 98.5 44 GLU B CA 1
ATOM 2807 C C . GLU B 1 44 ? -18.625 8.258 -6.555 1 98.5 44 GLU B C 1
ATOM 2809 O O . GLU B 1 44 ? -19.797 8.062 -6.238 1 98.5 44 GLU B O 1
ATOM 2814 N N . ILE B 1 45 ? -18.203 9.156 -7.438 1 97.88 45 ILE B N 1
ATOM 2815 C CA . ILE B 1 45 ? -19.188 9.773 -8.32 1 97.88 45 ILE B CA 1
ATOM 2816 C C . ILE B 1 45 ? -19.656 8.758 -9.359 1 97.88 45 ILE B C 1
ATOM 2818 O O . ILE B 1 45 ? -18.938 7.812 -9.68 1 97.88 45 ILE B O 1
ATOM 2822 N N . THR B 1 46 ? -20.781 8.977 -9.93 1 98.25 46 THR B N 1
ATOM 2823 C CA . THR B 1 46 ? -21.453 8.023 -10.812 1 98.25 46 THR B CA 1
ATOM 2824 C C . THR B 1 46 ? -20.547 7.652 -11.984 1 98.25 46 THR B C 1
ATOM 2826 O O . THR B 1 46 ? -20.391 6.473 -12.305 1 98.25 46 THR B O 1
ATOM 2829 N N . PRO B 1 47 ? -19.859 8.625 -12.625 1 97.44 47 PRO B N 1
ATOM 2830 C CA . PRO B 1 47 ? -19.047 8.289 -13.797 1 97.44 47 PRO B CA 1
ATOM 2831 C C . PRO B 1 47 ? -17.859 7.391 -13.461 1 97.44 47 PRO B C 1
ATOM 2833 O O . PRO B 1 47 ? -17.266 6.773 -14.352 1 97.44 47 PRO B O 1
ATOM 2836 N N . ALA B 1 48 ? -17.516 7.293 -12.18 1 97.81 48 ALA B N 1
ATOM 2837 C CA . ALA B 1 48 ? -16.312 6.559 -11.789 1 97.81 48 ALA B CA 1
ATOM 2838 C C . ALA B 1 48 ? -16.672 5.223 -11.148 1 97.81 48 ALA B C 1
ATOM 2840 O O . ALA B 1 48 ? -15.797 4.535 -10.602 1 97.81 48 ALA B O 1
ATOM 2841 N N . LEU B 1 49 ? -17.938 4.836 -11.203 1 98.56 49 LEU B N 1
ATOM 2842 C CA . LEU B 1 49 ? -18.391 3.623 -10.531 1 98.56 49 LEU B CA 1
ATOM 2843 C C . LEU B 1 49 ? -17.766 2.383 -11.156 1 98.56 49 LEU B C 1
ATOM 2845 O O . LEU B 1 49 ? -17.469 1.412 -10.461 1 98.56 49 LEU B O 1
ATOM 2849 N N . GLU B 1 50 ? -17.641 2.391 -12.461 1 98.31 50 GLU B N 1
ATOM 2850 C CA . GLU B 1 50 ? -17.031 1.229 -13.102 1 98.31 50 GLU B CA 1
ATOM 2851 C C . GLU B 1 50 ? -15.578 1.056 -12.672 1 98.31 50 GLU B C 1
ATOM 2853 O O . GLU B 1 50 ? -15.141 -0.059 -12.383 1 98.31 50 GLU B O 1
ATOM 2858 N N . ALA B 1 51 ? -14.828 2.154 -12.656 1 98.38 51 ALA B N 1
ATOM 2859 C CA . ALA B 1 51 ? -13.453 2.107 -12.164 1 98.38 51 ALA B CA 1
ATOM 2860 C C . ALA B 1 51 ? -13.414 1.635 -10.711 1 98.38 51 ALA B C 1
ATOM 2862 O O . ALA B 1 51 ? -12.523 0.866 -10.328 1 98.38 51 ALA B O 1
ATOM 2863 N N . LEU B 1 52 ? -14.359 2.113 -9.883 1 98.75 52 LEU B N 1
ATOM 2864 C CA . LEU B 1 52 ? -14.438 1.666 -8.5 1 98.75 52 LEU B CA 1
ATOM 2865 C C . LEU B 1 52 ? -14.656 0.159 -8.43 1 98.75 52 LEU B C 1
ATOM 2867 O O . LEU B 1 52 ? -14.086 -0.517 -7.57 1 98.75 52 LEU B O 1
ATOM 2871 N N . ASN B 1 53 ? -15.5 -0.334 -9.289 1 98.69 53 ASN B N 1
ATOM 2872 C CA . ASN B 1 53 ? -15.719 -1.776 -9.32 1 98.69 53 ASN B CA 1
ATOM 2873 C C . ASN B 1 53 ? -14.414 -2.531 -9.594 1 98.69 53 ASN B C 1
ATOM 2875 O O . ASN B 1 53 ? -14.188 -3.6 -9.023 1 98.69 53 ASN B O 1
ATOM 2879 N N . GLY B 1 54 ? -13.578 -2.02 -10.5 1 98.69 54 GLY B N 1
ATOM 2880 C CA . GLY B 1 54 ? -12.266 -2.604 -10.719 1 98.69 54 GLY B CA 1
ATOM 2881 C C . GLY B 1 54 ? -11.414 -2.646 -9.461 1 98.69 54 GLY B C 1
ATOM 2882 O O . GLY B 1 54 ? -10.75 -3.648 -9.195 1 98.69 54 GLY B O 1
ATOM 2883 N N . VAL B 1 55 ? -11.43 -1.546 -8.719 1 98.88 55 VAL B N 1
ATOM 2884 C CA . VAL B 1 55 ? -10.688 -1.487 -7.461 1 98.88 55 VAL B CA 1
ATOM 2885 C C . VAL B 1 55 ? -11.234 -2.533 -6.492 1 98.88 55 VAL B C 1
ATOM 2887 O O . VAL B 1 55 ? -10.461 -3.223 -5.816 1 98.88 55 VAL B O 1
ATOM 2890 N N . ILE B 1 56 ? -12.547 -2.689 -6.422 1 98.88 56 ILE B N 1
ATOM 2891 C CA . ILE B 1 56 ? -13.195 -3.656 -5.543 1 98.88 56 ILE B CA 1
ATOM 2892 C C . ILE B 1 56 ? -12.797 -5.074 -5.949 1 98.88 56 ILE B C 1
ATOM 2894 O O . ILE B 1 56 ? -12.516 -5.914 -5.094 1 98.88 56 ILE B O 1
ATOM 2898 N N . MET B 1 57 ? -12.75 -5.324 -7.262 1 98.75 57 MET B N 1
ATOM 2899 C CA . MET B 1 57 ? -12.281 -6.621 -7.738 1 98.75 57 MET B CA 1
ATOM 2900 C C . MET B 1 57 ? -10.883 -6.922 -7.199 1 98.75 57 MET B C 1
ATOM 2902 O O . MET B 1 57 ? -10.617 -8.031 -6.742 1 98.75 57 MET B O 1
ATOM 2906 N N . GLU B 1 58 ? -10.047 -5.945 -7.223 1 98.88 58 GLU B N 1
ATOM 2907 C CA . GLU B 1 58 ? -8.688 -6.164 -6.73 1 98.88 58 GLU B CA 1
ATOM 2908 C C . GLU B 1 58 ? -8.672 -6.387 -5.223 1 98.88 58 GLU B C 1
ATOM 2910 O O . GLU B 1 58 ? -7.898 -7.199 -4.715 1 98.88 58 GLU B O 1
ATOM 2915 N N . LEU B 1 59 ? -9.484 -5.625 -4.531 1 98.88 59 LEU B N 1
ATOM 2916 C CA . LEU B 1 59 ? -9.586 -5.855 -3.094 1 98.88 59 LEU B CA 1
ATOM 2917 C C . LEU B 1 59 ? -10 -7.293 -2.799 1 98.88 59 LEU B C 1
ATOM 2919 O O . LEU B 1 59 ? -9.43 -7.938 -1.916 1 98.88 59 LEU B O 1
ATOM 2923 N N . GLU B 1 60 ? -10.961 -7.754 -3.523 1 98.44 60 GLU B N 1
ATOM 2924 C CA . GLU B 1 60 ? -11.383 -9.141 -3.385 1 98.44 60 GLU B CA 1
ATOM 2925 C C . GLU B 1 60 ? -10.242 -10.102 -3.715 1 98.44 60 GLU B C 1
ATOM 2927 O O . GLU B 1 60 ? -10.008 -11.07 -2.988 1 98.44 60 GLU B O 1
ATOM 2932 N N . ASP B 1 61 ? -9.531 -9.781 -4.762 1 98.62 61 ASP B N 1
ATOM 2933 C CA . ASP B 1 61 ? -8.477 -10.641 -5.277 1 98.62 61 ASP B CA 1
ATOM 2934 C C . ASP B 1 61 ? -7.293 -10.695 -4.316 1 98.62 61 ASP B C 1
ATOM 2936 O O . ASP B 1 61 ? -6.41 -11.547 -4.453 1 98.62 61 ASP B O 1
ATOM 2940 N N . CYS B 1 62 ? -7.242 -9.812 -3.379 1 98.75 62 CYS B N 1
ATOM 2941 C CA . CYS B 1 62 ? -6.168 -9.82 -2.395 1 98.75 62 CYS B CA 1
ATOM 2942 C C . CYS B 1 62 ? -6.457 -10.82 -1.281 1 98.75 62 CYS B C 1
ATOM 2944 O O . CYS B 1 62 ? -5.562 -11.18 -0.512 1 98.75 62 CYS B O 1
ATOM 2946 N N . ALA B 1 63 ? -7.746 -11.266 -1.151 1 98.38 63 ALA B N 1
ATOM 2947 C CA . ALA B 1 63 ? -8.148 -12.258 -0.16 1 98.38 63 ALA B CA 1
ATOM 2948 C C . ALA B 1 63 ? -7.66 -11.867 1.234 1 98.38 63 ALA B C 1
ATOM 2950 O O . ALA B 1 63 ? -7.09 -12.688 1.952 1 98.38 63 ALA B O 1
ATOM 2951 N N . PHE B 1 64 ? -7.82 -10.625 1.603 1 98.38 64 PHE B N 1
ATOM 2952 C CA . PHE B 1 64 ? -7.441 -10.172 2.936 1 98.38 64 PHE B CA 1
ATOM 2953 C C . PHE B 1 64 ? -8.312 -10.836 3.998 1 98.38 64 PHE B C 1
ATOM 2955 O O . PHE B 1 64 ? -9.539 -10.742 3.949 1 98.38 64 PHE B O 1
ATOM 2962 N N . PRO B 1 65 ? -7.762 -11.398 5.023 1 97.44 65 PRO B N 1
ATOM 2963 C CA . PRO B 1 65 ? -8.555 -12.039 6.074 1 97.44 65 PRO B CA 1
ATOM 2964 C C . PRO B 1 65 ? -9.383 -11.039 6.879 1 97.44 65 PRO B C 1
ATOM 2966 O O . PRO B 1 65 ? -10.414 -11.398 7.453 1 97.44 65 PRO B O 1
ATOM 2969 N N . LEU B 1 66 ? -9.016 -9.773 6.867 1 98.19 66 LEU B N 1
ATOM 2970 C CA . LEU B 1 66 ? -9.633 -8.789 7.75 1 98.19 66 LEU B CA 1
ATOM 2971 C C . LEU B 1 66 ? -10.812 -8.109 7.07 1 98.19 66 LEU B C 1
ATOM 2973 O O . LEU B 1 66 ? -11.562 -7.367 7.707 1 98.19 66 LEU B O 1
ATOM 2977 N N . VAL B 1 67 ? -11 -8.336 5.781 1 98.5 67 VAL B N 1
ATOM 2978 C CA . VAL B 1 67 ? -12.094 -7.664 5.078 1 98.5 67 VAL B CA 1
ATOM 2979 C C . VAL B 1 67 ? -13.383 -8.453 5.258 1 98.5 67 VAL B C 1
ATOM 2981 O O . VAL B 1 67 ? -13.523 -9.562 4.734 1 98.5 67 VAL B O 1
ATOM 2984 N N . ALA B 1 68 ? -14.289 -7.855 5.949 1 97.88 68 ALA B N 1
ATOM 2985 C CA . ALA B 1 68 ? -15.547 -8.523 6.281 1 97.88 68 ALA B CA 1
ATOM 2986 C C . ALA B 1 68 ? -16.641 -8.141 5.293 1 97.88 68 ALA B C 1
ATOM 2988 O O . ALA B 1 68 ? -17.688 -8.789 5.242 1 97.88 68 ALA B O 1
ATOM 2989 N N . GLY B 1 69 ? -16.375 -7.09 4.496 1 98 69 GLY B N 1
ATOM 2990 C CA . GLY B 1 69 ? -17.328 -6.637 3.496 1 98 69 GLY B CA 1
ATOM 2991 C C . GLY B 1 69 ? -16.859 -5.422 2.723 1 98 69 GLY B C 1
ATOM 2992 O O . GLY B 1 69 ? -16.016 -4.66 3.205 1 98 69 GLY B O 1
ATOM 2993 N N . ILE B 1 70 ? -17.359 -5.258 1.523 1 98.69 70 ILE B N 1
ATOM 2994 C CA . ILE B 1 70 ? -17.078 -4.109 0.672 1 98.69 70 ILE B CA 1
ATOM 2995 C C . ILE B 1 70 ? -18.359 -3.652 -0.028 1 98.69 70 ILE B C 1
ATOM 2997 O O . ILE B 1 70 ? -19.078 -4.469 -0.604 1 98.69 70 ILE B O 1
ATOM 3001 N N . THR B 1 71 ? -18.594 -2.404 0.07 1 98.56 71 THR B N 1
ATOM 3002 C CA . THR B 1 71 ? -19.688 -1.802 -0.678 1 98.56 71 THR B CA 1
ATOM 3003 C C . THR B 1 71 ? -19.203 -0.602 -1.483 1 98.56 71 THR B C 1
ATOM 3005 O O . THR B 1 71 ? -18.5 0.267 -0.953 1 98.56 71 THR B O 1
ATOM 3008 N N . GLY B 1 72 ? -19.5 -0.605 -2.773 1 98.81 72 GLY B N 1
ATOM 3009 C CA . GLY B 1 72 ? -19.297 0.556 -3.625 1 98.81 72 GLY B CA 1
ATOM 3010 C C . GLY B 1 72 ? -20.578 1.269 -3.98 1 98.81 72 GLY B C 1
ATOM 3011 O O . GLY B 1 72 ? -21.594 0.625 -4.246 1 98.81 72 GLY B O 1
ATOM 3012 N N . THR B 1 73 ? -20.578 2.564 -3.938 1 98.88 73 THR B N 1
ATOM 3013 C CA . THR B 1 73 ? -21.812 3.303 -4.184 1 98.88 73 THR B CA 1
ATOM 3014 C C . THR B 1 73 ? -21.516 4.742 -4.59 1 98.88 73 THR B C 1
ATOM 3016 O O . THR B 1 73 ? -20.406 5.234 -4.375 1 98.88 73 THR B O 1
ATOM 3019 N N . ASP B 1 74 ? -22.422 5.375 -5.293 1 98.81 74 ASP B N 1
ATOM 3020 C CA . ASP B 1 74 ? -22.359 6.812 -5.547 1 98.81 74 ASP B CA 1
ATOM 3021 C C . ASP B 1 74 ? -23.312 7.578 -4.629 1 98.81 74 ASP B C 1
ATOM 3023 O O . ASP B 1 74 ? -23.5 8.781 -4.793 1 98.81 74 ASP B O 1
ATOM 3027 N N . ASP B 1 75 ? -23.875 6.918 -3.617 1 98.81 75 ASP B N 1
ATOM 3028 C CA . ASP B 1 75 ? -24.781 7.516 -2.639 1 98.81 75 ASP B CA 1
ATOM 3029 C C . ASP B 1 75 ? -24.094 7.691 -1.289 1 98.81 75 ASP B C 1
ATOM 3031 O O . ASP B 1 75 ? -23.859 6.711 -0.577 1 98.81 75 ASP B O 1
ATOM 3035 N N . ALA B 1 76 ? -23.906 8.93 -0.887 1 98.81 76 ALA B N 1
ATOM 3036 C CA . ALA B 1 76 ? -23.188 9.242 0.351 1 98.81 76 ALA B CA 1
ATOM 3037 C C . ALA B 1 76 ? -23.906 8.664 1.562 1 98.81 76 ALA B C 1
ATOM 3039 O O . ALA B 1 76 ? -23.281 8.258 2.537 1 98.81 76 ALA B O 1
ATOM 3040 N N . ASN B 1 77 ? -25.234 8.633 1.533 1 98.88 77 ASN B N 1
ATOM 3041 C CA . ASN B 1 77 ? -25.984 8.094 2.662 1 98.88 77 ASN B CA 1
ATOM 3042 C C . ASN B 1 77 ? -25.688 6.609 2.869 1 98.88 77 ASN B C 1
ATOM 3044 O O . ASN B 1 77 ? -25.625 6.137 4.004 1 98.88 77 ASN B O 1
ATOM 3048 N N . VAL B 1 78 ? -25.5 5.922 1.795 1 98.88 78 VAL B N 1
ATOM 3049 C CA . VAL B 1 78 ? -25.141 4.504 1.854 1 98.88 78 VAL B CA 1
ATOM 3050 C C . VAL B 1 78 ? -23.703 4.344 2.328 1 98.88 78 VAL B C 1
ATOM 3052 O O . VAL B 1 78 ? -23.422 3.527 3.205 1 98.88 78 VAL B O 1
ATOM 3055 N N . ALA B 1 79 ? -22.812 5.137 1.833 1 98.94 79 ALA B N 1
ATOM 3056 C CA . ALA B 1 79 ? -21.391 5.02 2.125 1 98.94 79 ALA B CA 1
ATOM 3057 C C . ALA B 1 79 ? -21.109 5.328 3.592 1 98.94 79 ALA B C 1
ATOM 3059 O O . ALA B 1 79 ? -20.203 4.742 4.191 1 98.94 79 ALA B O 1
ATOM 3060 N N . PHE B 1 80 ? -21.875 6.223 4.215 1 98.94 80 PHE B N 1
ATOM 3061 C CA . PHE B 1 80 ? -21.531 6.676 5.562 1 98.94 80 PHE B CA 1
ATOM 3062 C C . PHE B 1 80 ? -22.406 5.977 6.598 1 98.94 80 PHE B C 1
ATOM 3064 O O . PHE B 1 80 ? -22.234 6.184 7.801 1 98.94 80 PHE B O 1
ATOM 3071 N N . LYS B 1 81 ? -23.359 5.125 6.16 1 98.94 81 LYS B N 1
ATOM 3072 C CA . LYS B 1 81 ? -24.25 4.453 7.098 1 98.94 81 LYS B CA 1
ATOM 3073 C C . LYS B 1 81 ? -23.453 3.668 8.141 1 98.94 81 LYS B C 1
ATOM 3075 O O . LYS B 1 81 ? -22.688 2.764 7.797 1 98.94 81 LYS B O 1
ATOM 3080 N N . ASP B 1 82 ? -23.578 4.086 9.414 1 98.88 82 ASP B N 1
ATOM 3081 C CA . ASP B 1 82 ? -23.016 3.432 10.594 1 98.88 82 ASP B CA 1
ATOM 3082 C C . ASP B 1 82 ? -21.484 3.447 10.555 1 98.88 82 ASP B C 1
ATOM 3084 O O . ASP B 1 82 ? -20.828 2.621 11.195 1 98.88 82 ASP B O 1
ATOM 3088 N N . ALA B 1 83 ? -20.906 4.344 9.773 1 98.94 83 ALA B N 1
ATOM 3089 C CA . ALA B 1 83 ? -19.453 4.414 9.656 1 98.94 83 ALA B CA 1
ATOM 3090 C C . ALA B 1 83 ? -18.812 4.816 10.984 1 98.94 83 ALA B C 1
ATOM 3092 O O . ALA B 1 83 ? -19.297 5.734 11.656 1 98.94 83 ALA B O 1
ATOM 3093 N N . ASP B 1 84 ? -17.766 4.09 11.344 1 98.94 84 ASP B N 1
ATOM 3094 C CA . ASP B 1 84 ? -16.969 4.391 12.531 1 98.94 84 ASP B CA 1
ATOM 3095 C C . ASP B 1 84 ? -15.766 5.27 12.172 1 98.94 84 ASP B C 1
ATOM 3097 O O . ASP B 1 84 ? -15.281 6.031 13.016 1 98.94 84 ASP B O 1
ATOM 3101 N N . TYR B 1 85 ? -15.227 5.113 11.055 1 98.94 85 TYR B N 1
ATOM 3102 C CA . TYR B 1 85 ? -14.141 5.891 10.477 1 98.94 85 TYR B CA 1
ATOM 3103 C C . TYR B 1 85 ? -14.508 6.406 9.086 1 98.94 85 TYR B C 1
ATOM 3105 O O . TYR B 1 85 ? -15.219 5.73 8.336 1 98.94 85 TYR B O 1
ATOM 3113 N N . ALA B 1 86 ? -14.055 7.551 8.75 1 98.94 86 ALA B N 1
ATOM 3114 C CA . ALA B 1 86 ? -14.242 8.094 7.41 1 98.94 86 ALA B CA 1
ATOM 3115 C C . ALA B 1 86 ? -12.992 8.828 6.938 1 98.94 86 ALA B C 1
ATOM 3117 O O . ALA B 1 86 ? -12.453 9.68 7.652 1 98.94 86 ALA B O 1
ATOM 3118 N N . LEU B 1 87 ? -12.492 8.445 5.863 1 99 87 LEU B N 1
ATOM 3119 C CA . LEU B 1 87 ? -11.422 9.164 5.176 1 99 87 LEU B CA 1
ATOM 3120 C C . LEU B 1 87 ? -11.953 9.852 3.922 1 99 87 LEU B C 1
ATOM 3122 O O . LEU B 1 87 ? -12.297 9.188 2.941 1 99 87 LEU B O 1
ATOM 3126 N N . LEU B 1 88 ? -12.078 11.133 3.973 1 98.94 88 LEU B N 1
ATOM 3127 C CA . LEU B 1 88 ? -12.602 11.93 2.867 1 98.94 88 LEU B CA 1
ATOM 3128 C C . LEU B 1 88 ? -11.477 12.383 1.942 1 98.94 88 LEU B C 1
ATOM 3130 O O . LEU B 1 88 ? -10.938 13.477 2.104 1 98.94 88 LEU B O 1
ATOM 3134 N N . VAL B 1 89 ? -11.203 11.516 0.973 1 98.75 89 VAL B N 1
ATOM 3135 C CA . VAL B 1 89 ? -10.055 11.688 0.096 1 98.75 89 VAL B CA 1
ATOM 3136 C C . VAL B 1 89 ? -10.461 12.469 -1.149 1 98.75 89 VAL B C 1
ATOM 3138 O O . VAL B 1 89 ? -9.695 13.289 -1.651 1 98.75 89 VAL B O 1
ATOM 3141 N N . GLY B 1 90 ? -11.664 12.242 -1.628 1 96.69 90 GLY B N 1
ATOM 3142 C CA . GLY B 1 90 ? -12.117 12.836 -2.879 1 96.69 90 GLY B CA 1
ATOM 3143 C C . GLY B 1 90 ? -12.414 14.312 -2.766 1 96.69 90 GLY B C 1
ATOM 3144 O O . GLY B 1 90 ? -13.234 14.727 -1.938 1 96.69 90 GLY B O 1
ATOM 3145 N N . ALA B 1 91 ? -11.773 15.078 -3.545 1 96.5 91 ALA B N 1
ATOM 3146 C CA . ALA B 1 91 ? -12.023 16.5 -3.709 1 96.5 91 ALA B CA 1
ATOM 3147 C C . ALA B 1 91 ? -11.875 16.922 -5.168 1 96.5 91 ALA B C 1
ATOM 3149 O O . ALA B 1 91 ? -11.305 16.188 -5.977 1 96.5 91 ALA B O 1
ATOM 3150 N N . ARG B 1 92 ? -12.445 18 -5.488 1 93.31 92 ARG B N 1
ATOM 3151 C CA . ARG B 1 92 ? -12.266 18.547 -6.828 1 93.31 92 ARG B CA 1
ATOM 3152 C C . ARG B 1 92 ? -10.867 19.141 -6.992 1 93.31 92 ARG B C 1
ATOM 3154 O O . ARG B 1 92 ? -10.461 20.016 -6.223 1 93.31 92 ARG B O 1
ATOM 3161 N N . PRO B 1 93 ? -10.203 18.625 -7.992 1 88.5 93 PRO B N 1
ATOM 3162 C CA . PRO B 1 93 ? -8.898 19.234 -8.25 1 88.5 93 PRO B CA 1
ATOM 3163 C C . PRO B 1 93 ? -9.016 20.609 -8.914 1 88.5 93 PRO B C 1
ATOM 3165 O O . PRO B 1 93 ? -10.062 20.938 -9.477 1 88.5 93 PRO B O 1
ATOM 3168 N N . ARG B 1 94 ? -7.91 21.375 -8.68 1 83.19 94 ARG B N 1
ATOM 3169 C CA . ARG B 1 94 ? -7.902 22.672 -9.359 1 83.19 94 ARG B CA 1
ATOM 3170 C C . ARG B 1 94 ? -7.789 22.484 -10.867 1 83.19 94 ARG B C 1
ATOM 3172 O O . ARG B 1 94 ? -6.848 21.859 -11.359 1 83.19 94 ARG B O 1
ATOM 3179 N N . GLY B 1 95 ? -8.719 22.953 -11.633 1 82.5 95 GLY B N 1
ATOM 3180 C CA . GLY B 1 95 ? -8.695 22.875 -13.086 1 82.5 95 GLY B CA 1
ATOM 3181 C C . GLY B 1 95 ? -8.062 24.078 -13.742 1 82.5 95 GLY B C 1
ATOM 3182 O O . GLY B 1 95 ? -7.797 25.094 -13.078 1 82.5 95 GLY B O 1
ATOM 3183 N N . PRO B 1 96 ? -7.738 23.922 -15.047 1 86.38 96 PRO B N 1
ATOM 3184 C CA . PRO B 1 96 ? -7.199 25.078 -15.781 1 86.38 96 PRO B CA 1
ATOM 3185 C C . PRO B 1 96 ? -8.078 26.312 -15.672 1 86.38 96 PRO B C 1
ATOM 3187 O O . PRO B 1 96 ? -9.297 26.234 -15.867 1 86.38 96 PRO B O 1
ATOM 3190 N N . GLY B 1 97 ? -7.484 27.453 -15.312 1 87.19 97 GLY B N 1
ATOM 3191 C CA . GLY B 1 97 ? -8.195 28.719 -15.289 1 87.19 97 GLY B CA 1
ATOM 3192 C C . GLY B 1 97 ? -9.055 28.906 -14.047 1 87.19 97 GLY B C 1
ATOM 3193 O O . GLY B 1 97 ? -9.68 29.953 -13.867 1 87.19 97 GLY B O 1
ATOM 3194 N N . MET B 1 98 ? -9.102 27.875 -13.219 1 87.62 98 MET B N 1
ATOM 3195 C CA . MET B 1 98 ? -9.969 27.938 -12.039 1 87.62 98 MET B CA 1
ATOM 3196 C C . MET B 1 98 ? -9.383 28.844 -10.977 1 87.62 98 MET B C 1
ATOM 3198 O O . MET B 1 98 ? -8.242 28.656 -10.547 1 87.62 98 MET B O 1
ATOM 3202 N N . GLU B 1 99 ? -10.18 29.875 -10.609 1 89.19 99 GLU B N 1
ATOM 3203 C CA . GLU B 1 99 ? -9.766 30.734 -9.508 1 89.19 99 GLU B CA 1
ATOM 3204 C C . GLU B 1 99 ? -9.891 30.031 -8.164 1 89.19 99 GLU B C 1
ATOM 3206 O O . GLU B 1 99 ? -10.664 29.078 -8.031 1 89.19 99 GLU B O 1
ATOM 3211 N N . ARG B 1 100 ? -9.109 30.453 -7.234 1 85.31 100 ARG B N 1
ATOM 3212 C CA . ARG B 1 100 ? -9.109 29.844 -5.91 1 85.31 100 ARG B CA 1
ATOM 3213 C C . ARG B 1 100 ? -10.516 29.844 -5.309 1 85.31 100 ARG B C 1
ATOM 3215 O O . ARG B 1 100 ? -10.945 28.844 -4.723 1 85.31 100 ARG B O 1
ATOM 3222 N N . LYS B 1 101 ? -11.117 30.922 -5.449 1 87.69 101 LYS B N 1
ATOM 3223 C CA . LYS B 1 101 ? -12.461 31.062 -4.891 1 87.69 101 LYS B CA 1
ATOM 3224 C C . LYS B 1 101 ? -13.422 30.047 -5.504 1 87.69 101 LYS B C 1
ATOM 3226 O O . LYS B 1 101 ? -14.273 29.484 -4.812 1 87.69 101 LYS B O 1
ATOM 3231 N N . ASP B 1 102 ? -13.352 29.781 -6.762 1 90.81 102 ASP B N 1
ATOM 3232 C CA . ASP B 1 102 ? -14.18 28.797 -7.441 1 90.81 102 ASP B CA 1
ATOM 3233 C C . ASP B 1 102 ? -13.914 27.391 -6.91 1 90.81 102 ASP B C 1
ATOM 3235 O O . ASP B 1 102 ? -14.844 26.609 -6.707 1 90.81 102 ASP B O 1
ATOM 3239 N N . LEU B 1 103 ? -12.688 27.109 -6.699 1 92.81 103 LEU B N 1
ATOM 3240 C CA . LEU B 1 103 ? -12.297 25.812 -6.145 1 92.81 103 LEU B CA 1
ATOM 3241 C C . LEU B 1 103 ? -12.891 25.625 -4.754 1 92.81 103 LEU B C 1
ATOM 3243 O O . LEU B 1 103 ? -13.438 24.547 -4.457 1 92.81 103 LEU B O 1
ATOM 3247 N N . LEU B 1 104 ? -12.805 26.656 -3.979 1 93.75 104 LEU B N 1
ATOM 3248 C CA . LEU B 1 104 ? -13.336 26.594 -2.619 1 93.75 104 LEU B CA 1
ATOM 3249 C C . LEU B 1 104 ? -14.844 26.359 -2.633 1 93.75 104 LEU B C 1
ATOM 3251 O O . LEU B 1 104 ? -15.359 25.562 -1.851 1 93.75 104 LEU B O 1
ATOM 3255 N N . GLU B 1 105 ? -15.516 26.984 -3.541 1 91.69 105 GLU B N 1
ATOM 3256 C CA . GLU B 1 105 ? -16.969 26.844 -3.643 1 91.69 105 GLU B CA 1
ATOM 3257 C C . GLU B 1 105 ? -17.359 25.453 -4.105 1 91.69 105 GLU B C 1
ATOM 3259 O O . GLU B 1 105 ? -18.312 24.859 -3.588 1 91.69 105 GLU B O 1
ATOM 3264 N N . ALA B 1 106 ? -16.688 25 -5.07 1 92.56 106 ALA B N 1
ATOM 3265 C CA . ALA B 1 106 ? -16.969 23.656 -5.586 1 92.56 106 ALA B CA 1
ATOM 3266 C C . ALA B 1 106 ? -16.781 22.594 -4.504 1 92.56 106 ALA B C 1
ATOM 3268 O O . ALA B 1 106 ? -17.594 21.703 -4.352 1 92.56 106 ALA B O 1
ATOM 3269 N N . ASN B 1 107 ? -15.727 22.719 -3.76 1 95.62 107 ASN B N 1
ATOM 3270 C CA . ASN B 1 107 ? -15.453 21.75 -2.707 1 95.62 107 ASN B CA 1
ATOM 3271 C C . ASN B 1 107 ? -16.391 21.938 -1.514 1 95.62 107 ASN B C 1
ATOM 3273 O O . ASN B 1 107 ? -16.734 20.969 -0.834 1 95.62 107 ASN B O 1
ATOM 3277 N N . ALA B 1 108 ? -16.797 23.172 -1.342 1 95.5 108 ALA B N 1
ATOM 3278 C CA . ALA B 1 108 ? -17.766 23.422 -0.271 1 95.5 108 ALA B CA 1
ATOM 3279 C C . ALA B 1 108 ? -19.031 22.609 -0.483 1 95.5 108 ALA B C 1
ATOM 3281 O O . ALA B 1 108 ? -19.609 22.078 0.471 1 95.5 108 ALA B O 1
ATOM 3282 N N . ALA B 1 109 ? -19.484 22.516 -1.718 1 94.81 109 ALA B N 1
ATOM 3283 C CA . ALA B 1 109 ? -20.688 21.734 -2.02 1 94.81 109 ALA B CA 1
ATOM 3284 C C . ALA B 1 109 ? -20.469 20.266 -1.711 1 94.81 109 ALA B C 1
ATOM 3286 O O . ALA B 1 109 ? -21.344 19.609 -1.12 1 94.81 109 ALA B O 1
ATOM 3287 N N . ILE B 1 110 ? -19.359 19.75 -2.08 1 97.12 110 ILE B N 1
ATOM 3288 C CA . ILE B 1 110 ? -19.031 18.344 -1.896 1 97.12 110 ILE B CA 1
ATOM 3289 C C . ILE B 1 110 ? -18.984 18.016 -0.405 1 97.12 110 ILE B C 1
ATOM 3291 O O . ILE B 1 110 ? -19.641 17.078 0.058 1 97.12 110 ILE B O 1
ATOM 3295 N N . PHE B 1 111 ? -18.297 18.781 0.364 1 98.44 111 PHE B N 1
ATOM 3296 C CA . PHE B 1 111 ? -18.031 18.453 1.76 1 98.44 111 PHE B CA 1
ATOM 3297 C C . PHE B 1 111 ? -19.219 18.844 2.641 1 98.44 111 PHE B C 1
ATOM 3299 O O . PHE B 1 111 ? -19.391 18.297 3.729 1 98.44 111 PHE B O 1
ATOM 3306 N N . SER B 1 112 ? -20.047 19.812 2.184 1 97.81 112 SER B N 1
ATOM 3307 C CA . SER B 1 112 ? -21.312 20.062 2.859 1 97.81 112 SER B CA 1
ATOM 3308 C C . SER B 1 112 ? -22.219 18.828 2.777 1 97.81 112 SER B C 1
ATOM 3310 O O . SER B 1 112 ? -22.781 18.406 3.785 1 97.81 112 SER B O 1
ATOM 3312 N N . ALA B 1 113 ? -22.344 18.312 1.562 1 97.69 113 ALA B N 1
ATOM 3313 C CA . ALA B 1 113 ? -23.172 17.125 1.355 1 97.69 113 ALA B CA 1
ATOM 3314 C C . ALA B 1 113 ? -22.656 15.938 2.158 1 97.69 113 ALA B C 1
ATOM 3316 O O . ALA 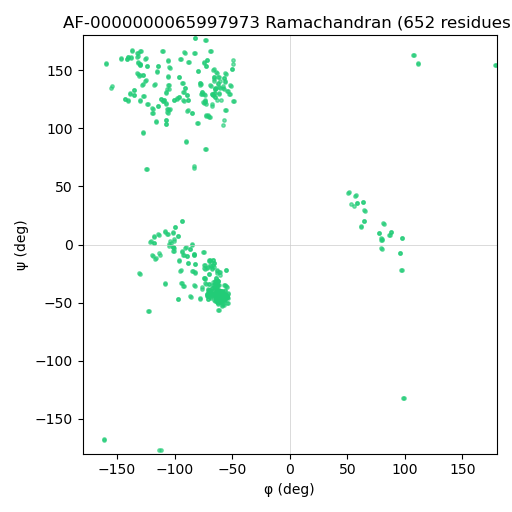B 1 113 ? -23.438 15.18 2.732 1 97.69 113 ALA B O 1
ATOM 3317 N N . GLN B 1 114 ? -21.375 15.758 2.191 1 98.69 114 GLN B N 1
ATOM 3318 C CA . GLN B 1 114 ? -20.797 14.656 2.943 1 98.69 114 GLN B CA 1
ATOM 3319 C C . GLN B 1 114 ? -20.969 14.852 4.445 1 98.69 114 GLN B C 1
ATOM 3321 O O . GLN B 1 114 ? -21.266 13.898 5.172 1 98.69 114 GLN B O 1
ATOM 3326 N N . GLY B 1 115 ? -20.75 16.078 4.926 1 98.69 115 GLY B N 1
ATOM 3327 C CA . GLY B 1 115 ? -21.016 16.375 6.324 1 98.69 115 GLY B CA 1
ATOM 3328 C C . GLY B 1 115 ? -22.438 16.031 6.738 1 98.69 115 GLY B C 1
ATOM 3329 O O . GLY B 1 115 ? -22.656 15.391 7.766 1 98.69 115 GLY B O 1
ATOM 3330 N N . LYS B 1 116 ? -23.391 16.422 5.898 1 98.62 116 LYS B N 1
ATOM 3331 C CA . LYS B 1 116 ? -24.797 16.141 6.184 1 98.62 116 LYS B CA 1
ATOM 3332 C C . LYS B 1 116 ? -25.062 14.633 6.211 1 98.62 116 LYS B C 1
ATOM 3334 O O . LYS B 1 116 ? -25.766 14.141 7.086 1 98.62 116 LYS B O 1
ATOM 3339 N N . ALA B 1 117 ? -24.516 13.938 5.234 1 98.88 117 ALA B N 1
ATOM 3340 C CA . ALA B 1 117 ? -24.688 12.492 5.184 1 98.88 117 ALA B CA 1
ATOM 3341 C C . ALA B 1 117 ? -24.078 11.82 6.414 1 98.88 117 ALA B C 1
ATOM 3343 O O . ALA B 1 117 ? -24.656 10.875 6.961 1 98.88 117 ALA B O 1
ATOM 3344 N N . ILE B 1 118 ? -22.922 12.273 6.848 1 98.94 118 ILE B N 1
ATOM 3345 C CA . ILE B 1 118 ? -22.281 11.766 8.062 1 98.94 118 ILE B CA 1
ATOM 3346 C C . ILE B 1 118 ? -23.188 12.047 9.266 1 98.94 118 ILE B C 1
ATOM 3348 O O . ILE B 1 118 ? -23.453 11.148 10.07 1 98.94 118 ILE B O 1
ATOM 3352 N N . ASN B 1 119 ? -23.625 13.242 9.32 1 98.81 119 ASN B N 1
ATOM 3353 C CA . ASN B 1 119 ? -24.516 13.641 10.422 1 98.81 119 ASN B CA 1
ATOM 3354 C C . ASN B 1 119 ? -25.719 12.711 10.539 1 98.81 119 ASN B C 1
ATOM 3356 O O . ASN B 1 119 ? -26.078 12.289 11.633 1 98.81 119 ASN B O 1
ATOM 3360 N N . ASP B 1 120 ? -26.25 12.367 9.391 1 98.75 120 ASP B N 1
ATOM 3361 C CA . ASP B 1 120 ? -27.531 11.68 9.344 1 98.75 120 ASP B CA 1
ATOM 3362 C C . ASP B 1 120 ? -27.359 10.172 9.523 1 98.75 120 ASP B C 1
ATOM 3364 O O . ASP B 1 120 ? -28.281 9.484 9.953 1 98.75 120 ASP B O 1
ATOM 3368 N N . ASN B 1 121 ? -26.141 9.664 9.219 1 98.88 121 ASN B N 1
ATOM 3369 C CA . ASN B 1 121 ? -26.109 8.219 9.031 1 98.88 121 ASN B CA 1
ATOM 3370 C C . ASN B 1 121 ? -25 7.57 9.844 1 98.88 121 ASN B C 1
ATOM 3372 O O . ASN B 1 121 ? -25.047 6.375 10.141 1 98.88 121 ASN B O 1
ATOM 3376 N N . ALA B 1 122 ? -23.938 8.289 10.18 1 98.88 122 ALA B N 1
ATOM 3377 C CA . ALA B 1 122 ? -22.734 7.676 10.727 1 98.88 122 ALA B CA 1
ATOM 3378 C C . ALA B 1 122 ? -22.875 7.438 12.227 1 98.88 122 ALA B C 1
ATOM 3380 O O . ALA B 1 122 ? -23.828 7.922 12.852 1 98.88 122 ALA B O 1
ATOM 3381 N N . SER B 1 123 ? -21.984 6.609 12.773 1 98.5 123 SER B N 1
ATOM 3382 C CA . SER B 1 123 ? -21.844 6.504 14.219 1 98.5 123 SER B CA 1
ATOM 3383 C C . SER B 1 123 ? -21.562 7.863 14.852 1 98.5 123 SER B C 1
ATOM 3385 O O . SER B 1 123 ? -20.844 8.68 14.273 1 98.5 123 SER B O 1
ATOM 3387 N N . LYS B 1 124 ? -22.031 8.062 16.016 1 97.69 124 LYS B N 1
ATOM 3388 C CA . LYS B 1 124 ? -21.828 9.344 16.672 1 97.69 124 LYS B CA 1
ATOM 3389 C C . LYS B 1 124 ? -20.359 9.523 17.078 1 97.69 124 LYS B C 1
ATOM 3391 O O . LYS B 1 124 ? -19.891 10.656 17.219 1 97.69 124 LYS B O 1
ATOM 3396 N N . GLY B 1 125 ? -19.641 8.414 17.281 1 98.12 125 GLY B N 1
ATOM 3397 C CA . GLY B 1 125 ? -18.234 8.461 17.625 1 98.12 125 GLY B CA 1
ATOM 3398 C C . GLY B 1 125 ? -17.312 8.367 16.422 1 98.12 125 GLY B C 1
ATOM 3399 O O . GLY B 1 125 ? -16.125 8.055 16.547 1 98.12 125 GLY B O 1
ATOM 3400 N N . ILE B 1 126 ? -17.859 8.68 15.25 1 98.88 126 ILE B N 1
ATOM 3401 C CA . ILE B 1 126 ? -17.094 8.539 14.016 1 98.88 126 ILE B CA 1
ATOM 3402 C C . ILE B 1 126 ? -15.82 9.367 14.102 1 98.88 126 ILE B C 1
ATOM 3404 O O . ILE B 1 126 ? -15.812 10.453 14.68 1 98.88 126 ILE B O 1
ATOM 3408 N N . LYS B 1 127 ? -14.703 8.898 13.562 1 98.94 127 LYS B N 1
ATOM 3409 C CA . LYS B 1 127 ? -13.469 9.641 13.367 1 98.94 127 LYS B CA 1
ATOM 3410 C C . LYS B 1 127 ? -13.266 10.008 11.898 1 98.94 127 LYS B C 1
ATOM 3412 O O . LYS B 1 127 ? -13.102 9.133 11.047 1 98.94 127 LYS B O 1
ATOM 3417 N N . VAL B 1 128 ? -13.25 11.273 11.617 1 99 128 VAL B N 1
ATOM 3418 C CA . VAL B 1 128 ? -13.234 11.734 10.234 1 99 128 VAL B CA 1
ATOM 3419 C C . VAL B 1 128 ? -11.891 12.398 9.93 1 99 128 VAL B C 1
ATOM 3421 O O . VAL B 1 128 ? -11.469 13.312 10.641 1 99 128 VAL B O 1
ATOM 3424 N N . LEU B 1 129 ? -11.234 11.938 8.906 1 99 129 LEU B N 1
ATOM 3425 C CA . LEU B 1 129 ? -10.039 12.57 8.367 1 99 129 LEU B CA 1
ATOM 3426 C C . LEU B 1 129 ? -10.289 13.094 6.961 1 99 129 LEU B C 1
ATOM 3428 O O . LEU B 1 129 ? -10.633 12.328 6.059 1 99 129 LEU B O 1
ATOM 3432 N N . VAL B 1 130 ? -10.148 14.367 6.801 1 98.94 130 VAL B N 1
ATOM 3433 C CA . VAL B 1 130 ? -10.242 14.977 5.473 1 98.94 130 VAL B CA 1
ATOM 3434 C C . VAL B 1 130 ? -8.859 15.055 4.84 1 98.94 130 VAL B C 1
ATOM 3436 O O . VAL B 1 130 ? -7.934 15.625 5.426 1 98.94 130 VAL B O 1
ATOM 3439 N N . VAL B 1 131 ? -8.711 14.477 3.668 1 98.75 131 VAL B N 1
ATOM 3440 C CA . VAL B 1 131 ? -7.465 14.43 2.914 1 98.75 131 VAL B CA 1
ATOM 3441 C C . VAL B 1 131 ? -7.555 15.352 1.702 1 98.75 131 VAL B C 1
ATOM 3443 O O . VAL B 1 131 ? -6.57 15.992 1.325 1 98.75 131 VAL B O 1
ATOM 3446 N N . GLY B 1 132 ? -8.719 15.492 1.118 1 97.69 132 GLY B N 1
ATOM 3447 C CA . GLY B 1 132 ? -8.914 16.266 -0.095 1 97.69 132 GLY B CA 1
ATOM 3448 C C . GLY B 1 132 ? -8.633 17.75 0.087 1 97.69 132 GLY B C 1
ATOM 3449 O O . GLY B 1 132 ? -9.133 18.375 1.025 1 97.69 132 GLY B O 1
ATOM 3450 N N . ASN B 1 133 ? -7.938 18.375 -0.77 1 94.88 133 ASN B N 1
ATOM 3451 C CA . ASN B 1 133 ? -7.566 19.781 -0.685 1 94.88 133 ASN B CA 1
ATOM 3452 C C . ASN B 1 133 ? -8.719 20.688 -1.114 1 94.88 133 ASN B C 1
ATOM 3454 O O . ASN B 1 133 ? -9.492 20.344 -2.008 1 94.88 133 ASN B O 1
ATOM 3458 N N . PRO B 1 134 ? -8.719 21.875 -0.481 1 96.81 134 PRO B N 1
ATOM 3459 C CA . PRO B 1 134 ? -7.957 22.328 0.681 1 96.81 134 PRO B CA 1
ATOM 3460 C C . PRO B 1 134 ? -8.414 21.672 1.983 1 96.81 134 PRO B C 1
ATOM 3462 O O . PRO B 1 134 ? -9.5 21.984 2.486 1 96.81 134 PRO B O 1
ATOM 3465 N N . ALA B 1 135 ? -7.621 20.844 2.57 1 98.19 135 ALA B N 1
ATOM 3466 C CA . ALA B 1 135 ? -8 19.859 3.578 1 98.19 135 ALA B CA 1
ATOM 3467 C C . ALA B 1 135 ? -8.594 20.531 4.812 1 98.19 135 ALA B C 1
ATOM 3469 O O . ALA B 1 135 ? -9.672 20.156 5.277 1 98.19 135 ALA B O 1
ATOM 3470 N N . ASN B 1 136 ? -7.922 21.578 5.34 1 98.38 136 ASN B N 1
ATOM 3471 C CA . ASN B 1 136 ? -8.383 22.234 6.559 1 98.38 136 ASN B CA 1
ATOM 3472 C C . ASN B 1 136 ? -9.758 22.875 6.367 1 98.38 136 ASN B C 1
ATOM 3474 O O . ASN B 1 136 ? -10.656 22.672 7.191 1 98.38 136 ASN B O 1
ATOM 3478 N N . THR B 1 137 ? -9.898 23.562 5.293 1 97.5 137 THR B N 1
ATOM 3479 C CA . THR B 1 137 ? -11.164 24.25 5.035 1 97.5 137 THR B CA 1
ATOM 3480 C C . THR B 1 137 ? -12.273 23.25 4.727 1 97.5 137 THR B C 1
ATOM 3482 O O . THR B 1 137 ? -13.406 23.406 5.184 1 97.5 137 THR B O 1
ATOM 3485 N N . ASN B 1 138 ? -11.969 22.219 3.955 1 98.38 138 ASN B N 1
ATOM 3486 C CA . ASN B 1 138 ? -12.945 21.172 3.688 1 98.38 138 ASN B CA 1
ATOM 3487 C C . ASN B 1 138 ? -13.406 20.5 4.973 1 98.38 138 ASN B C 1
ATOM 3489 O O . ASN B 1 138 ? -14.586 20.141 5.109 1 98.38 138 ASN B O 1
ATOM 3493 N N . ALA B 1 139 ? -12.469 20.281 5.871 1 98.75 139 ALA B N 1
ATOM 3494 C CA . ALA B 1 139 ? -12.82 19.688 7.16 1 98.75 139 ALA B CA 1
ATOM 3495 C C . ALA B 1 139 ? -13.773 20.578 7.941 1 98.75 139 ALA B C 1
ATOM 3497 O O . ALA B 1 139 ? -14.727 20.109 8.562 1 98.75 139 ALA B O 1
ATOM 3498 N N . LEU B 1 140 ? -13.477 21.859 7.93 1 98.19 140 LEU B N 1
ATOM 3499 C CA . LEU B 1 140 ? -14.352 22.828 8.594 1 98.19 140 LEU B CA 1
ATOM 3500 C C . LEU B 1 140 ? -15.758 22.766 8.016 1 98.19 140 LEU B C 1
ATOM 3502 O O . LEU B 1 140 ? -16.75 22.766 8.758 1 98.19 140 LEU B O 1
ATOM 3506 N N . ILE B 1 141 ? -15.859 22.75 6.695 1 98.06 141 ILE B N 1
ATOM 3507 C CA . ILE B 1 141 ? -17.141 22.719 6.012 1 98.06 141 ILE B CA 1
ATOM 3508 C C . ILE B 1 141 ? -17.906 21.453 6.406 1 98.06 141 ILE B C 1
ATOM 3510 O O . ILE B 1 141 ? -19.094 21.531 6.758 1 98.06 141 ILE B O 1
ATOM 3514 N N . ALA B 1 142 ? -17.25 20.297 6.328 1 98.69 142 ALA B N 1
ATOM 3515 C CA . ALA B 1 142 ? -17.891 19.047 6.707 1 98.69 142 ALA B CA 1
ATOM 3516 C C . ALA B 1 142 ? -18.359 19.078 8.164 1 98.69 142 ALA B C 1
ATOM 3518 O O . ALA B 1 142 ? -19.484 18.688 8.469 1 98.69 142 ALA B O 1
ATOM 3519 N N . GLN B 1 143 ? -17.5 19.531 9.062 1 98.5 143 GLN B N 1
ATOM 3520 C CA . GLN B 1 143 ? -17.781 19.625 10.492 1 98.5 143 GLN B CA 1
ATOM 3521 C C . GLN B 1 143 ? -19.016 20.469 10.75 1 98.5 143 GLN B C 1
ATOM 3523 O O . GLN B 1 143 ? -19.906 20.062 11.5 1 98.5 143 GLN B O 1
ATOM 3528 N N . ARG B 1 144 ? -19.094 21.609 10.109 1 97.75 144 ARG B N 1
ATOM 3529 C CA . ARG B 1 144 ? -20.172 22.547 10.344 1 97.75 144 ARG B CA 1
ATOM 3530 C C . ARG B 1 144 ? -21.5 22.031 9.781 1 97.75 144 ARG B C 1
ATOM 3532 O O . ARG B 1 144 ? -22.562 22.484 10.164 1 97.75 144 ARG B O 1
ATOM 3539 N N . ASN B 1 145 ? -21.438 21.109 8.891 1 98.06 145 ASN B N 1
ATOM 3540 C CA . ASN B 1 145 ? -22.641 20.516 8.297 1 98.06 145 ASN B CA 1
ATOM 3541 C C . ASN B 1 145 ? -23.016 19.219 8.984 1 98.06 145 ASN B C 1
ATOM 3543 O O . ASN B 1 145 ? -23.891 18.484 8.516 1 98.06 145 ASN B O 1
ATOM 3547 N N . ALA B 1 146 ? -22.359 18.891 10.039 1 98.31 146 ALA B N 1
ATOM 3548 C CA . ALA B 1 146 ? -22.672 17.734 10.875 1 98.31 146 ALA B CA 1
ATOM 3549 C C . ALA B 1 146 ? -22.891 18.156 12.328 1 98.31 146 ALA B C 1
ATOM 3551 O O . ALA B 1 146 ? -22.156 17.719 13.219 1 98.31 146 ALA B O 1
ATOM 3552 N N . PRO B 1 147 ? -23.891 18.922 12.602 1 97.75 147 PRO B N 1
ATOM 3553 C CA . PRO B 1 147 ? -24.062 19.547 13.914 1 97.75 147 PRO B CA 1
ATOM 3554 C C . PRO B 1 147 ? -24.312 18.516 15.016 1 97.75 147 PRO B C 1
ATOM 3556 O O . PRO B 1 147 ? -24.156 18.828 16.203 1 97.75 147 PRO B O 1
ATOM 3559 N N . ASP B 1 148 ? -24.734 17.297 14.695 1 98.25 148 ASP B N 1
ATOM 3560 C CA . ASP B 1 148 ? -25.062 16.297 15.711 1 98.25 148 ASP B CA 1
ATOM 3561 C C . ASP B 1 148 ? -23.844 15.461 16.062 1 98.25 148 ASP B C 1
ATOM 3563 O O . ASP B 1 148 ? -23.906 14.57 16.922 1 98.25 148 ASP B O 1
ATOM 3567 N N . ILE B 1 149 ? -22.766 15.711 15.414 1 98.56 149 ILE B N 1
ATOM 3568 C CA . ILE B 1 149 ? -21.5 15.023 15.695 1 98.56 149 ILE B CA 1
ATOM 3569 C C . ILE B 1 149 ? -20.547 15.969 16.422 1 98.56 149 ILE B C 1
ATOM 3571 O O . ILE B 1 149 ? -20.438 17.141 16.062 1 98.56 149 ILE B O 1
ATOM 3575 N N . ASP B 1 150 ? -19.922 15.438 17.5 1 98.31 150 ASP B N 1
ATOM 3576 C CA . ASP B 1 150 ? -18.906 16.219 18.203 1 98.31 150 ASP B CA 1
ATOM 3577 C C . ASP B 1 150 ? -17.906 16.812 17.219 1 98.31 150 ASP B C 1
ATOM 3579 O O . ASP B 1 150 ? -17.312 16.094 16.422 1 98.31 150 ASP B O 1
ATOM 3583 N N . PRO B 1 151 ? -17.719 18.141 17.219 1 97.5 151 PRO B N 1
ATOM 3584 C CA . PRO B 1 151 ? -16.781 18.766 16.297 1 97.5 151 PRO B CA 1
ATOM 3585 C C . PRO B 1 151 ? -15.375 18.188 16.406 1 97.5 151 PRO B C 1
ATOM 3587 O O . PRO B 1 151 ? -14.602 18.234 15.438 1 97.5 151 PRO B O 1
ATOM 3590 N N . ARG B 1 152 ? -15.023 17.562 17.531 1 97.75 152 ARG B N 1
ATOM 3591 C CA . ARG B 1 152 ? -13.711 16.969 17.734 1 97.75 152 ARG B CA 1
ATOM 3592 C C . ARG B 1 152 ? -13.484 15.781 16.812 1 97.75 152 ARG B C 1
ATOM 3594 O O . ARG B 1 152 ? -12.344 15.336 16.641 1 97.75 152 ARG B O 1
ATOM 3601 N N . GLN B 1 153 ? -14.555 15.328 16.203 1 98.75 153 GLN B N 1
ATOM 3602 C CA . GLN B 1 153 ? -14.477 14.109 15.398 1 98.75 153 GLN B CA 1
ATOM 3603 C C . GLN B 1 153 ? -14.039 14.414 13.969 1 98.75 153 GLN B C 1
ATOM 3605 O O . GLN B 1 153 ? -13.82 13.5 13.172 1 98.75 153 GLN B O 1
ATOM 3610 N N . PHE B 1 154 ? -13.867 15.703 13.625 1 98.88 154 PHE B N 1
ATOM 3611 C CA . PHE B 1 154 ? -13.438 16.094 12.289 1 98.88 154 PHE B CA 1
ATOM 3612 C C . PHE B 1 154 ? -12.008 16.625 12.305 1 98.88 154 PHE B C 1
ATOM 3614 O O . PHE B 1 154 ? -11.695 17.562 13.047 1 98.88 154 PHE B O 1
ATOM 3621 N N . THR B 1 155 ? -11.156 16.016 11.484 1 98.94 155 THR B N 1
ATOM 3622 C CA . THR B 1 155 ? -9.758 16.406 11.414 1 98.94 155 THR B CA 1
ATOM 3623 C C . THR B 1 155 ? -9.312 16.578 9.961 1 98.94 155 THR B C 1
ATOM 3625 O O . THR B 1 155 ? -9.969 16.062 9.047 1 98.94 155 THR B O 1
ATOM 3628 N N . ALA B 1 156 ? -8.281 17.344 9.758 1 98.94 156 ALA B N 1
ATOM 3629 C CA . ALA B 1 156 ? -7.625 17.5 8.461 1 98.94 156 ALA B CA 1
ATOM 3630 C C . ALA B 1 156 ? -6.203 16.953 8.484 1 98.94 156 ALA B C 1
ATOM 3632 O O . ALA B 1 156 ? -5.543 16.969 9.531 1 98.94 156 ALA B O 1
ATOM 3633 N N . MET B 1 157 ? -5.723 16.547 7.355 1 98.81 157 MET B N 1
ATOM 3634 C CA . MET B 1 157 ? -4.449 15.836 7.324 1 98.81 157 MET B CA 1
ATOM 3635 C C . MET B 1 157 ? -3.285 16.812 7.191 1 98.81 157 MET B C 1
ATOM 3637 O O . MET B 1 157 ? -3.129 17.453 6.156 1 98.81 157 MET B O 1
ATOM 3641 N N . THR B 1 158 ? -2.48 16.875 8.156 1 98.88 158 THR B N 1
ATOM 3642 C CA . THR B 1 158 ? -1.192 17.562 8.094 1 98.88 158 THR B CA 1
ATOM 3643 C C . THR B 1 158 ? -0.054 16.594 8.398 1 98.88 158 THR B C 1
ATOM 3645 O O . THR B 1 158 ? 1.112 16.984 8.445 1 98.88 158 THR B O 1
ATOM 3648 N N . ARG B 1 159 ? -0.413 15.32 8.609 1 98.88 159 ARG B N 1
ATOM 3649 C CA . ARG B 1 159 ? 0.553 14.266 8.898 1 98.88 159 ARG B CA 1
ATOM 3650 C C . ARG B 1 159 ? 1.525 14.078 7.742 1 98.88 159 ARG B C 1
ATOM 3652 O O . ARG B 1 159 ? 2.686 13.719 7.953 1 98.88 159 ARG B O 1
ATOM 3659 N N . LEU B 1 160 ? 1.086 14.32 6.477 1 98.81 160 LEU B N 1
ATOM 3660 C CA . LEU B 1 160 ? 1.985 14.242 5.332 1 98.81 160 LEU B CA 1
ATOM 3661 C C . LEU B 1 160 ? 3.15 15.219 5.488 1 98.81 160 LEU B C 1
ATOM 3663 O O . LEU B 1 160 ? 4.309 14.836 5.301 1 98.81 160 LEU B O 1
ATOM 3667 N N . ASP B 1 161 ? 2.873 16.438 5.855 1 98.88 161 ASP B N 1
ATOM 3668 C CA . ASP B 1 161 ? 3.895 17.453 6.102 1 98.88 161 ASP B CA 1
ATOM 3669 C C . ASP B 1 161 ? 4.789 17.047 7.277 1 98.88 161 ASP B C 1
ATOM 3671 O O . ASP B 1 161 ? 6 17.266 7.238 1 98.88 161 ASP B O 1
ATOM 3675 N N . HIS B 1 162 ? 4.113 16.547 8.297 1 98.94 162 HIS B N 1
ATOM 3676 C CA . HIS B 1 162 ? 4.812 16.047 9.477 1 98.94 162 HIS B CA 1
ATOM 3677 C C . HIS B 1 162 ? 5.863 15.016 9.102 1 98.94 162 HIS B C 1
ATOM 3679 O O . HIS B 1 162 ? 7.023 15.125 9.508 1 98.94 162 HIS B O 1
ATOM 3685 N N . ASN B 1 163 ? 5.477 14.016 8.305 1 98.88 163 ASN B N 1
ATOM 3686 C CA . ASN B 1 163 ? 6.387 12.953 7.879 1 98.88 163 ASN B CA 1
ATOM 3687 C C . ASN B 1 163 ? 7.492 13.492 6.977 1 98.88 163 ASN B C 1
ATOM 3689 O O . ASN B 1 163 ? 8.656 13.125 7.125 1 98.88 163 ASN B O 1
ATOM 3693 N N . ARG B 1 164 ? 7.129 14.375 6.027 1 98.88 164 ARG B N 1
ATOM 3694 C CA . ARG B 1 164 ? 8.109 15.023 5.168 1 98.88 164 ARG B CA 1
ATOM 3695 C C . ARG B 1 164 ? 9.156 15.758 5.996 1 98.88 164 ARG B C 1
ATOM 3697 O O . ARG B 1 164 ? 10.359 15.672 5.711 1 98.88 164 ARG B O 1
ATOM 3704 N N . ALA B 1 165 ? 8.688 16.5 6.996 1 98.94 165 ALA B N 1
ATOM 3705 C CA . ALA B 1 165 ? 9.562 17.281 7.859 1 98.94 165 ALA B CA 1
ATOM 3706 C C . ALA B 1 165 ? 10.539 16.391 8.609 1 98.94 165 ALA B C 1
ATOM 3708 O O . ALA B 1 165 ? 11.734 16.688 8.695 1 98.94 165 ALA B O 1
ATOM 3709 N N . MET B 1 166 ? 10.039 15.297 9.133 1 98.88 166 MET B N 1
ATOM 3710 C CA . MET B 1 166 ? 10.898 14.344 9.836 1 98.88 166 MET B CA 1
ATOM 3711 C C . MET B 1 166 ? 12 13.828 8.93 1 98.88 166 MET B C 1
ATOM 3713 O O . MET B 1 166 ? 13.172 13.805 9.32 1 98.88 166 MET B O 1
ATOM 3717 N N . ALA B 1 167 ? 11.617 13.461 7.766 1 98.5 167 ALA B N 1
ATOM 3718 C CA . ALA B 1 167 ? 12.57 12.867 6.828 1 98.5 167 ALA B CA 1
ATOM 3719 C C . ALA B 1 167 ? 13.648 13.867 6.434 1 98.5 167 ALA B C 1
ATOM 3721 O O . ALA B 1 167 ? 14.836 13.547 6.422 1 98.5 167 ALA B O 1
ATOM 3722 N N . GLN B 1 168 ? 13.258 15.086 6.066 1 98.62 168 GLN B N 1
ATOM 3723 C CA . GLN B 1 168 ? 14.203 16.125 5.652 1 98.62 168 GLN B CA 1
ATOM 3724 C C . GLN B 1 168 ? 15.203 16.422 6.762 1 98.62 168 GLN B C 1
ATOM 3726 O O . GLN B 1 168 ? 16.406 16.594 6.5 1 98.62 168 GLN B O 1
ATOM 3731 N N . LEU B 1 169 ? 14.68 16.516 7.996 1 98.88 169 LEU B N 1
ATOM 3732 C CA . LEU B 1 169 ? 15.539 16.812 9.141 1 98.88 169 LEU B CA 1
ATOM 3733 C C . LEU B 1 169 ? 16.531 15.68 9.391 1 98.88 169 LEU B C 1
ATOM 3735 O O . LEU B 1 169 ? 17.719 15.922 9.594 1 98.88 169 LEU B O 1
ATOM 3739 N N . ALA B 1 170 ? 16.016 14.438 9.422 1 98.5 170 ALA B N 1
ATOM 3740 C CA . ALA B 1 170 ? 16.875 13.273 9.625 1 98.5 170 ALA B CA 1
ATOM 3741 C C . ALA B 1 170 ? 18 13.227 8.586 1 98.5 170 ALA B C 1
ATOM 3743 O O . ALA B 1 170 ? 19.156 13.016 8.93 1 98.5 170 ALA B O 1
ATOM 3744 N N . ASN B 1 171 ? 17.672 13.461 7.344 1 97.81 171 ASN B N 1
ATOM 3745 C CA . ASN B 1 171 ? 18.656 13.453 6.27 1 97.81 171 ASN B CA 1
ATOM 3746 C C . ASN B 1 171 ? 19.719 14.531 6.484 1 97.81 171 ASN B C 1
ATOM 3748 O O . ASN B 1 171 ? 20.906 14.266 6.316 1 97.81 171 ASN B O 1
ATOM 3752 N N . LYS B 1 172 ? 19.312 15.742 6.805 1 98.5 172 LYS B N 1
ATOM 3753 C CA . LYS B 1 172 ? 20.219 16.875 7.035 1 98.5 172 LYS B CA 1
ATOM 3754 C C . LYS B 1 172 ? 21.266 16.531 8.102 1 98.5 172 LYS B C 1
ATOM 3756 O O . LYS B 1 172 ? 22.422 16.922 7.984 1 98.5 172 LYS B O 1
ATOM 3761 N N . LEU B 1 173 ? 20.844 15.781 9.086 1 98.5 173 LEU B N 1
ATOM 3762 C CA . LEU B 1 173 ? 21.703 15.555 10.25 1 98.5 173 LEU B CA 1
ATOM 3763 C C . LEU B 1 173 ? 22.375 14.195 10.156 1 98.5 173 LEU B C 1
ATOM 3765 O O . LEU B 1 173 ? 23.062 13.773 11.094 1 98.5 173 LEU B O 1
ATOM 3769 N N . GLY B 1 174 ? 22.203 13.438 9.047 1 97.31 174 GLY B N 1
ATOM 3770 C CA . GLY B 1 174 ? 22.797 12.117 8.891 1 97.31 174 GLY B CA 1
ATOM 3771 C C . GLY B 1 174 ? 22.266 11.102 9.883 1 97.31 174 GLY B C 1
ATOM 3772 O O . GLY B 1 174 ? 23.016 10.273 10.391 1 97.31 174 GLY B O 1
ATOM 3773 N N . LYS B 1 175 ? 21.016 11.25 10.32 1 97.31 175 LYS B N 1
ATOM 3774 C CA . LYS B 1 175 ? 20.312 10.375 11.25 1 97.31 175 LYS B CA 1
ATOM 3775 C C . LYS B 1 175 ? 19.156 9.656 10.562 1 97.31 175 LYS B C 1
ATOM 3777 O O . LYS B 1 175 ? 19.047 9.672 9.336 1 97.31 175 LYS B O 1
ATOM 3782 N N . THR B 1 176 ? 18.391 8.891 11.297 1 96.44 176 THR B N 1
ATOM 3783 C CA . THR B 1 176 ? 17.188 8.25 10.781 1 96.44 176 THR B CA 1
ATOM 3784 C C . THR B 1 176 ? 15.938 8.867 11.391 1 96.44 176 THR B C 1
ATOM 3786 O O . THR B 1 176 ? 16.016 9.617 12.367 1 96.44 176 THR B O 1
ATOM 3789 N N . VAL B 1 177 ? 14.805 8.586 10.844 1 97.88 177 VAL B N 1
ATOM 3790 C CA . VAL B 1 177 ? 13.547 9.133 11.336 1 97.88 177 VAL B CA 1
ATOM 3791 C C . VAL B 1 177 ? 13.281 8.641 12.75 1 97.88 177 VAL B C 1
ATOM 3793 O O . VAL B 1 177 ? 12.562 9.281 13.516 1 97.88 177 VAL B O 1
ATOM 3796 N N . ASN B 1 178 ? 13.898 7.516 13.148 1 96.88 178 ASN B N 1
ATOM 3797 C CA . ASN B 1 178 ? 13.727 6.957 14.492 1 96.88 178 ASN B CA 1
ATOM 3798 C C . ASN B 1 178 ? 14.383 7.836 15.555 1 96.88 178 ASN B C 1
ATOM 3800 O O . ASN B 1 178 ? 14.07 7.715 16.734 1 96.88 178 ASN B O 1
ATOM 3804 N N . ASP B 1 179 ? 15.266 8.688 15.117 1 97.81 179 ASP B N 1
ATOM 3805 C CA . ASP B 1 179 ? 15.969 9.578 16.031 1 97.81 179 ASP B CA 1
ATOM 3806 C C . ASP B 1 179 ? 15.195 10.883 16.234 1 97.81 179 ASP B C 1
ATOM 3808 O O . ASP B 1 179 ? 15.547 11.695 17.094 1 97.81 179 ASP B O 1
ATOM 3812 N N . VAL B 1 180 ? 14.141 11.125 15.438 1 98.56 180 VAL B N 1
ATOM 3813 C CA . VAL B 1 180 ? 13.398 12.375 15.438 1 98.56 180 VAL B CA 1
ATOM 3814 C C . VAL B 1 180 ? 12.141 12.227 16.297 1 98.56 180 VAL B C 1
ATOM 3816 O O . VAL B 1 180 ? 11.352 11.305 16.109 1 98.56 180 VAL B O 1
ATOM 3819 N N . LYS B 1 181 ? 11.945 13.07 17.25 1 98.5 181 LYS B N 1
ATOM 3820 C CA . LYS B 1 181 ? 10.758 13.117 18.109 1 98.5 181 LYS B CA 1
ATOM 3821 C C . LYS B 1 181 ? 10.188 14.531 18.172 1 98.5 181 LYS B C 1
ATOM 3823 O O . LYS B 1 181 ? 10.906 15.508 17.938 1 98.5 181 LYS B O 1
ATOM 3828 N N . LYS B 1 182 ? 8.891 14.609 18.453 1 98.75 182 LYS B N 1
ATOM 3829 C CA . LYS B 1 182 ? 8.211 15.867 18.75 1 98.75 182 LYS B CA 1
ATOM 3830 C C . LYS B 1 182 ? 8.25 16.812 17.547 1 98.75 182 LYS B C 1
ATOM 3832 O O . LYS B 1 182 ? 8.5 18.016 17.703 1 98.75 182 LYS B O 1
ATOM 3837 N N . MET B 1 183 ? 8.141 16.203 16.359 1 98.88 183 MET B N 1
ATOM 3838 C CA . MET B 1 183 ? 7.953 17.016 15.156 1 98.88 183 MET B CA 1
ATOM 3839 C C . MET B 1 183 ? 6.605 17.734 15.188 1 98.88 183 MET B C 1
ATOM 3841 O O . MET B 1 183 ? 5.613 17.188 15.656 1 98.88 183 MET B O 1
ATOM 3845 N N . LEU B 1 184 ? 6.613 18.984 14.633 1 98.38 184 LEU B N 1
ATOM 3846 C CA . LEU B 1 184 ? 5.395 19.781 14.734 1 98.38 184 LEU B CA 1
ATOM 3847 C C . LEU B 1 184 ? 5.172 20.609 13.469 1 98.38 184 LEU B C 1
ATOM 3849 O O . LEU B 1 184 ? 6.066 21.328 13.031 1 98.38 184 LEU B O 1
ATOM 3853 N N . ILE B 1 185 ? 4.051 20.438 12.922 1 98.94 185 ILE B N 1
ATOM 3854 C CA . ILE B 1 185 ? 3.561 21.312 11.852 1 98.94 185 ILE B CA 1
ATOM 3855 C C . ILE B 1 185 ? 2.445 22.203 12.391 1 98.94 185 ILE B C 1
ATOM 3857 O O . ILE B 1 185 ? 1.422 21.703 12.875 1 98.94 185 ILE B O 1
ATOM 3861 N N . TRP B 1 186 ? 2.584 23.5 12.336 1 98.88 186 TRP B N 1
ATOM 3862 C CA . TRP B 1 186 ? 1.517 24.438 12.688 1 98.88 186 TRP B CA 1
ATOM 3863 C C . TRP B 1 186 ? 0.713 24.828 11.453 1 98.88 186 TRP B C 1
ATOM 3865 O O . TRP B 1 186 ? 1.281 25.062 10.383 1 98.88 186 TRP B O 1
ATOM 3875 N N . GLY B 1 187 ? -0.568 24.906 11.586 1 98.62 187 GLY B N 1
ATOM 3876 C CA . GLY B 1 187 ? -1.368 25.703 10.656 1 98.62 187 GLY B CA 1
ATOM 3877 C C . GLY B 1 187 ? -2.023 24.859 9.578 1 98.62 187 GLY B C 1
ATOM 3878 O O . GLY B 1 187 ? -2.678 23.859 9.867 1 98.62 187 GLY B O 1
ATOM 3879 N N . ASN B 1 188 ? -1.908 25.281 8.344 1 98.06 188 ASN B N 1
ATOM 3880 C CA . ASN B 1 188 ? -2.641 24.781 7.184 1 98.06 188 ASN B CA 1
ATOM 3881 C C . ASN B 1 188 ? -1.84 23.75 6.414 1 98.06 188 ASN B C 1
ATOM 3883 O O . ASN B 1 188 ? -0.608 23.781 6.398 1 98.06 188 ASN B O 1
ATOM 3887 N N . HIS B 1 189 ? -2.508 22.703 5.855 1 97.94 189 HIS B N 1
ATOM 3888 C CA . HIS B 1 189 ? -1.884 21.938 4.781 1 97.94 189 HIS B CA 1
ATOM 3889 C C . HIS B 1 189 ? -1.854 22.75 3.48 1 97.94 189 HIS B C 1
ATOM 3891 O O . HIS B 1 189 ? -2.695 22.547 2.604 1 97.94 189 HIS B O 1
ATOM 3897 N N . SER B 1 190 ? -0.948 23.594 3.303 1 95.69 190 SER B N 1
ATOM 3898 C CA . SER B 1 190 ? -0.75 24.5 2.176 1 95.69 190 SER B CA 1
ATOM 3899 C C . SER B 1 190 ? 0.686 25.016 2.125 1 95.69 190 SER B C 1
ATOM 3901 O O . SER B 1 190 ? 1.571 24.453 2.781 1 95.69 190 SER B O 1
ATOM 3903 N N . SER B 1 191 ? 0.903 25.984 1.334 1 94.31 191 SER B N 1
ATOM 3904 C CA . SER B 1 191 ? 2.24 26.562 1.204 1 94.31 191 SER B CA 1
ATOM 3905 C C . SER B 1 191 ? 2.598 27.422 2.418 1 94.31 191 SER B C 1
ATOM 3907 O O . SER B 1 191 ? 3.758 27.797 2.6 1 94.31 191 SER B O 1
ATOM 3909 N N . THR B 1 192 ? 1.632 27.641 3.338 1 97.12 192 THR B N 1
ATOM 3910 C CA . THR B 1 192 ? 1.93 28.484 4.496 1 97.12 192 THR B CA 1
ATOM 3911 C C . THR B 1 192 ? 2.199 27.625 5.727 1 97.12 192 THR B C 1
ATOM 3913 O O . THR B 1 192 ? 2.451 28.141 6.816 1 97.12 192 THR B O 1
ATOM 3916 N N . GLN B 1 193 ? 2.064 26.25 5.539 1 98.38 193 GLN B N 1
ATOM 3917 C CA . GLN B 1 193 ? 2.342 25.375 6.664 1 98.38 193 GLN B CA 1
ATOM 3918 C C . GLN B 1 193 ? 3.689 25.703 7.305 1 98.38 193 GLN B C 1
ATOM 3920 O O . GLN B 1 193 ? 4.602 26.188 6.629 1 98.38 193 GLN B O 1
ATOM 3925 N N . TYR B 1 194 ? 3.812 25.438 8.633 1 98.81 194 TYR B N 1
ATOM 3926 C CA . TYR B 1 194 ? 5.031 25.828 9.336 1 98.81 194 TYR B CA 1
ATOM 3927 C C . TYR B 1 194 ? 5.625 24.656 10.094 1 98.81 194 TYR B C 1
ATOM 3929 O O . TYR B 1 194 ? 5.168 24.328 11.188 1 98.81 194 TYR B O 1
ATOM 3937 N N . PRO B 1 195 ? 6.645 23.906 9.5 1 98.88 195 PRO B N 1
ATOM 3938 C CA . PRO B 1 195 ? 7.41 22.922 10.266 1 98.88 195 PRO B CA 1
ATOM 3939 C C . PRO B 1 195 ? 8.328 23.562 11.305 1 98.88 195 PRO B C 1
ATOM 3941 O O . PRO B 1 195 ? 9.32 24.203 10.945 1 98.88 195 PRO B O 1
ATOM 3944 N N . ASP B 1 196 ? 8.023 23.422 12.547 1 98.88 196 ASP B N 1
ATOM 3945 C CA . ASP B 1 196 ? 8.695 24.094 13.648 1 98.88 196 ASP B CA 1
ATOM 3946 C C . ASP B 1 196 ? 9.695 23.156 14.336 1 98.88 196 ASP B C 1
ATOM 3948 O O . ASP B 1 196 ? 9.312 22.094 14.844 1 98.88 196 ASP B O 1
ATOM 3952 N N . LEU B 1 197 ? 10.945 23.531 14.438 1 98.81 197 LEU B N 1
ATOM 3953 C CA . LEU B 1 197 ? 11.992 22.672 14.953 1 98.81 197 LEU B CA 1
ATOM 3954 C C . LEU B 1 197 ? 12.359 23.047 16.391 1 98.81 197 LEU B C 1
ATOM 3956 O O . LEU B 1 197 ? 13.242 22.438 16.984 1 98.81 197 LEU B O 1
ATOM 3960 N N . HIS B 1 198 ? 11.664 24.062 16.969 1 98.75 198 HIS B N 1
ATOM 3961 C CA . HIS B 1 198 ? 12.094 24.641 18.25 1 98.75 198 HIS B CA 1
ATOM 3962 C C . HIS B 1 198 ? 11.797 23.703 19.406 1 98.75 198 HIS B C 1
ATOM 3964 O O . HIS B 1 198 ? 12.359 23.844 20.5 1 98.75 198 HIS B O 1
ATOM 3970 N N . HIS B 1 199 ? 10.883 22.766 19.25 1 98.62 199 HIS B N 1
ATOM 3971 C CA . HIS B 1 199 ? 10.609 21.781 20.297 1 98.62 199 HIS B CA 1
ATOM 3972 C C . HIS B 1 199 ? 10.875 20.359 19.797 1 98.62 199 HIS B C 1
ATOM 3974 O O . HIS B 1 199 ? 10.766 19.406 20.562 1 98.62 199 HIS B O 1
ATOM 3980 N N . CYS B 1 200 ? 11.109 20.219 18.5 1 98.75 200 CYS B N 1
ATOM 3981 C CA . CYS B 1 200 ? 11.508 18.938 17.922 1 98.75 200 CYS B CA 1
ATOM 3982 C C . CYS B 1 200 ? 12.852 18.484 18.469 1 98.75 200 CYS B C 1
ATOM 3984 O O . CYS B 1 200 ? 13.711 19.312 18.781 1 98.75 200 CYS B O 1
ATOM 3986 N N . GLU B 1 201 ? 13.008 17.188 18.578 1 98.81 201 GLU B N 1
ATOM 3987 C CA . GLU B 1 201 ? 14.258 16.641 19.078 1 98.81 201 GLU B CA 1
ATOM 3988 C C . GLU B 1 201 ? 14.852 15.633 18.094 1 98.81 201 GLU B C 1
ATOM 3990 O O . GLU B 1 201 ? 14.117 14.891 17.453 1 98.81 201 GLU B O 1
ATOM 3995 N N . VAL B 1 202 ? 16.125 15.664 17.984 1 98.62 202 VAL B N 1
ATOM 3996 C CA . VAL B 1 202 ? 16.891 14.609 17.328 1 98.62 202 VAL B CA 1
ATOM 3997 C C . VAL B 1 202 ? 17.938 14.062 18.281 1 98.62 202 VAL B C 1
ATOM 3999 O O . VAL B 1 202 ? 18.797 14.805 18.781 1 98.62 202 VAL B O 1
ATOM 4002 N N . ASP B 1 203 ? 17.875 12.828 18.547 1 97.44 203 ASP B N 1
ATOM 4003 C CA . ASP B 1 203 ? 18.766 12.18 19.516 1 97.44 203 ASP B CA 1
ATOM 4004 C C . ASP B 1 203 ? 18.641 12.836 20.891 1 97.44 203 ASP B C 1
ATOM 4006 O O . ASP B 1 203 ? 19.656 13.086 21.547 1 97.44 203 ASP B O 1
ATOM 4010 N N . GLY B 1 204 ? 17.438 13.227 21.188 1 97.44 204 GLY B N 1
ATOM 4011 C CA . GLY B 1 204 ? 17.156 13.758 22.516 1 97.44 204 GLY B CA 1
ATOM 4012 C C . GLY B 1 204 ? 17.578 15.211 22.688 1 97.44 204 GLY B C 1
ATOM 4013 O O . GLY B 1 204 ? 17.469 15.773 23.781 1 97.44 204 GLY B O 1
ATOM 4014 N N . LYS B 1 205 ? 18.047 15.797 21.656 1 98.5 205 LYS B N 1
ATOM 4015 C CA . LYS B 1 205 ? 18.484 17.203 21.703 1 98.5 205 LYS B CA 1
ATOM 4016 C C . LYS B 1 205 ? 17.594 18.062 20.797 1 98.5 205 LYS B C 1
ATOM 4018 O O . LYS B 1 205 ? 17.172 17.625 19.734 1 98.5 205 LYS B O 1
ATOM 4023 N N . VAL B 1 206 ? 17.438 19.281 21.203 1 98.56 206 VAL B N 1
ATOM 4024 C CA . VAL B 1 206 ? 16.578 20.203 20.469 1 98.56 206 VAL B CA 1
ATOM 4025 C C . VAL B 1 206 ? 17.125 20.391 19.047 1 98.56 206 VAL B C 1
ATOM 4027 O O . VAL B 1 206 ? 18.297 20.719 18.859 1 98.56 206 VAL B O 1
ATOM 4030 N N . ALA B 1 207 ? 16.266 20.25 18.094 1 98.81 207 ALA B N 1
ATOM 4031 C CA . ALA B 1 207 ? 16.656 20.156 16.688 1 98.81 207 ALA B CA 1
ATOM 4032 C C . ALA B 1 207 ? 17.172 21.5 16.172 1 98.81 207 ALA B C 1
ATOM 4034 O O . ALA B 1 207 ? 18.141 21.547 15.422 1 98.81 207 ALA B O 1
ATOM 4035 N N . ILE B 1 208 ? 16.469 22.641 16.562 1 98.69 208 ILE B N 1
ATOM 4036 C CA . ILE B 1 208 ? 16.797 23.953 16.031 1 98.69 208 ILE B CA 1
ATOM 4037 C C . ILE B 1 208 ? 18.234 24.312 16.391 1 98.69 208 ILE B C 1
ATOM 4039 O O . ILE B 1 208 ? 18.906 25.047 15.656 1 98.69 208 ILE B O 1
ATOM 4043 N N . ASP B 1 209 ? 18.766 23.703 17.453 1 98.5 209 ASP B N 1
ATOM 4044 C CA . ASP B 1 209 ? 20.125 23.969 17.906 1 98.5 209 ASP B CA 1
ATOM 4045 C C . ASP B 1 209 ? 21.141 23.141 17.125 1 98.5 209 ASP B C 1
ATOM 4047 O O . ASP B 1 209 ? 22.344 23.359 17.25 1 98.5 209 ASP B O 1
ATOM 4051 N N . GLN B 1 210 ? 20.688 22.25 16.344 1 98.69 210 GLN B N 1
ATOM 4052 C CA . GLN B 1 210 ? 21.562 21.312 15.633 1 98.69 210 GLN B CA 1
ATOM 4053 C C . GLN B 1 210 ? 21.688 21.688 14.156 1 98.69 210 GLN B C 1
ATOM 4055 O O . GLN B 1 210 ? 22.375 21 13.398 1 98.69 210 GLN B O 1
ATOM 4060 N N . VAL B 1 211 ? 21.016 22.734 13.734 1 98.75 211 VAL B N 1
ATOM 4061 C CA . VAL B 1 211 ? 21.062 23.141 12.336 1 98.75 211 VAL B CA 1
ATOM 4062 C C . VAL B 1 211 ? 21.328 24.641 12.242 1 98.75 211 VAL B C 1
ATOM 4064 O O . VAL B 1 211 ? 21.172 25.375 13.219 1 98.75 211 VAL B O 1
ATOM 4067 N N . GLU B 1 212 ? 21.703 25.141 11.078 1 98.44 212 GLU B N 1
ATOM 4068 C CA . GLU B 1 212 ? 21.891 26.562 10.836 1 98.44 212 GLU B CA 1
ATOM 4069 C C . GLU B 1 212 ? 20.547 27.266 10.641 1 98.44 212 GLU B C 1
ATOM 4071 O O . GLU B 1 212 ? 19.688 26.766 9.906 1 98.44 212 GLU B O 1
ATOM 4076 N N . GLN B 1 213 ? 20.453 28.422 11.25 1 97.69 213 GLN B N 1
ATOM 4077 C CA . GLN B 1 213 ? 19.219 29.203 11.125 1 97.69 213 GLN B CA 1
ATOM 4078 C C . GLN B 1 213 ? 18.891 29.469 9.656 1 97.69 213 GLN B C 1
ATOM 4080 O O . GLN B 1 213 ? 17.719 29.453 9.266 1 97.69 213 GLN B O 1
ATOM 4085 N N . ASP B 1 214 ? 19.906 29.734 8.922 1 98.44 214 ASP B N 1
ATOM 4086 C CA . ASP B 1 214 ? 19.703 30.016 7.504 1 98.44 214 ASP B CA 1
ATOM 4087 C C . ASP B 1 214 ? 19.141 28.797 6.781 1 98.44 214 ASP B C 1
ATOM 4089 O O . ASP B 1 214 ? 18.219 28.938 5.957 1 98.44 214 ASP B O 1
ATOM 4093 N N . TRP B 1 215 ? 19.656 27.609 7.062 1 98.81 215 TRP B N 1
ATOM 4094 C CA . TRP B 1 215 ? 19.125 26.375 6.465 1 98.81 215 TRP B CA 1
ATOM 4095 C C . TRP B 1 215 ? 17.672 26.156 6.867 1 98.81 215 TRP B C 1
ATOM 4097 O O . TRP B 1 215 ? 16.844 25.797 6.031 1 98.81 215 TRP B O 1
ATOM 4107 N N . TYR B 1 216 ? 17.438 26.422 8.188 1 98.75 216 TYR B N 1
ATOM 4108 C CA . TYR B 1 216 ? 16.094 26.234 8.719 1 98.75 216 TYR B CA 1
ATOM 4109 C C . TYR B 1 216 ? 15.086 27.109 7.973 1 98.75 216 TYR B C 1
ATOM 4111 O O . TYR B 1 216 ? 14.102 26.609 7.434 1 98.75 216 TYR B O 1
ATOM 4119 N N . GLU B 1 217 ? 15.359 28.344 7.797 1 98.31 217 GLU B N 1
ATOM 4120 C CA . GLU B 1 217 ? 14.406 29.328 7.297 1 98.31 217 GLU B CA 1
ATOM 4121 C C . GLU B 1 217 ? 14.328 29.297 5.773 1 98.31 217 GLU B C 1
ATOM 4123 O O . GLU B 1 217 ? 13.242 29.453 5.203 1 98.31 217 GLU B O 1
ATOM 4128 N N . ASN B 1 218 ? 15.414 29.047 5.129 1 98.44 218 ASN B N 1
ATOM 4129 C CA . ASN B 1 218 ? 15.469 29.312 3.695 1 98.44 218 ASN B CA 1
ATOM 4130 C C . ASN B 1 218 ? 15.586 28.016 2.891 1 98.44 218 ASN B C 1
ATOM 4132 O O . ASN B 1 218 ? 15.43 28.016 1.668 1 98.44 218 ASN B O 1
ATOM 4136 N N . ASP B 1 219 ? 15.797 26.891 3.539 1 98.69 219 ASP B N 1
ATOM 4137 C CA . ASP B 1 219 ? 15.883 25.609 2.852 1 98.69 219 ASP B CA 1
ATOM 4138 C C . ASP B 1 219 ? 14.844 24.625 3.398 1 98.69 219 ASP B C 1
ATOM 4140 O O . ASP B 1 219 ? 14.016 24.109 2.648 1 98.69 219 ASP B O 1
ATOM 4144 N N . TYR B 1 220 ? 14.93 24.406 4.734 1 98.81 220 TYR B N 1
ATOM 4145 C CA . TYR B 1 220 ? 14.117 23.375 5.371 1 98.81 220 TYR B CA 1
ATOM 4146 C C . TYR B 1 220 ? 12.633 23.672 5.215 1 98.81 220 TYR B C 1
ATOM 4148 O O . TYR B 1 220 ? 11.883 22.859 4.68 1 98.81 220 TYR B O 1
ATOM 4156 N N . ILE B 1 221 ? 12.141 24.875 5.656 1 98.81 221 ILE B N 1
ATOM 4157 C CA . ILE B 1 221 ? 10.727 25.219 5.648 1 98.81 221 ILE B CA 1
ATOM 4158 C C . ILE B 1 221 ? 10.195 25.219 4.215 1 98.81 221 ILE B C 1
ATOM 4160 O O . ILE B 1 221 ? 9.242 24.516 3.902 1 98.81 221 ILE B O 1
ATOM 4164 N N . PRO B 1 222 ? 10.914 25.859 3.227 1 98.62 222 PRO B N 1
ATOM 4165 C CA . PRO B 1 222 ? 10.406 25.844 1.851 1 98.62 222 PRO B CA 1
ATOM 4166 C C . PRO B 1 222 ? 10.414 24.453 1.238 1 98.62 222 PRO B C 1
ATOM 4168 O O . PRO B 1 222 ? 9.531 24.109 0.442 1 98.62 222 PRO B O 1
ATOM 4171 N N . THR B 1 223 ? 11.398 23.609 1.573 1 98.62 223 THR B N 1
ATOM 4172 C CA . THR B 1 223 ? 11.477 22.25 1.028 1 98.62 223 THR B CA 1
ATOM 4173 C C . THR B 1 223 ? 10.258 21.438 1.449 1 98.62 223 THR B C 1
ATOM 4175 O O . THR B 1 223 ? 9.641 20.766 0.621 1 98.62 223 THR B O 1
ATOM 4178 N N . VAL B 1 224 ? 9.898 21.5 2.711 1 98.75 224 VAL B N 1
ATOM 4179 C CA . VAL B 1 224 ? 8.734 20.781 3.197 1 98.75 224 VAL B CA 1
ATOM 4180 C C . VAL B 1 224 ? 7.469 21.328 2.537 1 98.75 224 VAL B C 1
ATOM 4182 O O . VAL B 1 224 ? 6.625 20.562 2.066 1 98.75 224 VAL B O 1
ATOM 4185 N N . GLN B 1 225 ? 7.391 22.672 2.438 1 98.31 225 GLN B N 1
ATOM 4186 C CA . GLN B 1 225 ? 6.223 23.344 1.877 1 98.31 225 GLN B CA 1
ATOM 4187 C C . GLN B 1 225 ? 6.023 22.969 0.411 1 98.31 225 GLN B C 1
ATOM 4189 O O . GLN B 1 225 ? 4.887 22.828 -0.053 1 98.31 225 GLN B O 1
ATOM 4194 N N . GLN B 1 226 ? 7.102 22.75 -0.346 1 97.69 226 GLN B N 1
ATOM 4195 C CA . GLN B 1 226 ? 7.039 22.594 -1.796 1 97.69 226 GLN B CA 1
ATOM 4196 C C . GLN B 1 226 ? 7.285 21.141 -2.209 1 97.69 226 GLN B C 1
ATOM 4198 O O . GLN B 1 226 ? 7.508 20.859 -3.387 1 97.69 226 GLN B O 1
ATOM 4203 N N . ARG B 1 227 ? 7.285 20.266 -1.27 1 98.25 227 ARG B N 1
ATOM 4204 C CA . ARG B 1 227 ? 7.691 18.891 -1.519 1 98.25 227 ARG B CA 1
ATOM 4205 C C . ARG B 1 227 ? 6.781 18.234 -2.549 1 98.25 227 ARG B C 1
ATOM 4207 O O . ARG B 1 227 ? 7.242 17.453 -3.389 1 98.25 227 ARG B O 1
ATOM 4214 N N . GLY B 1 228 ? 5.43 18.5 -2.488 1 96.88 228 GLY B N 1
ATOM 4215 C CA . GLY B 1 228 ? 4.512 17.969 -3.48 1 96.88 228 GLY B CA 1
ATOM 4216 C C . GLY B 1 228 ? 4.875 18.344 -4.902 1 96.88 228 GLY B C 1
ATOM 4217 O O . GLY B 1 228 ? 4.812 17.516 -5.812 1 96.88 228 GLY B O 1
ATOM 4218 N N . ALA B 1 229 ? 5.238 19.594 -5.07 1 96.38 229 ALA B N 1
ATOM 4219 C CA . ALA B 1 229 ? 5.633 20.094 -6.391 1 96.38 229 ALA B CA 1
ATOM 4220 C C . ALA B 1 229 ? 6.883 19.375 -6.891 1 96.38 229 ALA B C 1
ATOM 4222 O O . ALA B 1 229 ? 7 19.062 -8.078 1 96.38 229 ALA B O 1
ATOM 4223 N N . ALA B 1 230 ? 7.828 19.141 -5.957 1 97.69 230 ALA B N 1
ATOM 4224 C CA . ALA B 1 230 ? 9.055 18.422 -6.32 1 97.69 230 ALA B CA 1
ATOM 4225 C C . ALA B 1 230 ? 8.75 17.016 -6.805 1 97.69 230 ALA B C 1
ATOM 4227 O O . ALA B 1 230 ? 9.352 16.531 -7.77 1 97.69 230 ALA B O 1
ATOM 4228 N N . ILE B 1 231 ? 7.844 16.391 -6.203 1 98.06 231 ILE B N 1
ATOM 4229 C CA . ILE B 1 231 ? 7.477 15.016 -6.559 1 98.06 231 ILE B CA 1
ATOM 4230 C C . ILE B 1 231 ? 6.75 15.008 -7.906 1 98.06 231 ILE B C 1
ATOM 4232 O O . ILE B 1 231 ? 7.02 14.156 -8.758 1 98.06 231 ILE B O 1
ATOM 4236 N N . ILE B 1 232 ? 5.805 15.898 -8.055 1 96.94 232 ILE B N 1
ATOM 4237 C CA . ILE B 1 232 ? 5.098 15.984 -9.328 1 96.94 232 ILE B CA 1
ATOM 4238 C C . ILE B 1 232 ? 6.098 16.172 -10.461 1 96.94 232 ILE B C 1
ATOM 4240 O O . ILE B 1 232 ? 5.977 15.539 -11.516 1 96.94 232 ILE B O 1
ATOM 4244 N N . LYS B 1 233 ? 7.07 17.047 -10.258 1 97.75 233 LYS B N 1
ATOM 4245 C CA . LYS B 1 233 ? 8.086 17.297 -11.273 1 97.75 233 LYS B CA 1
ATOM 4246 C C . LYS B 1 233 ? 8.883 16.031 -11.578 1 97.75 233 LYS B C 1
ATOM 4248 O O . LYS B 1 233 ? 9.164 15.742 -12.742 1 97.75 233 LYS B O 1
ATOM 4253 N N . ALA B 1 234 ? 9.219 15.273 -10.57 1 97.69 234 ALA B N 1
ATOM 4254 C CA . ALA B 1 234 ? 10.07 14.094 -10.719 1 97.69 234 ALA B CA 1
ATOM 4255 C C . ALA B 1 234 ? 9.273 12.914 -11.281 1 97.69 234 ALA B C 1
ATOM 4257 O O . ALA B 1 234 ? 9.727 12.25 -12.219 1 97.69 234 ALA B O 1
ATOM 4258 N N . ARG B 1 235 ? 8.125 12.656 -10.781 1 95.88 235 ARG B N 1
ATOM 4259 C CA . ARG B 1 235 ? 7.371 11.445 -11.07 1 95.88 235 ARG B CA 1
ATOM 4260 C C . ARG B 1 235 ? 6.371 11.672 -12.203 1 95.88 235 ARG B C 1
ATOM 4262 O O . ARG B 1 235 ? 5.902 10.719 -12.828 1 95.88 235 ARG B O 1
ATOM 4269 N N . GLY B 1 236 ? 5.98 12.969 -12.43 1 95.25 236 GLY B N 1
ATOM 4270 C CA . GLY B 1 236 ? 4.922 13.281 -13.383 1 95.25 236 GLY B CA 1
ATOM 4271 C C . GLY B 1 236 ? 3.533 13.062 -12.812 1 95.25 236 GLY B C 1
ATOM 4272 O O . GLY B 1 236 ? 2.543 13.117 -13.547 1 95.25 236 GLY B O 1
ATOM 4273 N N . ALA B 1 237 ? 3.432 12.727 -11.523 1 94.62 237 ALA B N 1
ATOM 4274 C CA . ALA B 1 237 ? 2.166 12.492 -10.836 1 94.62 237 ALA B CA 1
ATOM 4275 C C . ALA B 1 237 ? 2.25 12.93 -9.375 1 94.62 237 ALA B C 1
ATOM 4277 O O . ALA B 1 237 ? 3.342 13.023 -8.812 1 94.62 237 ALA B O 1
ATOM 4278 N N . SER B 1 238 ? 1.09 13.156 -8.789 1 94.62 238 SER B N 1
ATOM 4279 C CA . SER B 1 238 ? 1.026 13.594 -7.402 1 94.62 238 SER B CA 1
ATOM 4280 C C . SER B 1 238 ? 1.479 12.492 -6.449 1 94.62 238 SER B C 1
ATOM 4282 O O . SER B 1 238 ? 1.56 11.328 -6.836 1 94.62 238 SER B O 1
ATOM 4284 N N . SER B 1 239 ? 1.722 12.836 -5.203 1 96.75 239 SER B N 1
ATOM 4285 C CA . SER B 1 239 ? 2.283 11.969 -4.172 1 96.75 239 SER B CA 1
ATOM 4286 C C . SER B 1 239 ? 1.202 11.109 -3.521 1 96.75 239 SER B C 1
ATOM 4288 O O . SER B 1 239 ? 0.981 11.195 -2.311 1 96.75 239 SER B O 1
ATOM 4290 N N . ALA B 1 240 ? 0.65 10.25 -4.277 1 98 240 ALA B N 1
ATOM 4291 C CA . ALA B 1 240 ? -0.49 9.461 -3.814 1 98 240 ALA B CA 1
ATOM 4292 C C . ALA B 1 240 ? -0.076 8.484 -2.715 1 98 240 ALA B C 1
ATOM 4294 O O . ALA B 1 240 ? -0.756 8.375 -1.692 1 98 240 ALA B O 1
ATOM 4295 N N . ALA B 1 241 ? 1.043 7.848 -2.842 1 98.5 241 ALA B N 1
ATOM 4296 C CA . ALA B 1 241 ? 1.449 6.805 -1.902 1 98.5 241 ALA B CA 1
ATOM 4297 C C . ALA B 1 241 ? 1.827 7.406 -0.55 1 98.5 241 ALA B C 1
ATOM 4299 O O . ALA B 1 241 ? 1.461 6.867 0.498 1 98.5 241 ALA B O 1
ATOM 4300 N N . SER B 1 242 ? 2.598 8.5 -0.583 1 98.75 242 SER B N 1
ATOM 4301 C CA . SER B 1 242 ? 2.98 9.109 0.687 1 98.75 242 SER B CA 1
ATOM 4302 C C . SER B 1 242 ? 1.785 9.773 1.36 1 98.75 242 SER B C 1
ATOM 4304 O O . SER B 1 242 ? 1.693 9.805 2.59 1 98.75 242 SER B O 1
ATOM 4306 N N . ALA B 1 243 ? 0.85 10.344 0.561 1 98.75 243 ALA B N 1
ATOM 4307 C CA . ALA B 1 243 ? -0.39 10.852 1.141 1 98.75 243 ALA B CA 1
ATOM 4308 C C . ALA B 1 243 ? -1.193 9.734 1.792 1 98.75 243 ALA B C 1
ATOM 4310 O O . ALA B 1 243 ? -1.721 9.898 2.895 1 98.75 243 ALA B O 1
ATOM 4311 N N . ALA B 1 244 ? -1.308 8.602 1.131 1 98.88 244 ALA B N 1
ATOM 4312 C CA . ALA B 1 244 ? -1.994 7.445 1.696 1 98.88 244 ALA B CA 1
ATOM 4313 C C . ALA B 1 244 ? -1.336 7 3 1 98.88 244 ALA B C 1
ATOM 4315 O O . ALA B 1 244 ? -2.023 6.703 3.98 1 98.88 244 ALA B O 1
ATOM 4316 N N . ASN B 1 245 ? 0.001 6.953 3.008 1 98.81 245 ASN B N 1
ATOM 4317 C CA . ASN B 1 245 ? 0.714 6.586 4.227 1 98.81 245 ASN B CA 1
ATOM 4318 C C . ASN B 1 245 ? 0.407 7.547 5.367 1 98.81 245 ASN B C 1
ATOM 4320 O O . ASN B 1 245 ? 0.22 7.125 6.512 1 98.81 245 ASN B O 1
ATOM 4324 N N . ALA B 1 246 ? 0.429 8.812 5.047 1 98.94 246 ALA B N 1
ATOM 4325 C CA . ALA B 1 246 ? 0.141 9.82 6.062 1 98.94 246 ALA B CA 1
ATOM 4326 C C . ALA B 1 246 ? -1.263 9.641 6.633 1 98.94 246 ALA B C 1
ATOM 4328 O O . ALA B 1 246 ? -1.478 9.82 7.836 1 98.94 246 ALA B O 1
ATOM 4329 N N . ALA B 1 247 ? -2.234 9.336 5.766 1 98.94 247 ALA B N 1
ATOM 4330 C CA . ALA B 1 247 ? -3.596 9.07 6.227 1 98.94 247 ALA B CA 1
ATOM 4331 C C . ALA B 1 247 ? -3.637 7.875 7.172 1 98.94 247 ALA B C 1
ATOM 4333 O O . ALA B 1 247 ? -4.273 7.93 8.227 1 98.94 247 ALA B O 1
ATOM 4334 N N . VAL B 1 248 ? -2.932 6.797 6.809 1 98.88 248 VAL B N 1
ATOM 4335 C CA . VAL B 1 248 ? -2.85 5.605 7.648 1 98.88 248 VAL B CA 1
ATOM 4336 C C . VAL B 1 248 ? -2.24 5.969 9 1 98.88 248 VAL B C 1
ATOM 4338 O O . VAL B 1 248 ? -2.787 5.613 10.047 1 98.88 248 VAL B O 1
ATOM 4341 N N . ASP B 1 249 ? -1.142 6.73 8.969 1 98.81 249 ASP B N 1
ATOM 4342 C CA . ASP B 1 249 ? -0.448 7.109 10.195 1 98.81 249 ASP B CA 1
ATOM 4343 C C . ASP B 1 249 ? -1.35 7.945 11.102 1 98.81 249 ASP B C 1
ATOM 4345 O O . ASP B 1 249 ? -1.391 7.73 12.312 1 98.81 249 ASP B O 1
ATOM 4349 N N . HIS B 1 250 ? -2.014 8.922 10.477 1 98.94 250 HIS B N 1
ATOM 4350 C CA . HIS B 1 250 ? -2.914 9.789 11.227 1 98.94 250 HIS B CA 1
ATOM 4351 C C . HIS B 1 250 ? -3.992 8.977 11.938 1 98.94 250 HIS B C 1
ATOM 4353 O O . HIS B 1 250 ? -4.188 9.125 13.148 1 98.94 250 HIS B O 1
ATOM 4359 N N . MET B 1 251 ? -4.672 8.133 11.227 1 98.94 251 MET B N 1
ATOM 4360 C CA . MET B 1 251 ? -5.781 7.363 11.766 1 98.94 251 MET B CA 1
ATOM 4361 C C . MET B 1 251 ? -5.289 6.352 12.797 1 98.94 251 MET B C 1
ATOM 4363 O O . MET B 1 251 ? -5.965 6.098 13.797 1 98.94 251 MET B O 1
ATOM 4367 N N . ARG B 1 252 ? -4.121 5.762 12.547 1 98.75 252 ARG B N 1
ATOM 4368 C CA . ARG B 1 252 ? -3.557 4.793 13.484 1 98.75 252 ARG B CA 1
ATOM 4369 C C . ARG B 1 252 ? -3.26 5.441 14.828 1 98.75 252 ARG B C 1
ATOM 4371 O O . ARG B 1 252 ? -3.643 4.918 15.875 1 98.75 252 ARG B O 1
ATOM 4378 N N . SER B 1 253 ? -2.533 6.598 14.789 1 98.81 253 SER B N 1
ATOM 4379 C CA . SER B 1 253 ? -2.262 7.305 16.031 1 98.81 253 SER B CA 1
ATOM 4380 C C . SER B 1 253 ? -3.555 7.652 16.766 1 98.81 253 SER B C 1
ATOM 4382 O O . SER B 1 253 ? -3.641 7.516 17.984 1 98.81 253 SER B O 1
ATOM 4384 N N . TRP B 1 254 ? -4.523 8.117 15.977 1 98.88 254 TRP B N 1
ATOM 4385 C CA . TRP B 1 254 ? -5.801 8.5 16.578 1 98.88 254 TRP B CA 1
ATOM 4386 C C . TRP B 1 254 ? -6.484 7.297 17.219 1 98.88 254 TRP B C 1
ATOM 4388 O O . TRP B 1 254 ? -6.953 7.371 18.359 1 98.88 254 TRP B O 1
ATOM 4398 N N . ALA B 1 255 ? -6.562 6.184 16.531 1 98.69 255 ALA B N 1
ATOM 4399 C CA . ALA B 1 255 ? -7.297 5 16.969 1 98.69 255 ALA B CA 1
ATOM 4400 C C . ALA B 1 255 ? -6.535 4.242 18.047 1 98.69 255 ALA B C 1
ATOM 4402 O O . ALA B 1 255 ? -7.141 3.713 18.984 1 98.69 255 ALA B O 1
ATOM 4403 N N . LEU B 1 256 ? -5.164 4.211 17.906 1 98.31 256 LEU B N 1
ATOM 4404 C CA . LEU B 1 256 ? -4.422 3.256 18.719 1 98.31 256 LEU B CA 1
ATOM 4405 C C . LEU B 1 256 ? -3.479 3.975 19.688 1 98.31 256 LEU B C 1
ATOM 4407 O O . LEU B 1 256 ? -2.891 3.35 20.562 1 98.31 256 LEU B O 1
ATOM 4411 N N . GLY B 1 257 ? -3.297 5.281 19.469 1 98.62 257 GLY B N 1
ATOM 4412 C CA . GLY B 1 257 ? -2.482 6.059 20.375 1 98.62 257 GLY B CA 1
ATOM 4413 C C . GLY B 1 257 ? -1.177 6.531 19.766 1 98.62 257 GLY B C 1
ATOM 4414 O O . GLY B 1 257 ? -0.733 5.996 18.75 1 98.62 257 GLY B O 1
ATOM 4415 N N . THR B 1 258 ? -0.632 7.566 20.281 1 98.44 258 THR B N 1
ATOM 4416 C CA . THR B 1 258 ? 0.702 8.047 19.938 1 98.44 258 THR B CA 1
ATOM 4417 C C . THR B 1 258 ? 1.76 7.387 20.812 1 98.44 258 THR B C 1
ATOM 4419 O O . THR B 1 258 ? 1.45 6.887 21.891 1 98.44 258 THR B O 1
ATOM 4422 N N . ASP B 1 259 ? 2.957 7.352 20.344 1 96.62 259 ASP B N 1
ATOM 4423 C CA . ASP B 1 259 ? 4.062 6.812 21.125 1 96.62 259 ASP B CA 1
ATOM 4424 C C . ASP B 1 259 ? 4.273 7.633 22.406 1 96.62 259 ASP B C 1
ATOM 4426 O O . ASP B 1 259 ? 4.113 8.852 22.406 1 96.62 259 ASP B O 1
ATOM 4430 N N . GLU B 1 260 ? 4.637 6.941 23.469 1 95.56 260 GLU B N 1
ATOM 4431 C CA . GLU B 1 260 ? 4.91 7.633 24.734 1 95.56 260 GLU B CA 1
ATOM 4432 C C . GLU B 1 260 ? 6.004 8.688 24.562 1 95.56 260 GLU B C 1
ATOM 4434 O O . GLU B 1 260 ? 7.031 8.422 23.922 1 95.56 260 GLU B O 1
ATOM 4439 N N . GLY B 1 261 ? 5.77 9.82 25.078 1 95.75 261 GLY B N 1
ATOM 4440 C CA . GLY B 1 261 ? 6.762 10.883 25.078 1 95.75 261 GLY B CA 1
ATOM 4441 C C . GLY B 1 261 ? 6.883 11.586 23.75 1 95.75 261 GLY B C 1
ATOM 4442 O O . GLY B 1 261 ? 7.828 12.344 23.516 1 95.75 261 GLY B O 1
ATOM 4443 N N . ASP B 1 262 ? 6.012 11.312 22.922 1 98.31 262 ASP B N 1
ATOM 4444 C CA . ASP B 1 262 ? 6 11.953 21.609 1 98.31 262 ASP B CA 1
ATOM 4445 C C . ASP B 1 262 ? 4.621 12.523 21.281 1 98.31 262 ASP B C 1
ATOM 4447 O O . ASP B 1 262 ? 3.697 12.422 22.094 1 98.31 262 ASP B O 1
ATOM 4451 N N . TRP B 1 263 ? 4.5 13.359 20.266 1 98.88 263 TRP B N 1
ATOM 4452 C CA . TRP B 1 263 ? 3.227 13.852 19.766 1 98.88 263 TRP B CA 1
ATOM 4453 C C . TRP B 1 263 ? 3.203 13.844 18.234 1 98.88 263 TRP B C 1
ATOM 4455 O O . TRP B 1 263 ? 4.195 13.484 17.594 1 98.88 263 TRP B O 1
ATOM 4465 N N . VAL B 1 264 ? 2.055 14.016 17.625 1 98.88 264 VAL B N 1
ATOM 4466 C CA . VAL B 1 264 ? 1.873 14.07 16.172 1 98.88 264 VAL B CA 1
ATOM 4467 C C . VAL B 1 264 ? 1.141 15.352 15.789 1 98.88 264 VAL B C 1
ATOM 4469 O O . VAL B 1 264 ? 0.54 16.016 16.641 1 98.88 264 VAL B O 1
ATOM 4472 N N . SER B 1 265 ? 1.261 15.734 14.555 1 98.94 265 SER B N 1
ATOM 4473 C CA . SER B 1 265 ? 0.539 16.906 14.055 1 98.94 265 SER B CA 1
ATOM 4474 C C . SER B 1 265 ? -0.838 16.516 13.523 1 98.94 265 SER B C 1
ATOM 4476 O O . SER B 1 265 ? -0.961 15.586 12.727 1 98.94 265 SER B O 1
ATOM 4478 N N . MET B 1 266 ? -1.846 17.156 13.945 1 98.94 266 MET B N 1
ATOM 4479 C CA . MET B 1 266 ? -3.221 16.938 13.508 1 98.94 266 MET B CA 1
ATOM 4480 C C . MET B 1 266 ? -3.922 18.266 13.234 1 98.94 266 MET B C 1
ATOM 4482 O O . MET B 1 266 ? -3.84 19.188 14.047 1 98.94 266 MET B O 1
ATOM 4486 N N . GLY B 1 267 ? -4.543 18.391 12.047 1 98.88 267 GLY B N 1
ATOM 4487 C CA . GLY B 1 267 ? -5.465 19.5 11.828 1 98.88 267 GLY B CA 1
ATOM 4488 C C . GLY B 1 267 ? -6.781 19.328 12.57 1 98.88 267 GLY B C 1
ATOM 4489 O O . GLY B 1 267 ? -7.59 18.469 12.219 1 98.88 267 GLY B O 1
ATOM 4490 N N . ILE B 1 268 ? -7.055 20.125 13.57 1 98.81 268 ILE B N 1
ATOM 4491 C CA . ILE B 1 268 ? -8.234 19.984 14.406 1 98.81 268 ILE B CA 1
ATOM 4492 C C . ILE B 1 268 ? -8.844 21.344 14.688 1 98.81 268 ILE B C 1
ATOM 4494 O O . ILE B 1 268 ? -8.219 22.375 14.406 1 98.81 268 ILE B O 1
ATOM 4498 N N . TYR B 1 269 ? -10.102 21.359 15.094 1 96.88 269 TYR B N 1
ATOM 4499 C CA . TYR B 1 269 ? -10.711 22.641 15.414 1 96.88 269 TYR B CA 1
ATOM 4500 C C . TYR B 1 269 ? -9.969 23.328 16.562 1 96.88 269 TYR B C 1
ATOM 4502 O O . TYR B 1 269 ? -9.578 22.688 17.531 1 96.88 269 TYR B O 1
ATOM 4510 N N . SER B 1 270 ? -9.703 24.547 16.469 1 98.06 270 SER B N 1
ATOM 4511 C CA . SER B 1 270 ? -8.984 25.344 17.453 1 98.06 270 SER B CA 1
ATOM 4512 C C . SER B 1 270 ? -9.875 25.688 18.641 1 98.06 270 SER B C 1
ATOM 4514 O O . SER B 1 270 ? -11 26.172 18.453 1 98.06 270 SER B O 1
ATOM 4516 N N . ASP B 1 271 ? -9.406 25.453 19.828 1 98.12 271 ASP B N 1
ATOM 4517 C CA . ASP B 1 271 ? -10.109 25.844 21.047 1 98.12 271 ASP B CA 1
ATOM 4518 C C . ASP B 1 271 ? -9.523 27.141 21.609 1 98.12 271 ASP B C 1
ATOM 4520 O O . ASP B 1 271 ? -9.719 27.453 22.797 1 98.12 271 ASP B O 1
ATOM 4524 N N . GLY B 1 272 ? -8.766 27.828 20.812 1 98.38 272 GLY B N 1
ATOM 4525 C CA . GLY B 1 272 ? -8.109 29.047 21.266 1 98.38 272 GLY B CA 1
ATOM 4526 C C . GLY B 1 272 ? -6.684 28.812 21.719 1 98.38 272 GLY B C 1
ATOM 4527 O O . GLY B 1 272 ? -5.965 29.766 22.031 1 98.38 272 GLY B O 1
ATOM 4528 N N . SER B 1 273 ? -6.281 27.578 21.797 1 98.56 273 SER B N 1
ATOM 4529 C CA . SER B 1 273 ? -4.922 27.234 22.203 1 98.56 273 SER B CA 1
ATOM 4530 C C . SER B 1 273 ? -3.893 28 21.375 1 98.56 273 SER B C 1
ATOM 4532 O O . SER B 1 273 ? -4.062 28.172 20.172 1 98.56 273 SER B O 1
ATOM 4534 N N . TYR B 1 274 ? -2.848 28.516 22.062 1 98.5 274 TYR B N 1
ATOM 4535 C CA . TYR B 1 274 ? -1.706 29.219 21.5 1 98.5 274 TYR B CA 1
ATOM 4536 C C . TYR B 1 274 ? -2.146 30.5 20.797 1 98.5 274 TYR B C 1
ATOM 4538 O O . TYR B 1 274 ? -1.465 30.984 19.891 1 98.5 274 TYR B O 1
ATOM 4546 N N . GLY B 1 275 ? -3.387 30.953 21.047 1 98.31 275 GLY B N 1
ATOM 4547 C CA . GLY B 1 275 ? -3.883 32.219 20.516 1 98.31 275 GLY B CA 1
ATOM 4548 C C . GLY B 1 275 ? -4.496 32.094 19.141 1 98.31 275 GLY B C 1
ATOM 4549 O O . GLY B 1 275 ? -4.762 33.094 18.469 1 98.31 275 GLY B O 1
ATOM 4550 N N . ILE B 1 276 ? -4.648 30.906 18.688 1 98.75 276 ILE B N 1
ATOM 4551 C CA . ILE B 1 276 ? -5.234 30.672 17.375 1 98.75 276 ILE B CA 1
ATOM 4552 C C . ILE B 1 276 ? -6.754 30.828 17.453 1 98.75 276 ILE B C 1
ATOM 4554 O O . ILE B 1 276 ? -7.387 30.328 18.391 1 98.75 276 ILE B O 1
ATOM 4558 N N . GLN B 1 277 ? -7.312 31.453 16.469 1 98.06 277 GLN B N 1
ATOM 4559 C CA . GLN B 1 277 ? -8.742 31.75 16.453 1 98.06 277 GLN B CA 1
ATOM 4560 C C . GLN B 1 277 ? -9.57 30.484 16.672 1 98.06 277 GLN B C 1
ATOM 4562 O O . GLN B 1 277 ? -9.344 29.469 16.016 1 98.06 277 GLN B O 1
ATOM 4567 N N . GLU B 1 278 ? -10.516 30.562 17.562 1 97.75 278 GLU B N 1
ATOM 4568 C CA . GLU B 1 278 ? -11.406 29.438 17.844 1 97.75 278 GLU B CA 1
ATOM 4569 C C . GLU B 1 278 ? -12.219 29.078 16.609 1 97.75 278 GLU B C 1
ATOM 4571 O O . GLU B 1 278 ? -12.672 29.953 15.867 1 97.75 278 GLU B O 1
ATOM 4576 N N . GLY B 1 279 ? -12.32 27.812 16.422 1 95.44 279 GLY B N 1
ATOM 4577 C CA . GLY B 1 279 ? -13.211 27.328 15.375 1 95.44 279 GLY B CA 1
ATOM 4578 C C . GLY B 1 279 ? -12.492 27.016 14.078 1 95.44 279 GLY B C 1
ATOM 4579 O O . GLY B 1 279 ? -13.023 26.281 13.234 1 95.44 279 GLY B O 1
ATOM 4580 N N . LEU B 1 280 ? -11.344 27.562 13.812 1 97.94 280 LEU B N 1
ATOM 4581 C CA . LEU B 1 280 ? -10.547 27.188 12.648 1 97.94 280 LEU B CA 1
ATOM 4582 C C . LEU B 1 280 ? -10.062 25.734 12.758 1 97.94 280 LEU B C 1
ATOM 4584 O O . LEU B 1 280 ? -9.82 25.25 13.867 1 97.94 280 LEU B O 1
ATOM 4588 N N . ILE B 1 281 ? -10.055 25.031 11.695 1 98.75 281 ILE B N 1
ATOM 4589 C CA . ILE B 1 281 ? -9.32 23.781 11.672 1 98.75 281 ILE B CA 1
ATOM 4590 C C . ILE B 1 281 ? -7.832 24.062 11.461 1 98.75 281 ILE B C 1
ATOM 4592 O O . ILE B 1 281 ? -7.41 24.422 10.359 1 98.75 281 ILE B O 1
ATOM 4596 N N . TYR B 1 282 ? -7.062 23.969 12.438 1 98.88 282 TYR B N 1
ATOM 4597 C CA . TYR B 1 282 ? -5.66 24.359 12.523 1 98.88 282 TYR B CA 1
ATOM 4598 C C . TYR B 1 282 ? -4.809 23.203 13.047 1 98.88 282 TYR B C 1
ATOM 4600 O O . TYR B 1 282 ? -5.23 22.469 13.945 1 98.88 282 TYR B O 1
ATOM 4608 N N . SER B 1 283 ? -3.627 22.984 12.461 1 98.94 283 SER B N 1
ATOM 4609 C CA . SER B 1 283 ? -2.74 21.906 12.875 1 98.94 283 SER B CA 1
ATOM 4610 C C . SER B 1 283 ? -2.062 22.234 14.203 1 98.94 283 SER B C 1
ATOM 4612 O O . SER B 1 283 ? -1.516 23.328 14.375 1 98.94 283 SER B O 1
ATOM 4614 N N . PHE B 1 284 ? -2.1 21.375 15.148 1 98.94 284 PHE B N 1
ATOM 4615 C CA . PHE B 1 284 ? -1.48 21.453 16.469 1 98.94 284 PHE B CA 1
ATOM 4616 C C . PHE B 1 284 ? -0.694 20.188 16.766 1 98.94 284 PHE B C 1
ATOM 4618 O O . PHE B 1 284 ? -0.928 19.141 16.156 1 98.94 284 PHE B O 1
ATOM 4625 N N . PRO B 1 285 ? 0.317 20.281 17.656 1 98.88 285 PRO B N 1
ATOM 4626 C CA . PRO B 1 285 ? 0.806 19.031 18.234 1 98.88 285 PRO B CA 1
ATOM 4627 C C . PRO B 1 285 ? -0.23 18.359 19.141 1 98.88 285 PRO B C 1
ATOM 4629 O O . PRO B 1 285 ? -0.821 19.016 20 1 98.88 285 PRO B O 1
ATOM 4632 N N . CYS B 1 286 ? -0.487 17.141 18.938 1 98.94 286 CYS B N 1
ATOM 4633 C CA . CYS B 1 286 ? -1.492 16.391 19.688 1 98.94 286 CYS B CA 1
ATOM 4634 C C . CYS B 1 286 ? -0.94 15.062 20.172 1 98.94 286 CYS B C 1
ATOM 4636 O O . CYS B 1 286 ? -0.065 14.477 19.531 1 98.94 286 CYS B O 1
ATOM 4638 N N . THR B 1 287 ? -1.384 14.625 21.297 1 98.88 287 THR B N 1
ATOM 4639 C CA . THR B 1 287 ? -1.243 13.234 21.719 1 98.88 287 THR B CA 1
ATOM 4640 C C . THR B 1 287 ? -2.578 12.5 21.625 1 98.88 287 THR B C 1
ATOM 4642 O O . THR B 1 287 ? -3.639 13.109 21.781 1 98.88 287 THR B O 1
ATOM 4645 N N . CYS B 1 288 ? -2.537 11.242 21.281 1 98.81 288 CYS B N 1
ATOM 4646 C CA . CYS B 1 288 ? -3.732 10.422 21.156 1 98.81 288 CYS B CA 1
ATOM 4647 C C . CYS B 1 288 ? -3.703 9.266 22.141 1 98.81 288 CYS B C 1
ATOM 4649 O O . CYS B 1 288 ? -2.656 8.648 22.359 1 98.81 288 CYS B O 1
ATOM 4651 N N . LYS B 1 289 ? -4.777 9.016 22.734 1 98.38 289 LYS B N 1
ATOM 4652 C CA . LYS B 1 289 ? -4.98 7.906 23.656 1 98.38 289 LYS B CA 1
ATOM 4653 C C . LYS B 1 289 ? -6.445 7.492 23.703 1 98.38 289 LYS B C 1
ATOM 4655 O O . LYS B 1 289 ? -7.34 8.344 23.703 1 98.38 289 LYS B O 1
ATOM 4660 N N . ASN B 1 290 ? -6.723 6.168 23.688 1 97.44 290 ASN B N 1
ATOM 4661 C CA . ASN B 1 290 ? -8.062 5.602 23.812 1 97.44 290 ASN B CA 1
ATOM 4662 C C . ASN B 1 290 ? -9.023 6.191 22.797 1 97.44 290 ASN B C 1
ATOM 4664 O O . ASN B 1 290 ? -10.172 6.5 23.125 1 97.44 290 ASN B O 1
ATOM 4668 N N . GLY B 1 291 ? -8.547 6.484 21.641 1 97.5 291 GLY B N 1
ATOM 4669 C CA . GLY B 1 291 ? -9.398 6.941 20.547 1 97.5 291 GLY B CA 1
ATOM 4670 C C . GLY B 1 291 ? -9.742 8.414 20.641 1 97.5 291 GLY B C 1
ATOM 4671 O O . GLY B 1 291 ? -10.734 8.867 20.047 1 97.5 291 GLY B O 1
ATOM 4672 N N . ASP B 1 292 ? -8.961 9.109 21.406 1 98.25 292 ASP B N 1
ATOM 4673 C CA . ASP B 1 292 ? -9.156 10.547 21.562 1 98.25 292 ASP B CA 1
ATOM 4674 C C . ASP B 1 292 ? -7.832 11.297 21.406 1 98.25 292 ASP B C 1
ATOM 4676 O O . ASP B 1 292 ? -6.762 10.688 21.406 1 98.25 292 ASP B O 1
ATOM 4680 N N . TRP B 1 293 ? -7.902 12.648 21.141 1 98.62 293 TRP B N 1
ATOM 4681 C CA . TRP B 1 293 ? -6.695 13.461 21.016 1 98.62 293 TRP B CA 1
ATOM 4682 C C . TRP B 1 293 ? -6.723 14.633 22 1 98.62 293 TRP B C 1
ATOM 4684 O O . TRP B 1 293 ? -7.797 15.07 22.422 1 98.62 293 TRP B O 1
ATOM 4694 N N . THR B 1 294 ? -5.586 15.094 22.375 1 98.69 294 THR B N 1
ATOM 4695 C CA . THR B 1 294 ? -5.391 16.266 23.219 1 98.69 294 THR B CA 1
ATOM 4696 C C . THR B 1 294 ? -4.289 17.156 22.656 1 98.69 294 THR B C 1
ATOM 4698 O O . THR B 1 294 ? -3.209 16.672 22.312 1 98.69 294 THR B O 1
ATOM 4701 N N . ILE B 1 295 ? -4.59 18.469 22.594 1 98.81 295 ILE B N 1
ATOM 4702 C CA . ILE B 1 295 ? -3.557 19.406 22.172 1 98.81 295 ILE B CA 1
ATOM 4703 C C . ILE B 1 295 ? -2.459 19.469 23.234 1 98.81 295 ILE B C 1
ATOM 4705 O O . ILE B 1 295 ? -2.748 19.609 24.422 1 98.81 295 ILE B O 1
ATOM 4709 N N . VAL B 1 296 ? -1.222 19.312 22.812 1 98.81 296 VAL B N 1
ATOM 4710 C CA . VAL B 1 296 ? -0.096 19.516 23.719 1 98.81 296 VAL B CA 1
ATOM 4711 C C . VAL B 1 296 ? -0.033 20.984 24.156 1 98.81 296 VAL B C 1
ATOM 4713 O O . VAL B 1 296 ? -0.021 21.891 23.312 1 98.81 296 VAL B O 1
ATOM 4716 N N . GLN B 1 297 ? 0.007 21.281 25.406 1 98.56 297 GLN B N 1
ATOM 4717 C CA . GLN B 1 297 ? -0.001 22.641 25.938 1 98.56 297 GLN B CA 1
ATOM 4718 C C . GLN B 1 297 ? 1.377 23.031 26.453 1 98.56 297 GLN B C 1
ATOM 4720 O O . GLN B 1 297 ? 2.227 22.172 26.688 1 98.56 297 GLN B O 1
ATOM 4725 N N . GLY B 1 298 ? 1.545 24.328 26.516 1 98.06 298 GLY B N 1
ATOM 4726 C CA . GLY B 1 298 ? 2.662 24.844 27.281 1 98.06 298 GLY B CA 1
ATOM 4727 C C . GLY B 1 298 ? 3.943 24.953 26.469 1 98.06 298 GLY B C 1
ATOM 4728 O O . GLY B 1 298 ? 5.023 25.141 27.031 1 98.06 298 GLY B O 1
ATOM 4729 N N . LEU B 1 299 ? 3.895 24.797 25.219 1 98.44 299 LEU B N 1
ATOM 4730 C CA . LEU B 1 299 ? 5.09 24.984 24.406 1 98.44 299 LEU B CA 1
ATOM 4731 C C . LEU B 1 299 ? 5.398 26.469 24.234 1 98.44 299 LEU B C 1
ATOM 4733 O O . LEU B 1 299 ? 4.508 27.266 23.922 1 98.44 299 LEU B O 1
ATOM 4737 N N . GLU B 1 300 ? 6.621 26.828 24.469 1 98.31 300 GLU B N 1
ATOM 4738 C CA . GLU B 1 300 ? 7.039 28.203 24.234 1 98.31 300 GLU B CA 1
ATOM 4739 C C . GLU B 1 300 ? 7.062 28.531 22.734 1 98.31 300 GLU B C 1
ATOM 4741 O O . GLU B 1 300 ? 7.48 27.703 21.922 1 98.31 300 GLU B O 1
ATOM 4746 N N . VAL B 1 301 ? 6.566 29.703 22.406 1 98.38 301 VAL B N 1
ATOM 4747 C CA . VAL B 1 301 ? 6.547 30.172 21.016 1 98.38 301 VAL B CA 1
ATOM 4748 C C . VAL B 1 301 ? 7.352 31.453 20.906 1 98.38 301 VAL B C 1
ATOM 4750 O O . VAL B 1 301 ? 6.977 32.469 21.484 1 98.38 301 VAL B O 1
ATOM 4753 N N . ASN B 1 302 ? 8.438 31.469 20.141 1 98 302 ASN B N 1
ATOM 4754 C CA . ASN B 1 302 ? 9.234 32.656 19.938 1 98 302 ASN B CA 1
ATOM 4755 C C . ASN B 1 302 ? 8.633 33.562 18.859 1 98 302 ASN B C 1
ATOM 4757 O O . ASN B 1 302 ? 7.625 33.219 18.25 1 98 302 ASN B O 1
ATOM 4761 N N . ASP B 1 303 ? 9.258 34.688 18.625 1 98.25 303 ASP B N 1
ATOM 4762 C CA . ASP B 1 303 ? 8.711 35.688 17.719 1 98.25 303 ASP B CA 1
ATOM 4763 C C . ASP B 1 303 ? 8.656 35.188 16.281 1 98.25 303 ASP B C 1
ATOM 4765 O O . ASP B 1 303 ? 7.695 35.406 15.562 1 98.25 303 ASP B O 1
ATOM 4769 N N . PHE B 1 304 ? 9.68 34.531 15.867 1 98 304 PHE B N 1
ATOM 4770 C CA . PHE B 1 304 ? 9.727 33.969 14.516 1 98 304 PHE B 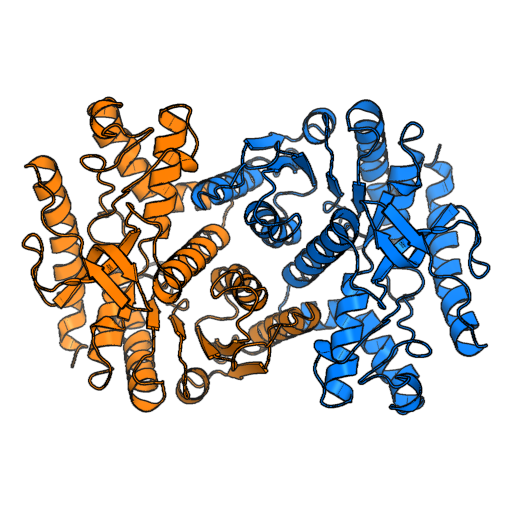CA 1
ATOM 4771 C C . PHE B 1 304 ? 8.578 33 14.289 1 98 304 PHE B C 1
ATOM 4773 O O . PHE B 1 304 ? 7.836 33.125 13.32 1 98 304 PHE B O 1
ATOM 4780 N N . SER B 1 305 ? 8.453 32.031 15.195 1 98.5 305 SER B N 1
ATOM 4781 C CA . SER B 1 305 ? 7.395 31.016 15.102 1 98.5 305 SER B CA 1
ATOM 4782 C C . SER B 1 305 ? 6.016 31.672 15.148 1 98.5 305 SER B C 1
ATOM 4784 O O . SER B 1 305 ? 5.113 31.281 14.406 1 98.5 305 SER B O 1
ATOM 4786 N N . ARG B 1 306 ? 5.879 32.688 16.031 1 98.69 306 ARG B N 1
ATOM 4787 C CA . ARG B 1 306 ? 4.605 33.375 16.109 1 98.69 306 ARG B CA 1
ATOM 4788 C C . ARG B 1 306 ? 4.227 34 14.773 1 98.69 306 ARG B C 1
ATOM 4790 O O . ARG B 1 306 ? 3.072 33.906 14.352 1 98.69 306 ARG B O 1
ATOM 4797 N N . GLY B 1 307 ? 5.184 34.656 14.188 1 98.69 307 GLY B N 1
ATOM 4798 C CA . GLY B 1 307 ? 4.938 35.25 12.867 1 98.69 307 GLY B CA 1
ATOM 4799 C C . GLY B 1 307 ? 4.48 34.219 11.852 1 98.69 307 GLY B C 1
ATOM 4800 O O . GLY B 1 307 ? 3.535 34.438 11.102 1 98.69 307 GLY B O 1
ATOM 4801 N N . LYS B 1 308 ? 5.141 33.062 11.781 1 98.75 308 LYS B N 1
ATOM 4802 C CA . LYS B 1 308 ? 4.773 31.969 10.859 1 98.75 308 LYS B CA 1
ATOM 4803 C C . LYS B 1 308 ? 3.398 31.406 11.203 1 98.75 308 LYS B C 1
ATOM 4805 O O . LYS B 1 308 ? 2.588 31.156 10.305 1 98.75 308 LYS B O 1
ATOM 4810 N N . MET B 1 309 ? 3.168 31.203 12.492 1 98.81 309 MET B N 1
ATOM 4811 C CA . MET B 1 309 ? 1.887 30.688 12.977 1 98.81 309 MET B CA 1
ATOM 4812 C C . MET B 1 309 ? 0.746 31.609 12.562 1 98.81 309 MET B C 1
ATOM 4814 O O . MET B 1 309 ? -0.306 31.156 12.117 1 98.81 309 MET B O 1
ATOM 4818 N N . GLN B 1 310 ? 0.928 32.875 12.68 1 98.56 310 GLN B N 1
ATOM 4819 C CA . GLN B 1 310 ? -0.098 33.844 12.359 1 98.56 310 GLN B CA 1
ATOM 4820 C C . GLN B 1 310 ? -0.355 33.906 10.852 1 98.56 310 GLN B C 1
ATOM 4822 O O . GLN B 1 310 ? -1.492 34.125 10.422 1 98.56 310 GLN B O 1
ATOM 4827 N N . ALA B 1 311 ? 0.687 33.812 10.07 1 98.5 311 ALA B N 1
ATOM 4828 C CA . ALA B 1 311 ? 0.534 33.844 8.617 1 98.5 311 ALA B CA 1
ATOM 4829 C C . ALA B 1 311 ? -0.371 32.688 8.141 1 98.5 311 ALA B C 1
ATOM 4831 O O . ALA B 1 311 ? -1.246 32.906 7.297 1 98.5 311 ALA B O 1
ATOM 4832 N N . THR B 1 312 ? -0.145 31.516 8.641 1 98.56 312 THR B N 1
ATOM 4833 C CA . THR B 1 312 ? -0.953 30.375 8.234 1 98.56 312 THR B CA 1
ATOM 4834 C C . THR B 1 312 ? -2.352 30.453 8.836 1 98.56 312 THR B C 1
ATOM 4836 O O . THR B 1 312 ? -3.324 30.016 8.227 1 98.56 312 THR B O 1
ATOM 4839 N N . GLU B 1 313 ? -2.484 31 10.055 1 98.69 313 GLU B N 1
ATOM 4840 C CA . GLU B 1 313 ? -3.789 31.266 10.648 1 98.69 313 GLU B CA 1
ATOM 4841 C C . GLU B 1 313 ? -4.605 32.219 9.781 1 98.69 313 GLU B C 1
ATOM 4843 O O . GLU B 1 313 ? -5.797 32 9.555 1 98.69 313 GLU B O 1
ATOM 4848 N N . GLN B 1 314 ? -3.975 33.281 9.336 1 98.5 314 GLN B N 1
ATOM 4849 C CA . GLN B 1 314 ? -4.641 34.281 8.5 1 98.5 314 GLN B CA 1
ATOM 4850 C C . GLN B 1 314 ? -5.152 33.656 7.207 1 98.5 314 GLN B C 1
ATOM 4852 O O . GLN B 1 314 ? -6.262 33.938 6.766 1 98.5 314 GLN B O 1
ATOM 4857 N N . GLU B 1 315 ? -4.355 32.812 6.57 1 97.69 315 GLU B N 1
ATOM 4858 C CA . GLU B 1 315 ? -4.797 32.125 5.367 1 97.69 315 GLU B CA 1
ATOM 4859 C C . GLU B 1 315 ? -6.059 31.312 5.629 1 97.69 315 GLU B C 1
ATOM 4861 O O . GLU B 1 315 ? -7.008 31.359 4.848 1 97.69 315 GLU B O 1
ATOM 4866 N N . LEU B 1 316 ? -6.035 30.562 6.738 1 98.06 316 LEU B N 1
ATOM 4867 C CA . LEU B 1 316 ? -7.184 29.719 7.082 1 98.06 316 LEU B CA 1
ATOM 4868 C C . LEU B 1 316 ? -8.414 30.578 7.367 1 98.06 316 LEU B C 1
ATOM 4870 O O . LEU B 1 316 ? -9.531 30.219 6.992 1 98.06 316 LEU B O 1
ATOM 4874 N N . ALA B 1 317 ? -8.211 31.688 8.055 1 97.75 317 ALA B N 1
ATOM 4875 C CA . ALA B 1 317 ? -9.312 32.594 8.336 1 97.75 317 ALA B CA 1
ATOM 4876 C C . ALA B 1 317 ? -9.898 33.156 7.043 1 97.75 317 ALA B C 1
ATOM 4878 O O . ALA B 1 317 ? -11.117 33.25 6.898 1 97.75 317 ALA B O 1
ATOM 4879 N N . GLU B 1 318 ? -9.062 33.531 6.129 1 96.5 318 GLU B N 1
ATOM 4880 C CA . GLU B 1 318 ? -9.508 34.062 4.84 1 96.5 318 GLU B CA 1
ATOM 4881 C C . GLU B 1 318 ? -10.273 33 4.051 1 96.5 318 GLU B C 1
ATOM 4883 O O . GLU B 1 318 ? -11.273 33.312 3.4 1 96.5 318 GLU B O 1
ATOM 4888 N N . GLU B 1 319 ? -9.742 31.75 4.059 1 95.56 319 GLU B N 1
ATOM 4889 C CA . GLU B 1 319 ? -10.461 30.672 3.393 1 95.56 319 GLU B CA 1
ATOM 4890 C C . GLU B 1 319 ? -11.836 30.453 4.008 1 95.56 319 GLU B C 1
ATOM 4892 O O . GLU B 1 319 ? -12.828 30.281 3.289 1 95.56 319 GLU B O 1
ATOM 4897 N N . ARG B 1 320 ? -11.875 30.391 5.348 1 95.19 320 ARG B N 1
ATOM 4898 C CA . ARG B 1 320 ? -13.156 30.266 6.043 1 95.19 320 ARG B CA 1
ATOM 4899 C C . ARG B 1 320 ? -14.117 31.375 5.637 1 95.19 320 ARG B C 1
ATOM 4901 O O . ARG B 1 320 ? -15.281 31.109 5.336 1 95.19 320 ARG B O 1
ATOM 4908 N N . ASP B 1 321 ? -13.641 32.562 5.594 1 95 321 ASP B N 1
ATOM 4909 C CA . ASP B 1 321 ? -14.477 33.719 5.254 1 95 321 ASP B CA 1
ATOM 4910 C C . ASP B 1 321 ? -15 33.625 3.824 1 95 321 ASP B C 1
ATOM 4912 O O . ASP B 1 321 ? -16.125 34.031 3.539 1 95 321 ASP B O 1
ATOM 4916 N N . ALA B 1 322 ? -14.172 33.156 2.971 1 92.06 322 ALA B N 1
ATOM 4917 C CA . ALA B 1 322 ? -14.547 33 1.564 1 92.06 322 ALA B CA 1
ATOM 4918 C C . ALA B 1 322 ? -15.711 32.062 1.396 1 92.06 322 ALA B C 1
ATOM 4920 O O . ALA B 1 322 ? -16.469 32.125 0.423 1 92.06 322 ALA B O 1
ATOM 4921 N N . VAL B 1 323 ? -15.867 31.156 2.348 1 91.81 323 VAL B N 1
ATOM 4922 C CA . VAL B 1 323 ? -16.938 30.172 2.205 1 91.81 323 VAL B CA 1
ATOM 4923 C C . VAL B 1 323 ? -17.984 30.391 3.297 1 91.81 323 VAL B C 1
ATOM 4925 O O . VAL B 1 323 ? -18.844 29.531 3.502 1 91.81 323 VAL B O 1
ATOM 4928 N N . SER B 1 324 ? -17.906 31.422 4.039 1 91.69 324 SER B N 1
ATOM 4929 C CA . SER B 1 324 ? -18.766 31.688 5.191 1 91.69 324 SER B CA 1
ATOM 4930 C C . SER B 1 324 ? -20.25 31.641 4.797 1 91.69 324 SER B C 1
ATOM 4932 O O . SER B 1 324 ? -21.094 31.203 5.574 1 91.69 324 SER B O 1
ATOM 4934 N N . HIS B 1 325 ? -20.547 32.094 3.629 1 88 325 HIS B N 1
ATOM 4935 C CA . HIS B 1 325 ? -21.922 32.156 3.145 1 88 325 HIS B CA 1
ATOM 4936 C C . HIS B 1 325 ? -22.469 30.75 2.861 1 88 325 HIS B C 1
ATOM 4938 O O . HIS B 1 325 ? -23.688 30.578 2.699 1 88 325 HIS B O 1
ATOM 4944 N N . LEU B 1 326 ? -21.578 29.781 2.826 1 83.31 326 LEU B N 1
ATOM 4945 C CA . LEU B 1 326 ? -21.969 28.406 2.561 1 83.31 326 LEU B CA 1
ATOM 4946 C C . LEU B 1 326 ? -22.016 27.594 3.852 1 83.31 326 LEU B C 1
ATOM 4948 O O . LEU B 1 326 ? -22.375 26.422 3.836 1 83.31 326 LEU B O 1
ATOM 4952 N N . LEU B 1 327 ? -21.625 28.156 4.926 1 85.31 327 LEU B N 1
ATOM 4953 C CA . LEU B 1 327 ? -21.594 27.484 6.223 1 85.31 327 LEU B CA 1
ATOM 4954 C C . LEU B 1 327 ? -22.891 27.719 6.988 1 85.31 327 LEU B C 1
ATOM 4956 O O . LEU B 1 327 ? -23.438 28.828 6.965 1 85.31 327 LEU B O 1
ATOM 4960 N N . PRO B 1 328 ? -23.516 26.734 7.512 1 83.12 328 PRO B N 1
ATOM 4961 C CA . PRO B 1 328 ? -24.719 26.969 8.336 1 83.12 328 PRO B CA 1
ATOM 4962 C C . PRO B 1 328 ? -24.391 27.656 9.656 1 83.12 328 PRO B C 1
ATOM 4964 O O . PRO B 1 328 ? -23.25 27.641 10.109 1 83.12 328 PRO B O 1
#

Nearest PDB structures (foldseek):
  1y7t-assembly1_A  TM=9.922E-01  e=6.807E-52  Thermus thermophilus
  1wzi-assembly1_B  TM=9.922E-01  e=1.009E-51  Thermus thermophilus
  1bmd-assembly1_B  TM=9.922E-01  e=5.747E-50  Thermus thermophilus
  1bdm-assembly1_B  TM=9.921E-01  e=5.431E-49  Thermus thermophilus
  3d5t-assembly2_C  TM=9.881E-01  e=2.207E-45  Burkholderia pseudomallei 1710b